Protein AF-A0A8T2I516-F1 (afdb_monomer)

Foldseek 3Di:
DAWAADPVVRDTDDDDPPDQWDADPVPRHIDRHGDDDDDDDDDDDDDDDDDDDDDDDDDDDDDDDDDDDDDDDDDDDDDDDPDDPPPDVVVVVVVVVVVVCVVVPHDDDDPVPDPPPPDPVVVVVVVVVVVVDPDPDPVVVVVVVVPPDDDPDDDDPPDDDDDDDDDDDDDDDDDDDDDDDDDDDDDPPPPPPPPPPPPPDPDDQWDFDQFIKGKDWWLQPQWIAIKTANQAWFQFAAQVLLLVLQCLLDFCPDPLTFNDDQSLRKDWDDQADPVRTTGHNGIIIIIGGGDDDPQPQQPLQQFFDQPPACVVVCCVVPVDDPSRPNTCLDLSRLSNLLSSLSSLQSVCCVPFVKDKFKFFQWWDPQGDDDDLVPDDPCLQPVALRSHSPPVSRVVNVVVSVVQVVVQAATKGKMKMKMARQFWFQFDQPDTQLQVLLCVLLCSRPQWDDKAKQCGPVLVPDDCVVQDFDWDDDPNDIDTPDCSRQQGDSSIGHNHMRMMMIIGGIDSQTQDWDWGAGPVRDIDIRRNDRRHRSYCNSSCRSSSSSSSSSSSSSSVVVCCVPPLPDDDDDDDGRDPPSNVVPPPPDD

Nearest PDB structures (foldseek):
  2o12-assembly1_A  TM=8.910E-01  e=5.827E-30  Mycobacterium tuberculosis H37Rv
  1ztb-assembly1_A  TM=9.021E-01  e=1.576E-29  Mycobacterium tuberculosis
  2qhf-assembly1_A  TM=8.839E-01  e=1.263E-29  unclassified
  2o11-assembly1_A  TM=8.666E-01  e=6.278E-29  Mycobacterium tuberculosis H37Rv
  1sq1-assembly1_A  TM=9.386E-01  e=1.391E-24  Campylobacter jejuni

Radius of gyration: 34.36 Å; Cα contacts (8 Å, |Δi|>4): 863; chains: 1; bounding box: 88×102×91 Å

Structure (mmCIF, N/CA/C/O backbone):
data_AF-A0A8T2I516-F1
#
_entry.id   AF-A0A8T2I516-F1
#
loop_
_atom_site.group_PDB
_atom_site.id
_atom_site.type_symbol
_atom_site.label_atom_id
_atom_site.label_alt_id
_atom_site.label_comp_id
_atom_site.label_asym_id
_atom_site.label_entity_id
_atom_site.label_seq_id
_atom_site.pdbx_PDB_ins_code
_atom_site.Cartn_x
_atom_site.Cartn_y
_atom_site.Cartn_z
_atom_site.occupancy
_atom_site.B_iso_or_equiv
_atom_site.auth_seq_id
_atom_site.auth_comp_id
_atom_site.auth_asym_id
_atom_site.auth_atom_id
_atom_site.pdbx_PDB_model_num
ATOM 1 N N . MET A 1 1 ? -60.111 7.010 -11.791 1.00 58.75 1 MET A N 1
ATOM 2 C CA . MET A 1 1 ? -58.817 7.486 -12.324 1.00 58.75 1 MET A CA 1
ATOM 3 C C . MET A 1 1 ? -57.754 7.192 -11.280 1.00 58.75 1 MET A C 1
ATOM 5 O O . MET A 1 1 ? -58.065 7.309 -10.102 1.00 58.75 1 MET A O 1
ATOM 9 N N . THR A 1 2 ? -56.558 6.783 -11.688 1.00 59.72 2 THR A N 1
ATOM 10 C CA . THR A 1 2 ? -55.458 6.396 -10.792 1.00 59.72 2 THR A CA 1
ATOM 11 C C . THR A 1 2 ? -54.380 7.470 -10.842 1.00 59.72 2 THR A C 1
ATOM 13 O O . THR A 1 2 ? -54.024 7.916 -11.932 1.00 59.72 2 THR A O 1
ATOM 16 N N . ARG A 1 3 ? -53.889 7.918 -9.680 1.00 63.78 3 ARG A N 1
ATOM 17 C CA . ARG A 1 3 ? -52.767 8.866 -9.613 1.00 63.78 3 ARG A CA 1
ATOM 18 C C . ARG A 1 3 ? -51.471 8.125 -9.916 1.00 63.78 3 ARG A C 1
ATOM 20 O O . ARG A 1 3 ? -51.156 7.155 -9.239 1.00 63.78 3 ARG A O 1
ATOM 27 N N . VAL A 1 4 ? -50.742 8.602 -10.914 1.00 63.53 4 VAL A N 1
ATOM 28 C CA . VAL A 1 4 ? -49.455 8.063 -11.356 1.00 63.53 4 VAL A CA 1
ATOM 29 C C . VAL A 1 4 ? -48.396 9.144 -11.171 1.00 63.53 4 VAL A C 1
ATOM 31 O O . VAL A 1 4 ? -48.681 10.338 -11.281 1.00 63.53 4 VAL A O 1
ATOM 34 N N . PHE A 1 5 ? -47.184 8.718 -10.834 1.00 63.72 5 PHE A N 1
ATOM 35 C CA . PHE A 1 5 ? -46.021 9.582 -10.683 1.00 63.72 5 PHE A CA 1
ATOM 36 C C . PHE A 1 5 ? -45.082 9.362 -11.868 1.00 63.72 5 PHE A C 1
ATOM 38 O O . PHE A 1 5 ? -44.654 8.236 -12.115 1.00 63.72 5 PHE A O 1
ATOM 45 N N . CYS A 1 6 ? -44.775 10.420 -12.615 1.00 62.62 6 CYS A N 1
ATOM 46 C CA . CYS A 1 6 ? -43.776 10.354 -13.673 1.00 62.62 6 CYS A CA 1
ATOM 47 C C . CYS A 1 6 ? -42.380 10.465 -13.056 1.00 62.62 6 CYS A C 1
ATOM 49 O O . CYS A 1 6 ? -42.045 11.509 -12.514 1.00 62.62 6 CYS A O 1
ATOM 51 N N . HIS A 1 7 ? -41.540 9.436 -13.174 1.00 55.03 7 HIS A N 1
ATOM 52 C CA . HIS A 1 7 ? -40.163 9.502 -12.667 1.00 55.03 7 HIS A CA 1
ATOM 53 C C . HIS A 1 7 ? -39.270 10.492 -13.424 1.00 55.03 7 HIS A C 1
ATOM 55 O O . HIS A 1 7 ? -38.292 10.964 -12.857 1.00 55.03 7 HIS A O 1
ATOM 61 N N . TYR A 1 8 ? -39.613 10.826 -14.671 1.00 56.16 8 TYR A N 1
ATOM 62 C CA . TYR A 1 8 ? -38.810 11.728 -15.497 1.00 56.16 8 TYR A CA 1
ATOM 63 C C . TYR A 1 8 ? -38.989 13.199 -15.118 1.00 56.16 8 TYR A C 1
ATOM 65 O O . TYR A 1 8 ? -38.003 13.898 -14.930 1.00 56.16 8 TYR A O 1
ATOM 73 N N . CYS A 1 9 ? -40.229 13.671 -14.963 1.00 68.94 9 CYS A N 1
ATOM 74 C CA . CYS A 1 9 ? -40.500 15.071 -14.609 1.00 68.94 9 CYS A CA 1
ATOM 75 C C . CYS A 1 9 ? -41.028 15.250 -13.179 1.00 68.94 9 CYS A C 1
ATOM 77 O O . CYS A 1 9 ? -41.419 16.346 -12.790 1.00 68.94 9 CYS A O 1
ATOM 79 N N . SER A 1 10 ? -41.095 14.169 -12.398 1.00 69.12 10 SER A N 1
ATOM 80 C CA . SER A 1 10 ? -41.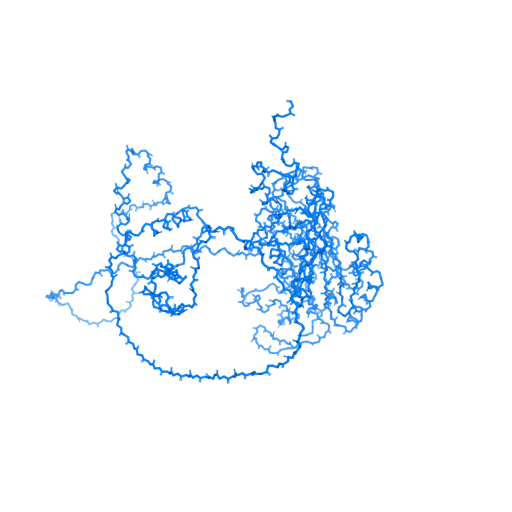627 14.142 -11.027 1.00 69.12 10 SER A CA 1
ATOM 81 C C . SER A 1 10 ? -43.067 14.662 -10.874 1.00 69.12 10 SER A C 1
ATOM 83 O O . SER A 1 10 ? -43.517 14.956 -9.765 1.00 69.12 10 SER A O 1
ATOM 85 N N . ALA A 1 11 ? -43.829 14.749 -11.970 1.00 65.81 11 ALA A N 1
ATOM 86 C CA . ALA A 1 11 ? -45.210 15.212 -11.940 1.00 65.81 11 ALA A CA 1
ATOM 87 C C . ALA A 1 11 ? -46.168 14.093 -11.509 1.00 65.81 11 ALA A C 1
ATOM 89 O O . ALA A 1 11 ? -46.041 12.934 -11.917 1.00 65.81 11 ALA A O 1
ATOM 90 N N . ARG A 1 12 ? -47.170 14.455 -10.700 1.00 69.50 12 ARG A N 1
ATOM 91 C CA . ARG A 1 12 ? -48.302 13.583 -10.362 1.00 69.50 12 ARG A CA 1
ATOM 92 C C . ARG A 1 12 ? -49.482 13.943 -11.246 1.00 69.50 12 ARG A C 1
ATOM 94 O O . ARG A 1 12 ? -49.952 15.071 -11.198 1.00 69.50 12 ARG A O 1
ATOM 101 N N . PHE A 1 13 ? -50.002 12.971 -11.977 1.00 70.06 13 PHE A N 1
ATOM 102 C CA . PHE A 1 13 ? -51.150 13.160 -12.858 1.00 70.06 13 PHE A CA 1
ATOM 103 C C . PHE A 1 13 ? -52.094 11.961 -12.753 1.00 70.06 13 PHE A C 1
ATOM 105 O O . PHE A 1 13 ? -51.774 10.947 -12.128 1.00 70.06 13 PHE A O 1
ATOM 112 N N . THR A 1 14 ? -53.303 12.090 -13.288 1.00 69.00 14 THR A N 1
ATOM 113 C CA . THR A 1 14 ? -54.339 11.055 -13.195 1.00 69.00 14 THR A CA 1
ATOM 114 C C . THR A 1 14 ? -54.590 10.416 -14.541 1.00 69.00 14 THR A C 1
ATOM 116 O O . THR A 1 14 ? -54.927 11.105 -15.492 1.00 69.00 14 THR A O 1
ATOM 119 N N . VAL A 1 15 ? -54.534 9.089 -14.594 1.00 70.19 15 VAL A N 1
ATOM 120 C CA . VAL A 1 15 ? -54.883 8.325 -15.799 1.00 70.19 15 VAL A CA 1
ATOM 121 C C . VAL A 1 15 ? -56.152 7.512 -15.585 1.00 70.19 15 VAL A C 1
ATOM 123 O O . VAL A 1 15 ? -56.566 7.228 -14.452 1.00 70.19 15 VAL A O 1
ATOM 126 N N . ARG A 1 16 ? -56.830 7.136 -16.673 1.00 62.91 16 ARG A N 1
ATOM 127 C CA . ARG A 1 16 ? -57.973 6.218 -16.582 1.00 62.91 16 ARG A CA 1
ATOM 128 C C . ARG A 1 16 ? -57.472 4.853 -16.103 1.00 62.91 16 ARG A C 1
ATOM 130 O O . ARG A 1 16 ? -56.447 4.364 -16.552 1.00 62.91 16 ARG A O 1
ATOM 137 N N . ALA A 1 17 ? -58.201 4.233 -15.176 1.00 55.50 17 ALA A N 1
ATOM 138 C CA . ALA A 1 17 ? -57.745 3.030 -14.471 1.00 55.50 17 ALA A CA 1
ATOM 139 C C . ALA A 1 17 ? -57.588 1.783 -15.373 1.00 55.50 17 ALA A C 1
ATOM 141 O O . ALA A 1 17 ? -57.089 0.764 -14.915 1.00 55.50 17 ALA A O 1
ATOM 142 N N . SER A 1 18 ? -58.015 1.852 -16.638 1.00 51.72 18 SER A N 1
ATOM 143 C CA . SER A 1 18 ? -57.980 0.749 -17.604 1.00 51.72 18 SER A CA 1
ATOM 144 C C . SER A 1 18 ? -56.731 0.718 -18.499 1.00 51.72 18 SER A C 1
ATOM 146 O O . SER A 1 18 ? -56.615 -0.188 -19.318 1.00 51.72 18 SER A O 1
ATOM 148 N N . THR A 1 19 ? -55.808 1.680 -18.387 1.00 53.31 19 THR A N 1
ATOM 149 C CA . THR A 1 19 ? -54.593 1.751 -19.222 1.00 53.31 19 THR A CA 1
ATOM 150 C C . THR A 1 19 ? -53.338 1.396 -18.423 1.00 53.31 19 THR A C 1
ATOM 152 O O . THR A 1 19 ? -53.005 2.096 -17.470 1.00 53.31 19 THR A O 1
ATOM 155 N N . TRP A 1 20 ? -52.637 0.332 -18.833 1.00 51.41 20 TRP A N 1
ATOM 156 C CA . TRP A 1 20 ? -51.382 -0.158 -18.226 1.00 51.41 20 TRP A CA 1
ATOM 157 C C . TRP A 1 20 ? -50.109 0.495 -18.802 1.00 51.41 20 TRP A C 1
ATOM 159 O O . TRP A 1 20 ? -49.015 0.279 -18.294 1.00 51.41 20 TRP A O 1
ATOM 169 N N . SER A 1 21 ? -50.247 1.314 -19.844 1.00 58.53 21 SER A N 1
ATOM 170 C CA . SER A 1 21 ? -49.166 2.087 -20.463 1.00 58.53 21 SER A CA 1
ATOM 171 C C . SER A 1 21 ? -49.726 3.386 -21.043 1.00 58.53 21 SER A C 1
ATOM 173 O O . SER A 1 21 ? -50.852 3.390 -21.546 1.00 58.53 21 SER A O 1
ATOM 175 N N . GLY A 1 22 ? -48.960 4.475 -21.013 1.00 67.62 22 GLY A N 1
ATOM 176 C CA . GLY A 1 22 ? -49.385 5.778 -21.538 1.00 67.62 22 GLY A CA 1
ATOM 177 C C . GLY A 1 22 ? -48.229 6.771 -21.652 1.00 67.62 22 GLY A C 1
ATOM 178 O O . GLY A 1 22 ? -47.087 6.419 -21.370 1.00 67.62 22 GLY A O 1
ATOM 179 N N . ARG A 1 23 ? -48.514 8.012 -22.063 1.00 70.06 23 ARG A N 1
ATOM 180 C CA . ARG A 1 23 ? -47.552 9.127 -22.018 1.00 70.06 23 ARG A CA 1
ATOM 181 C C . ARG A 1 23 ? -47.908 10.076 -20.881 1.00 70.06 23 ARG A C 1
ATOM 183 O O . ARG A 1 23 ? -49.086 10.293 -20.613 1.00 70.06 23 ARG A O 1
ATOM 190 N N . CYS A 1 24 ? -46.902 10.609 -20.195 1.00 66.81 24 CYS A N 1
ATOM 191 C CA . CYS A 1 24 ? -47.110 11.663 -19.210 1.00 66.81 24 CYS A CA 1
ATOM 192 C C . CYS A 1 24 ? -47.612 12.924 -19.918 1.00 66.81 24 CYS A C 1
ATOM 194 O O . CYS A 1 24 ? -46.966 13.401 -20.846 1.00 66.81 24 CYS A O 1
ATOM 196 N N . GLU A 1 25 ? -48.732 13.478 -19.461 1.00 67.19 25 GLU A N 1
ATOM 197 C CA . GLU A 1 25 ? -49.331 14.675 -20.068 1.00 67.19 25 GLU A CA 1
ATOM 198 C C . GLU A 1 25 ? -48.469 15.937 -19.884 1.00 67.19 25 GLU A C 1
ATOM 200 O O . GLU A 1 25 ? -48.679 16.914 -20.586 1.00 67.19 25 GLU A O 1
ATOM 205 N N . HIS A 1 26 ? -47.472 15.909 -18.989 1.00 67.31 26 HIS A N 1
ATOM 206 C CA . HIS A 1 26 ? -46.578 17.046 -18.744 1.00 67.31 26 HIS A CA 1
ATOM 207 C C . HIS A 1 26 ? -45.286 17.033 -19.564 1.00 67.31 26 HIS A C 1
ATOM 209 O O . HIS A 1 26 ? -44.740 18.092 -19.832 1.00 67.31 26 HIS A O 1
ATOM 215 N N . CYS A 1 27 ? -44.758 15.863 -19.928 1.00 73.44 27 CYS A N 1
ATOM 216 C CA . CYS A 1 27 ? -43.451 15.770 -20.596 1.00 73.44 27 CYS A CA 1
ATOM 217 C C . CYS A 1 27 ? -43.425 14.790 -21.775 1.00 73.44 27 CYS A C 1
ATOM 219 O O . CYS A 1 27 ? -42.359 14.469 -22.292 1.00 73.44 27 CYS A O 1
ATOM 221 N N . GLY A 1 28 ? -44.571 14.216 -22.150 1.00 71.62 28 GLY A N 1
ATOM 222 C CA . GLY A 1 28 ? -44.705 13.283 -23.274 1.00 71.62 28 GLY A CA 1
ATOM 223 C C . GLY A 1 28 ? -44.026 11.920 -23.088 1.00 71.62 28 GLY A C 1
ATOM 224 O O . GLY A 1 28 ? -44.203 11.033 -23.924 1.00 71.62 28 GLY A O 1
ATOM 225 N N . SER A 1 29 ? -43.287 11.710 -21.996 1.00 67.88 29 SER A N 1
ATOM 226 C CA . SER A 1 29 ? -42.512 10.489 -21.758 1.00 67.88 29 SER A CA 1
ATOM 227 C C . SER A 1 29 ? -43.423 9.279 -21.538 1.00 67.88 29 SER A C 1
ATOM 229 O O . SER A 1 29 ? -44.394 9.350 -20.778 1.00 67.88 29 SER A O 1
ATOM 231 N N . SER A 1 30 ? -43.119 8.157 -22.194 1.00 61.69 30 SER A N 1
ATOM 232 C CA . SER A 1 30 ? -43.869 6.906 -22.041 1.00 61.69 30 SER A CA 1
ATOM 233 C C . SER A 1 30 ? -43.616 6.262 -20.677 1.00 61.69 30 SER A C 1
ATOM 235 O O . SER A 1 30 ? -42.468 6.161 -20.250 1.00 61.69 30 SER A O 1
ATOM 237 N N . PHE A 1 31 ? -44.665 5.770 -20.022 1.00 64.31 31 PHE A N 1
ATOM 238 C CA . PHE A 1 31 ? -44.574 5.001 -18.779 1.00 64.31 31 PHE A CA 1
ATOM 239 C C . PHE A 1 31 ? -45.318 3.661 -18.907 1.00 64.31 31 PHE A C 1
ATOM 241 O O . PHE A 1 31 ? -46.292 3.549 -19.657 1.00 64.31 31 PHE A O 1
ATOM 248 N N . THR A 1 32 ? -44.865 2.653 -18.154 1.00 46.12 32 THR A N 1
ATOM 249 C CA . THR A 1 32 ? -45.396 1.272 -18.165 1.00 46.12 32 THR A CA 1
ATOM 250 C C . THR A 1 32 ? -45.770 0.720 -16.783 1.00 46.12 32 THR A C 1
ATOM 252 O O . THR A 1 32 ? -46.178 -0.431 -16.694 1.00 46.12 32 THR A O 1
ATOM 255 N N . GLU A 1 33 ? -45.682 1.506 -15.702 1.00 48.84 33 GLU A N 1
ATOM 256 C CA . GLU A 1 33 ? -45.969 1.016 -14.342 1.00 48.84 33 GLU A CA 1
ATOM 257 C C . GLU A 1 33 ? -46.800 1.998 -13.499 1.00 48.84 33 GLU A C 1
ATOM 259 O O . GLU A 1 33 ? -46.569 3.208 -13.499 1.00 48.84 33 GLU A O 1
ATOM 264 N N . ILE A 1 34 ? -47.783 1.458 -12.766 1.00 43.88 34 ILE A N 1
ATOM 265 C CA . ILE A 1 34 ? -48.622 2.175 -11.797 1.00 43.88 34 ILE A CA 1
ATOM 266 C C . ILE A 1 34 ? -48.031 1.930 -10.402 1.00 43.88 34 ILE A C 1
ATOM 268 O O . ILE A 1 34 ? -48.112 0.819 -9.883 1.00 43.88 34 ILE A O 1
ATOM 272 N N . LEU A 1 35 ? -47.470 2.961 -9.766 1.00 40.34 35 LEU A N 1
ATOM 273 C CA . LEU A 1 35 ? -47.027 2.870 -8.371 1.00 40.34 35 LEU A CA 1
ATOM 274 C C . LEU A 1 35 ? -48.241 2.811 -7.429 1.00 40.34 35 LEU A C 1
ATOM 276 O O . LEU A 1 35 ? -49.015 3.764 -7.322 1.00 40.34 35 LEU A O 1
ATOM 280 N N . GLY A 1 36 ? -48.412 1.666 -6.765 1.00 35.09 36 GLY A N 1
ATOM 281 C CA . GLY A 1 36 ? -49.517 1.378 -5.854 1.00 35.09 36 GLY A CA 1
ATOM 282 C C . GLY A 1 36 ? -49.546 2.281 -4.618 1.00 35.09 36 GLY A C 1
ATOM 283 O O . GLY A 1 36 ? -48.541 2.502 -3.945 1.00 35.09 36 GLY A O 1
ATOM 284 N N . THR A 1 37 ? -50.738 2.780 -4.302 1.00 31.48 37 THR A N 1
ATOM 285 C CA . THR A 1 37 ? -51.071 3.479 -3.059 1.00 31.48 37 THR A CA 1
ATOM 286 C C . THR A 1 37 ? -50.964 2.551 -1.847 1.00 31.48 37 THR A C 1
ATOM 288 O O . THR A 1 37 ? -51.447 1.422 -1.894 1.00 31.48 37 THR A O 1
ATOM 291 N N . ASN A 1 38 ? -50.392 3.067 -0.753 1.00 32.50 38 ASN A N 1
ATOM 292 C CA . ASN A 1 38 ? -50.360 2.468 0.585 1.00 32.50 38 ASN A CA 1
ATOM 293 C C . ASN A 1 38 ? -51.658 1.724 0.944 1.00 32.50 38 ASN A C 1
ATOM 295 O O . ASN A 1 38 ? -52.696 2.352 1.137 1.00 32.50 38 ASN A O 1
ATOM 299 N N . ALA A 1 39 ? -51.566 0.406 1.119 1.00 28.84 39 ALA A N 1
ATOM 300 C CA . ALA A 1 39 ? -52.599 -0.412 1.742 1.00 28.84 39 ALA A CA 1
ATOM 301 C C . ALA A 1 39 ? -52.158 -0.785 3.169 1.00 28.84 39 ALA A C 1
ATOM 303 O O . ALA A 1 39 ? -51.638 -1.868 3.427 1.00 28.84 39 ALA A O 1
ATOM 304 N N . ARG A 1 40 ? -52.348 0.147 4.108 1.00 29.59 40 ARG A N 1
ATOM 305 C CA . ARG A 1 40 ? -52.761 -0.207 5.472 1.00 29.59 40 ARG A CA 1
ATOM 306 C C . ARG A 1 40 ? -54.279 -0.014 5.508 1.00 29.59 40 ARG A C 1
ATOM 308 O O . ARG A 1 40 ? -54.767 0.934 4.907 1.00 29.59 40 ARG A O 1
ATOM 315 N N . ASP A 1 41 ? -54.958 -0.926 6.194 1.00 29.00 41 ASP A N 1
ATOM 316 C CA . ASP A 1 41 ? -56.413 -1.075 6.358 1.00 29.00 41 ASP A CA 1
ATOM 317 C C . ASP A 1 41 ? -57.148 -1.902 5.293 1.00 29.00 41 ASP A C 1
ATOM 319 O O . ASP A 1 41 ? -57.641 -1.381 4.299 1.00 29.00 41 ASP A O 1
ATOM 323 N N . GLN A 1 42 ? -57.297 -3.208 5.569 1.00 27.38 42 GLN A N 1
ATOM 324 C CA . GLN A 1 42 ? -58.606 -3.884 5.661 1.00 27.38 42 GLN A CA 1
ATOM 325 C C . GLN A 1 42 ? -58.485 -5.286 6.330 1.00 27.38 42 GLN A C 1
ATOM 327 O O . GLN A 1 42 ? -57.374 -5.802 6.464 1.00 27.38 42 GLN A O 1
ATOM 332 N N . PRO A 1 43 ? -59.585 -5.856 6.875 1.00 29.92 43 PRO A N 1
ATOM 333 C CA . PRO A 1 43 ? -59.569 -6.685 8.087 1.00 29.92 43 PRO A CA 1
ATOM 334 C C . PRO A 1 43 ? -59.376 -8.199 7.873 1.00 29.92 43 PRO A C 1
ATOM 336 O O . PRO A 1 43 ? -59.558 -8.746 6.790 1.00 29.92 43 PRO A O 1
ATOM 339 N N . ARG A 1 44 ? -59.048 -8.869 8.988 1.00 33.62 44 ARG A N 1
ATOM 340 C CA . ARG A 1 44 ? -58.872 -10.323 9.172 1.00 33.62 44 ARG A CA 1
ATOM 341 C C . ARG A 1 44 ? -60.030 -11.164 8.602 1.00 33.62 44 ARG A C 1
ATOM 343 O O . ARG A 1 44 ? -61.184 -10.931 8.949 1.00 33.62 44 ARG A O 1
ATOM 350 N N . GLY A 1 45 ? -59.685 -12.236 7.880 1.00 28.05 45 GLY A N 1
ATOM 351 C CA . GLY A 1 45 ? -60.558 -13.361 7.516 1.00 28.05 45 GLY A CA 1
ATOM 352 C C . GLY A 1 45 ? -59.763 -14.678 7.437 1.00 28.05 45 GLY A C 1
ATOM 353 O O . GLY A 1 45 ? -58.632 -14.686 6.970 1.00 28.05 45 GLY A O 1
ATOM 354 N N . GLN A 1 46 ? -60.334 -15.753 7.984 1.00 27.59 46 GLN A N 1
ATOM 355 C CA . GLN A 1 46 ? -59.741 -17.058 8.344 1.00 27.59 46 GLN A CA 1
ATOM 356 C C . GLN A 1 46 ? -59.302 -17.975 7.170 1.00 27.59 46 GLN A C 1
ATOM 358 O O . GLN A 1 46 ? -59.718 -17.748 6.036 1.00 27.59 46 GLN A O 1
ATOM 363 N N . PRO A 1 47 ? -58.504 -19.043 7.429 1.00 32.50 47 PRO A N 1
ATOM 364 C CA . PRO A 1 47 ? -57.936 -19.906 6.392 1.00 32.50 47 PRO A CA 1
ATOM 365 C C . PRO A 1 47 ? -58.857 -21.077 6.014 1.00 32.50 47 PRO A C 1
ATOM 367 O O . PRO A 1 47 ? -59.505 -21.676 6.873 1.00 32.50 47 PRO A O 1
ATOM 370 N N . ALA A 1 48 ? -58.825 -21.480 4.741 1.00 27.94 48 ALA A N 1
ATOM 371 C CA . ALA A 1 48 ? -59.419 -22.729 4.269 1.00 27.94 48 ALA A CA 1
ATOM 372 C C . ALA A 1 48 ? -58.331 -23.719 3.816 1.00 27.94 48 ALA A C 1
ATOM 374 O O . ALA A 1 48 ? -57.505 -23.430 2.952 1.00 27.94 48 ALA A O 1
ATOM 375 N N . ARG A 1 49 ? -58.361 -24.904 4.437 1.00 26.02 49 ARG A N 1
ATOM 376 C CA . ARG A 1 49 ? -57.711 -26.158 4.023 1.00 26.02 49 ARG A CA 1
ATOM 377 C C . ARG A 1 49 ? -58.133 -26.558 2.600 1.00 26.02 49 ARG A C 1
ATOM 379 O O . ARG A 1 49 ? -59.318 -26.470 2.305 1.00 26.02 49 ARG A O 1
ATOM 386 N N . ALA A 1 50 ? -57.228 -27.171 1.830 1.00 26.33 50 ALA A N 1
ATOM 387 C CA . ALA A 1 50 ? -57.240 -28.617 1.528 1.00 26.33 50 ALA A CA 1
ATOM 388 C C . ALA A 1 50 ? -56.430 -28.985 0.258 1.00 26.33 50 ALA A C 1
ATOM 390 O O . ALA A 1 50 ? -56.637 -28.432 -0.813 1.00 26.33 50 ALA A O 1
ATOM 391 N N . THR A 1 51 ? -55.566 -29.994 0.433 1.00 27.27 51 THR A N 1
ATOM 392 C CA . THR A 1 51 ? -55.289 -31.146 -0.458 1.00 27.27 51 THR A CA 1
ATOM 393 C C . THR A 1 51 ? -54.776 -30.960 -1.896 1.00 27.27 51 THR A C 1
ATOM 395 O O . THR A 1 51 ? -55.535 -30.636 -2.796 1.00 27.27 51 THR A O 1
ATOM 398 N N . GLY A 1 52 ? -53.525 -31.402 -2.105 1.00 24.91 52 GLY A N 1
ATOM 399 C CA . GLY A 1 52 ? -53.194 -32.604 -2.894 1.00 24.91 52 GLY A CA 1
ATOM 400 C C . GLY A 1 52 ? -53.310 -32.544 -4.423 1.00 24.91 52 GLY A C 1
ATOM 401 O O . GLY A 1 52 ? -54.396 -32.392 -4.963 1.00 24.91 52 GLY A O 1
ATOM 402 N N . GLY A 1 53 ? -52.204 -32.819 -5.125 1.00 25.45 53 GLY A N 1
ATOM 403 C CA . GLY A 1 53 ? -52.255 -33.131 -6.557 1.00 25.45 53 GLY A CA 1
ATOM 404 C C . GLY A 1 53 ? -50.916 -33.046 -7.281 1.00 25.45 53 GLY A C 1
ATOM 405 O O . GLY A 1 53 ? -50.493 -31.979 -7.701 1.00 25.45 53 GLY A O 1
ATOM 406 N N . SER A 1 54 ? -50.274 -34.198 -7.440 1.00 25.05 54 SER A N 1
ATOM 407 C CA . SER A 1 54 ? -49.135 -34.493 -8.317 1.00 25.05 54 SER A CA 1
ATOM 408 C C . SER A 1 54 ? -49.386 -34.178 -9.800 1.00 25.05 54 SER A C 1
ATOM 410 O O . SER A 1 54 ? -50.484 -34.439 -10.287 1.00 25.05 54 SER A O 1
ATOM 412 N N . GLY A 1 55 ? -48.347 -33.805 -10.558 1.00 26.11 55 GLY A N 1
ATOM 413 C CA . GLY A 1 55 ? -48.388 -33.905 -12.024 1.00 26.11 55 GLY A CA 1
ATOM 414 C C . GLY A 1 55 ? -47.291 -33.138 -12.759 1.00 26.11 55 GLY A C 1
ATOM 415 O O . GLY A 1 55 ? -47.326 -31.919 -12.846 1.00 26.11 55 GLY A O 1
ATOM 416 N N . SER A 1 56 ? -46.328 -33.874 -13.305 1.00 23.72 56 SER A N 1
ATOM 417 C CA . SER A 1 56 ? -45.245 -33.421 -14.181 1.00 23.72 56 SER A CA 1
ATOM 418 C C . SER A 1 56 ? -45.700 -33.149 -15.626 1.00 23.72 56 SER A C 1
ATOM 420 O O . SER A 1 56 ? -46.670 -33.757 -16.075 1.00 23.72 56 SER A O 1
ATOM 422 N N . ARG A 1 57 ? -44.927 -32.307 -16.347 1.00 25.27 57 ARG A N 1
ATOM 423 C CA . ARG A 1 57 ? -44.594 -32.289 -17.808 1.00 25.27 57 ARG A CA 1
ATOM 424 C C . ARG A 1 57 ? -44.449 -30.842 -18.314 1.00 25.27 57 ARG A C 1
ATOM 426 O O . ARG A 1 57 ? -45.400 -30.078 -18.286 1.00 25.27 57 ARG A O 1
ATOM 433 N N . THR A 1 58 ? -43.227 -30.353 -18.548 1.00 24.78 58 THR A N 1
ATOM 434 C CA . THR A 1 58 ? -42.510 -30.303 -19.851 1.00 24.78 58 THR A CA 1
ATOM 435 C C . THR A 1 58 ? -43.289 -29.646 -20.999 1.00 24.78 58 THR A C 1
ATOM 437 O O . THR A 1 58 ? -44.136 -30.299 -21.602 1.00 24.78 58 THR A O 1
ATOM 440 N N . ASN A 1 59 ? -42.950 -28.397 -21.348 1.00 25.88 59 ASN A N 1
ATOM 441 C CA . ASN A 1 59 ? -42.339 -28.000 -22.634 1.00 25.88 59 ASN A CA 1
ATOM 442 C C . ASN A 1 59 ? -42.466 -26.484 -22.885 1.00 25.88 59 ASN A C 1
ATOM 444 O O . ASN A 1 59 ? -43.554 -25.922 -22.874 1.00 25.88 59 ASN A O 1
ATOM 448 N N . ASN A 1 60 ? -41.322 -25.860 -23.171 1.00 25.61 60 ASN A N 1
ATOM 449 C CA . ASN A 1 60 ? -41.191 -24.619 -23.946 1.00 25.61 60 ASN A CA 1
ATOM 450 C C . ASN A 1 60 ? -41.399 -24.970 -25.444 1.00 25.61 60 ASN A C 1
ATOM 452 O O . ASN A 1 60 ? -41.175 -26.140 -25.782 1.00 25.61 60 ASN A O 1
ATOM 456 N N . PRO A 1 61 ? -41.748 -24.037 -26.365 1.00 36.41 61 PRO A N 1
ATOM 457 C CA . PRO A 1 61 ? -40.692 -23.164 -26.901 1.00 36.41 61 PRO A CA 1
ATOM 458 C C . PRO A 1 61 ? -41.109 -21.785 -27.498 1.00 36.41 61 PRO A C 1
ATOM 460 O O . PRO A 1 61 ? -42.191 -21.594 -28.035 1.00 36.41 61 PRO A O 1
ATOM 463 N N . THR A 1 62 ? -40.140 -20.859 -27.451 1.00 25.69 62 THR A N 1
ATOM 464 C CA . THR A 1 62 ? -39.704 -19.871 -28.474 1.00 25.69 62 THR A CA 1
ATOM 465 C C . THR A 1 62 ? -40.702 -19.007 -29.267 1.00 25.69 62 THR A C 1
ATOM 467 O O . THR A 1 62 ? -41.491 -19.511 -30.058 1.00 25.69 62 THR A O 1
ATOM 470 N N . GLY A 1 63 ? -40.451 -17.688 -29.264 1.00 24.84 63 GLY A N 1
ATOM 471 C CA . GLY A 1 63 ? -40.881 -16.750 -30.310 1.00 24.84 63 GLY A CA 1
ATOM 472 C C . GLY A 1 63 ? -39.984 -15.503 -30.387 1.00 24.84 63 GLY A C 1
ATOM 473 O O . GLY A 1 63 ? -39.969 -14.690 -29.472 1.00 24.84 63 GLY A O 1
ATOM 474 N N . ARG A 1 64 ? -39.219 -15.382 -31.481 1.00 24.52 64 ARG A N 1
ATOM 475 C CA . ARG A 1 64 ? -38.351 -14.261 -31.907 1.00 24.52 64 ARG A CA 1
ATOM 476 C C . ARG A 1 64 ? -39.087 -13.475 -33.001 1.00 24.52 64 ARG A C 1
ATOM 478 O O . ARG A 1 64 ? -39.400 -14.124 -33.989 1.00 24.52 64 ARG A O 1
ATOM 485 N N . ILE A 1 65 ? -39.240 -12.148 -32.908 1.00 26.38 65 ILE A N 1
ATOM 486 C CA . ILE A 1 65 ? -39.453 -11.166 -34.014 1.00 26.38 65 ILE A CA 1
ATOM 487 C C . ILE A 1 65 ? -39.076 -9.786 -33.417 1.00 26.38 65 ILE A C 1
ATOM 489 O O . ILE A 1 65 ? -39.384 -9.565 -32.255 1.00 26.38 65 ILE A O 1
ATOM 493 N N . GLY A 1 66 ? -38.412 -8.797 -34.022 1.00 24.72 66 GLY A N 1
ATOM 494 C CA . GLY A 1 66 ? -37.951 -8.497 -35.378 1.00 24.72 66 GLY A CA 1
ATOM 495 C C . GLY A 1 66 ? -37.795 -6.961 -35.480 1.00 24.72 66 GLY A C 1
ATOM 496 O O . GLY A 1 66 ? -38.583 -6.225 -34.900 1.00 24.72 66 GLY A O 1
ATOM 497 N N . ARG A 1 67 ? -36.734 -6.496 -36.153 1.00 23.94 67 ARG A N 1
ATOM 498 C CA . ARG A 1 67 ? -36.346 -5.086 -36.398 1.00 23.94 67 ARG A CA 1
ATOM 499 C C . ARG A 1 67 ? -37.406 -4.278 -37.161 1.00 23.94 67 ARG A C 1
ATOM 501 O O . ARG A 1 67 ? -37.998 -4.834 -38.078 1.00 23.94 67 ARG A O 1
ATOM 508 N N . GLN A 1 68 ? -37.394 -2.948 -36.998 1.00 23.52 68 GLN A N 1
ATOM 509 C CA . GLN A 1 68 ? -37.443 -2.018 -38.141 1.00 23.52 68 GLN A CA 1
ATOM 510 C C . GLN A 1 68 ? -36.862 -0.626 -37.816 1.00 23.52 68 GLN A C 1
ATOM 512 O O . GLN A 1 68 ? -37.043 -0.102 -36.723 1.00 23.52 68 GLN A O 1
ATOM 517 N N . ARG A 1 69 ? -36.109 -0.091 -38.788 1.00 23.33 69 ARG A N 1
ATOM 518 C CA . ARG A 1 69 ? -35.620 1.293 -38.919 1.00 23.33 69 ARG A CA 1
ATOM 519 C C . ARG A 1 69 ? -36.656 2.104 -39.703 1.00 23.33 69 ARG A C 1
ATOM 521 O O . ARG A 1 69 ? -37.183 1.566 -40.673 1.00 23.33 69 ARG A O 1
ATOM 528 N N . SER A 1 70 ? -36.755 3.398 -39.424 1.00 23.17 70 SER A N 1
ATOM 529 C CA . SER A 1 70 ? -36.995 4.426 -40.444 1.00 23.17 70 SER A CA 1
ATOM 530 C C . SER A 1 70 ? -36.420 5.762 -39.973 1.00 23.17 70 SER A C 1
ATOM 532 O O . SER A 1 70 ? -36.562 6.147 -38.817 1.00 23.17 70 SER A O 1
ATOM 534 N N . THR A 1 71 ? -35.690 6.384 -40.886 1.00 24.16 71 THR A N 1
ATOM 535 C CA . THR A 1 71 ? -35.169 7.752 -40.898 1.00 24.16 71 THR A CA 1
ATOM 536 C C . THR A 1 71 ? -36.272 8.725 -41.297 1.00 24.16 71 THR A C 1
ATOM 538 O O . THR A 1 71 ? -37.028 8.362 -42.190 1.00 24.16 71 THR A O 1
ATOM 541 N N . GLU A 1 72 ? -36.293 9.938 -40.743 1.00 24.72 72 GLU A N 1
ATOM 542 C CA . GLU A 1 72 ? -36.610 11.175 -41.476 1.00 24.72 72 GLU A CA 1
ATOM 543 C C . GLU A 1 72 ? -36.287 12.408 -40.614 1.00 24.72 72 GLU A C 1
ATOM 545 O O . GLU A 1 72 ? -36.366 12.373 -39.386 1.00 24.72 72 GLU A O 1
ATOM 550 N N . SER A 1 73 ? -35.794 13.423 -41.313 1.00 24.47 73 SER A N 1
ATOM 551 C CA . SER A 1 73 ? -35.366 14.768 -40.926 1.00 24.47 73 SER A CA 1
ATOM 552 C C . SER A 1 73 ? -36.548 15.710 -40.702 1.00 24.47 73 SER A C 1
ATOM 554 O O . SER A 1 73 ? -37.572 15.498 -41.336 1.00 24.47 73 SER A O 1
ATOM 556 N N . GLU A 1 74 ? -36.367 16.771 -39.909 1.00 24.72 74 GLU A N 1
ATOM 557 C CA . GLU A 1 74 ? -36.592 18.181 -40.302 1.00 24.72 74 GLU A CA 1
ATOM 558 C C . GLU A 1 74 ? -36.436 19.127 -39.095 1.00 24.72 74 GLU A C 1
ATOM 560 O O . GLU A 1 74 ? -36.653 18.743 -37.945 1.00 24.72 74 GLU A O 1
ATOM 565 N N . GLU A 1 75 ? -35.930 20.319 -39.401 1.00 23.55 75 GLU A N 1
ATOM 566 C CA . GLU A 1 75 ? -35.532 21.420 -38.523 1.00 23.55 75 GLU A CA 1
ATOM 567 C C . GLU A 1 75 ? -36.714 22.363 -38.199 1.00 23.55 75 GLU A C 1
ATOM 569 O O . GLU A 1 75 ? -37.719 22.351 -38.901 1.00 23.55 75 GLU A O 1
ATOM 574 N N . GLU A 1 76 ? -36.499 23.207 -37.178 1.00 24.17 76 GLU A N 1
ATOM 575 C CA . GLU A 1 76 ? -37.150 24.504 -36.876 1.00 24.17 76 GLU A CA 1
ATOM 576 C C . GLU A 1 76 ? -38.584 24.543 -36.296 1.00 24.17 76 GLU A C 1
ATOM 578 O O . GLU A 1 76 ? -39.563 24.207 -36.950 1.00 24.17 76 GLU A O 1
ATOM 583 N N . GLU A 1 77 ? -38.691 25.015 -35.042 1.00 24.80 77 GLU A N 1
ATOM 584 C CA . GLU A 1 77 ? -39.373 26.273 -34.654 1.00 24.80 77 GLU A CA 1
ATOM 585 C C . GLU A 1 77 ? -39.228 26.483 -33.123 1.00 24.80 77 GLU A C 1
ATOM 587 O O . GLU A 1 77 ? -39.824 25.774 -32.310 1.00 24.80 77 GLU A O 1
ATOM 592 N N . GLU A 1 78 ? -38.381 27.443 -32.733 1.00 24.88 78 GLU A N 1
ATOM 593 C CA . GLU A 1 78 ? -38.387 28.109 -31.421 1.00 24.88 78 GLU A CA 1
ATOM 594 C C . GLU A 1 78 ? -39.308 29.333 -31.519 1.00 24.88 78 GLU A C 1
ATOM 596 O O . GLU A 1 78 ? -39.115 30.128 -32.432 1.00 24.88 78 GLU A O 1
ATOM 601 N N . GLU A 1 79 ? -40.246 29.516 -30.581 1.00 23.91 79 GLU A N 1
ATOM 602 C CA . GLU A 1 79 ? -40.586 30.829 -30.000 1.00 23.91 79 GLU A CA 1
ATOM 603 C C . GLU A 1 79 ? -41.549 30.703 -28.791 1.00 23.91 79 GLU A C 1
ATOM 605 O O . GLU A 1 79 ? -42.520 29.949 -28.811 1.00 23.91 79 GLU A O 1
ATOM 610 N N . GLU A 1 80 ? -41.231 31.487 -27.751 1.00 25.33 80 GLU A N 1
ATOM 611 C CA . GLU A 1 80 ? -42.049 31.959 -26.614 1.00 25.33 80 GLU A CA 1
ATOM 612 C C . GLU A 1 80 ? -42.581 30.982 -25.538 1.00 25.33 80 GLU A C 1
ATOM 614 O O . GLU A 1 80 ? -43.706 30.497 -25.601 1.00 25.33 80 GLU A O 1
ATOM 619 N N . GLU A 1 81 ? -41.854 30.877 -24.411 1.00 26.30 81 GLU A N 1
ATOM 620 C CA . GLU A 1 81 ? -42.477 30.791 -23.070 1.00 26.30 81 GLU A CA 1
ATOM 621 C C . GLU A 1 81 ? -41.548 31.324 -21.943 1.00 26.30 81 GLU A C 1
ATOM 623 O O . GLU A 1 81 ? -41.317 30.682 -20.917 1.00 26.30 81 GLU A O 1
ATOM 628 N N . ASP A 1 82 ? -41.005 32.538 -22.103 1.00 27.36 82 ASP A N 1
ATOM 629 C CA . ASP A 1 82 ? -40.291 33.247 -21.028 1.00 27.36 82 ASP A CA 1
ATOM 630 C C . ASP A 1 82 ? -41.279 34.002 -20.123 1.00 27.36 82 ASP A C 1
ATOM 632 O O . ASP A 1 82 ? -41.791 35.070 -20.458 1.00 27.36 82 ASP A O 1
ATOM 636 N N . GLY A 1 83 ? -41.559 33.453 -18.937 1.00 30.06 83 GLY A N 1
ATOM 637 C CA . GLY A 1 83 ? -42.347 34.179 -17.931 1.00 30.06 83 GLY A CA 1
ATOM 638 C C . GLY A 1 83 ? -42.708 33.450 -16.635 1.00 30.06 83 GLY A C 1
ATOM 639 O O . GLY A 1 83 ? -43.136 34.098 -15.682 1.00 30.06 83 GLY A O 1
ATOM 640 N N . ALA A 1 84 ? -42.522 32.129 -16.533 1.00 32.53 84 ALA A N 1
ATOM 641 C CA . ALA A 1 84 ? -43.031 31.357 -15.386 1.00 32.53 84 ALA A CA 1
ATOM 642 C C . ALA A 1 84 ? -41.964 30.802 -14.412 1.00 32.53 84 ALA A C 1
ATOM 644 O O . ALA A 1 84 ? -42.312 30.123 -13.445 1.00 32.53 84 ALA A O 1
ATOM 645 N N . LEU A 1 85 ? -40.673 31.093 -14.613 1.00 34.47 85 LEU A N 1
ATOM 646 C CA . LEU A 1 85 ? -39.574 30.505 -13.824 1.00 34.47 85 LEU A CA 1
ATOM 647 C C . LEU A 1 85 ? -39.162 31.302 -12.571 1.00 34.47 85 LEU A C 1
ATOM 649 O O . LEU A 1 85 ? -38.580 30.726 -11.652 1.00 34.47 85 LEU A O 1
ATOM 653 N N . ALA A 1 86 ? -39.505 32.590 -12.473 1.00 34.06 86 ALA A N 1
ATOM 654 C CA . ALA A 1 86 ? -38.982 33.470 -11.418 1.00 34.06 86 ALA A CA 1
ATOM 655 C C . ALA A 1 86 ? -39.617 33.284 -10.021 1.00 34.06 86 ALA A C 1
ATOM 657 O O . ALA A 1 86 ? -39.039 33.718 -9.031 1.00 34.06 86 ALA A O 1
ATOM 658 N N . ASN A 1 87 ? -40.766 32.604 -9.899 1.00 36.31 87 ASN A N 1
ATOM 659 C CA . ASN A 1 87 ? -41.490 32.462 -8.621 1.00 36.31 87 ASN A CA 1
ATOM 660 C C . ASN A 1 87 ? -41.554 31.020 -8.088 1.00 36.31 87 ASN A C 1
ATOM 662 O O . ASN A 1 87 ? -42.437 30.686 -7.297 1.00 36.31 87 ASN A O 1
ATOM 666 N N . ASN A 1 88 ? -40.630 30.144 -8.498 1.00 41.75 88 ASN A N 1
ATOM 667 C CA . ASN A 1 88 ? -40.598 28.762 -8.024 1.00 41.75 88 ASN A CA 1
ATOM 668 C C . ASN A 1 88 ? -39.826 28.638 -6.683 1.00 41.75 88 ASN A C 1
ATOM 670 O O . ASN A 1 88 ? -38.596 28.738 -6.669 1.00 41.75 88 ASN A O 1
ATOM 674 N N . PRO A 1 89 ? -40.493 28.346 -5.546 1.00 38.78 89 PRO A N 1
ATOM 675 C CA . PRO A 1 89 ? -39.840 28.230 -4.235 1.00 38.78 89 PRO A CA 1
ATOM 676 C C . PRO A 1 89 ? -38.840 27.063 -4.137 1.00 38.78 89 PRO A C 1
ATOM 678 O O . PRO A 1 89 ? -38.029 27.021 -3.212 1.00 38.78 89 PRO A O 1
ATOM 681 N N . MET A 1 90 ? -38.867 26.119 -5.084 1.00 38.81 90 MET A N 1
ATOM 682 C CA . MET A 1 90 ? -37.882 25.041 -5.192 1.00 38.81 90 MET A CA 1
ATOM 683 C C . MET A 1 90 ? -36.551 25.540 -5.780 1.00 38.81 90 MET A C 1
ATOM 685 O O . MET A 1 90 ? -35.497 25.125 -5.305 1.00 38.81 90 MET A O 1
ATOM 689 N N . MET A 1 91 ? -36.594 26.485 -6.730 1.00 39.94 91 MET A N 1
ATOM 690 C CA . MET A 1 91 ? -35.401 27.138 -7.293 1.00 39.94 91 MET A CA 1
ATOM 691 C C . MET A 1 91 ? -34.713 28.028 -6.257 1.00 39.94 91 MET A C 1
ATOM 693 O O . MET A 1 91 ? -33.499 27.962 -6.120 1.00 39.94 91 MET A O 1
ATOM 697 N N . MET A 1 92 ? -35.475 28.761 -5.439 1.00 39.25 92 MET A N 1
ATOM 698 C CA . MET A 1 92 ? -34.905 29.578 -4.354 1.00 39.25 92 MET A CA 1
ATOM 699 C C . MET A 1 92 ? -34.209 28.737 -3.269 1.00 39.25 92 MET A C 1
ATOM 701 O O . MET A 1 92 ? -33.207 29.167 -2.702 1.00 39.25 92 MET A O 1
ATOM 705 N N . ARG A 1 93 ? -34.682 27.510 -2.995 1.00 40.69 93 ARG A N 1
ATOM 706 C CA . ARG A 1 93 ? -34.012 26.589 -2.053 1.00 40.69 93 ARG A CA 1
ATOM 707 C C . ARG A 1 93 ? -32.750 25.960 -2.630 1.00 40.69 93 ARG A C 1
ATOM 709 O O . ARG A 1 93 ? -31.771 25.824 -1.904 1.00 40.69 93 ARG A O 1
ATOM 716 N N . LEU A 1 94 ? -32.775 25.606 -3.914 1.00 43.78 94 LEU A N 1
ATOM 717 C CA . LEU A 1 94 ? -31.589 25.138 -4.630 1.00 43.78 94 LEU A CA 1
ATOM 718 C C . LEU A 1 94 ? -30.528 26.249 -4.690 1.00 43.78 94 LEU A C 1
ATOM 720 O O . LEU A 1 94 ? -29.345 25.998 -4.505 1.00 43.78 94 LEU A O 1
ATOM 724 N N . PHE A 1 95 ? -30.972 27.494 -4.868 1.00 41.84 95 PHE A N 1
ATOM 725 C CA . PHE A 1 95 ? -30.109 28.665 -4.918 1.00 41.84 95 PHE A CA 1
ATOM 726 C C . PHE A 1 95 ? -29.476 28.995 -3.561 1.00 41.84 95 PHE A C 1
ATOM 728 O O . PHE A 1 95 ? -28.282 29.261 -3.503 1.00 41.84 95 PHE A O 1
ATOM 735 N N . SER A 1 96 ? -30.229 28.897 -2.459 1.00 41.56 96 SER A N 1
ATOM 736 C CA . SER A 1 96 ? -29.675 29.101 -1.113 1.00 41.56 96 SER A CA 1
ATOM 737 C C . SER A 1 96 ? -28.590 28.075 -0.773 1.00 41.56 96 SER A C 1
ATOM 739 O O . SER A 1 96 ? -27.585 28.449 -0.178 1.00 41.56 96 SER A O 1
ATOM 741 N N . SER A 1 97 ? -28.746 26.810 -1.190 1.00 43.91 97 SER A N 1
ATOM 742 C CA . SER A 1 97 ? -27.708 25.798 -0.950 1.00 43.91 97 SER A CA 1
ATOM 743 C C . SER A 1 97 ? -26.488 26.007 -1.849 1.00 43.91 97 SER A C 1
ATOM 745 O O . SER A 1 97 ? -25.363 25.885 -1.384 1.00 43.91 97 SER A O 1
ATOM 747 N N . LEU A 1 98 ? -26.690 26.396 -3.113 1.00 44.25 98 LEU A N 1
ATOM 748 C CA . LEU A 1 98 ? -25.594 26.700 -4.041 1.00 44.25 98 LEU A CA 1
ATOM 749 C C . LEU A 1 98 ? -24.799 27.947 -3.620 1.00 44.25 98 LEU A C 1
ATOM 751 O O . LEU A 1 98 ? -23.582 27.993 -3.796 1.00 44.25 98 LEU A O 1
ATOM 755 N N . LEU A 1 99 ? -25.465 28.948 -3.040 1.00 40.94 99 LEU A N 1
ATOM 756 C CA . LEU A 1 99 ? -24.819 30.149 -2.511 1.00 40.94 99 LEU A CA 1
ATOM 757 C C . LEU A 1 99 ? -24.035 29.846 -1.221 1.00 40.94 99 LEU A C 1
ATOM 759 O O . LEU A 1 99 ? -22.933 30.363 -1.042 1.00 40.94 99 LEU A O 1
ATOM 763 N N . GLU A 1 100 ? -24.561 28.979 -0.349 1.00 42.72 100 GLU A N 1
ATOM 764 C CA . GLU A 1 100 ? -23.851 28.488 0.841 1.00 42.72 100 GLU A CA 1
ATOM 765 C C . GLU A 1 100 ? -22.616 27.649 0.468 1.00 42.72 100 GLU A C 1
ATOM 767 O O . GLU A 1 100 ? -21.549 27.835 1.060 1.00 42.72 100 GLU A O 1
ATOM 772 N N . ASP A 1 101 ? -22.707 26.808 -0.565 1.00 42.53 101 ASP A N 1
ATOM 773 C CA . ASP A 1 101 ? -21.579 26.029 -1.099 1.00 42.53 101 ASP A CA 1
ATOM 774 C C . ASP A 1 101 ? -20.498 26.932 -1.730 1.00 42.53 101 ASP A C 1
ATOM 776 O O . ASP A 1 101 ? -19.294 26.711 -1.552 1.00 42.53 101 ASP A O 1
ATOM 780 N N . TYR A 1 102 ? -20.909 28.017 -2.398 1.00 40.25 102 TYR A N 1
ATOM 781 C CA . TYR A 1 102 ? -19.994 29.003 -2.980 1.00 40.25 102 TYR A CA 1
ATOM 782 C C . TYR A 1 102 ? -19.276 29.848 -1.914 1.00 40.25 102 TYR A C 1
ATOM 784 O O . TYR A 1 102 ? -18.060 30.036 -1.981 1.00 40.25 102 TYR A O 1
ATOM 792 N N . ILE A 1 103 ? -19.999 30.324 -0.894 1.00 39.97 103 ILE A N 1
ATOM 793 C CA . ILE A 1 103 ? -19.430 31.118 0.210 1.00 39.97 103 ILE A CA 1
ATOM 794 C C . ILE A 1 103 ? -18.511 30.262 1.098 1.00 39.97 103 ILE A C 1
ATOM 796 O O . ILE A 1 103 ? -17.517 30.765 1.625 1.00 39.97 103 ILE A O 1
ATOM 800 N N . SER A 1 104 ? -18.797 28.965 1.235 1.00 39.97 104 SER A N 1
ATOM 801 C CA . SER A 1 104 ? -17.979 28.023 2.011 1.00 39.97 104 SER A CA 1
ATOM 802 C C . SER A 1 104 ? -16.772 27.453 1.247 1.00 39.97 104 SER A C 1
ATOM 804 O O . SER A 1 104 ? -15.946 26.756 1.838 1.00 39.97 104 SER A O 1
ATOM 806 N N . GLY A 1 105 ? -16.608 27.799 -0.036 1.00 35.72 105 GLY A N 1
ATOM 807 C CA . GLY A 1 105 ? -15.424 27.469 -0.834 1.00 35.72 105 GLY A CA 1
ATOM 808 C C . GLY A 1 105 ? -15.349 26.017 -1.320 1.00 35.72 105 GLY A C 1
ATOM 809 O O . GLY A 1 105 ? -14.271 25.579 -1.731 1.00 35.72 105 GLY A O 1
ATOM 810 N N . ASN A 1 106 ? -16.461 25.278 -1.306 1.00 39.66 106 ASN A N 1
ATOM 811 C CA . ASN A 1 106 ? -16.526 23.883 -1.740 1.00 39.66 106 ASN A CA 1
ATOM 812 C C . ASN A 1 106 ? -17.433 23.726 -2.971 1.00 39.66 106 ASN A C 1
ATOM 814 O O . ASN A 1 106 ? -18.608 23.410 -2.854 1.00 39.66 106 ASN A O 1
ATOM 818 N N . GLY A 1 107 ? -16.858 23.869 -4.169 1.00 40.19 107 GLY A N 1
ATOM 819 C CA . GLY A 1 107 ? -17.492 23.432 -5.420 1.00 40.19 107 GLY A CA 1
ATOM 820 C C . GLY A 1 107 ? -17.413 24.464 -6.542 1.00 40.19 107 GLY A C 1
ATOM 821 O O . GLY A 1 107 ? -17.883 25.587 -6.410 1.00 40.19 107 GLY A O 1
ATOM 822 N N . GLY A 1 108 ? -16.806 24.086 -7.669 1.00 36.28 108 GLY A N 1
ATOM 823 C CA . GLY A 1 108 ? -16.889 24.864 -8.905 1.00 36.28 108 GLY A CA 1
ATOM 824 C C . GLY A 1 108 ? -18.211 24.579 -9.617 1.00 36.28 108 GLY A C 1
ATOM 825 O O . GLY A 1 108 ? -18.563 23.416 -9.807 1.00 36.28 108 GLY A O 1
ATOM 826 N N . ILE A 1 109 ? -18.929 25.627 -10.018 1.00 39.06 109 ILE A N 1
ATOM 827 C CA . ILE A 1 109 ? -20.156 25.520 -10.817 1.00 39.06 109 ILE A CA 1
ATOM 828 C C . ILE A 1 109 ? -19.770 25.284 -12.285 1.00 39.06 109 ILE A C 1
ATOM 830 O O . ILE A 1 109 ? -18.913 25.983 -12.827 1.00 39.06 109 ILE A O 1
ATOM 834 N N . ASN A 1 110 ? -20.392 24.290 -12.927 1.00 35.22 110 ASN A N 1
ATOM 835 C CA . ASN A 1 110 ? -20.225 24.012 -14.353 1.00 35.22 110 ASN A CA 1
ATOM 836 C C . ASN A 1 110 ? -21.086 24.986 -15.180 1.00 35.22 110 ASN A C 1
ATOM 838 O O . ASN A 1 110 ? -22.316 24.963 -15.098 1.00 35.22 110 ASN A O 1
ATOM 842 N N . ILE A 1 111 ? -20.421 25.855 -15.944 1.00 37.62 111 ILE A N 1
ATOM 843 C CA . ILE A 1 111 ? -21.029 26.992 -16.648 1.00 37.62 111 ILE A CA 1
ATOM 844 C C . ILE A 1 111 ? -21.810 26.589 -17.908 1.00 37.62 111 ILE A C 1
ATOM 846 O O . ILE A 1 111 ? -22.613 27.378 -18.395 1.00 37.62 111 ILE A O 1
ATOM 850 N N . ASP A 1 112 ? -21.678 25.343 -18.372 1.00 35.53 112 ASP A N 1
ATOM 851 C CA . ASP A 1 112 ? -22.397 24.852 -19.558 1.00 35.53 112 ASP A CA 1
ATOM 852 C C . ASP A 1 112 ? -23.910 24.661 -19.317 1.00 35.53 112 ASP A C 1
ATOM 854 O O . ASP A 1 112 ? -24.667 24.404 -20.249 1.00 35.53 112 ASP A O 1
ATOM 858 N N . THR A 1 113 ? -24.374 24.811 -18.070 1.00 39.47 113 THR A N 1
ATOM 859 C CA . THR A 1 113 ? -25.790 24.647 -17.687 1.00 39.47 113 THR A CA 1
ATOM 860 C C . THR A 1 113 ? -26.594 25.952 -17.641 1.00 39.47 113 THR A C 1
ATOM 862 O O . THR A 1 113 ? -27.788 25.907 -17.357 1.00 39.47 113 THR A O 1
ATOM 865 N N . MET A 1 114 ? -25.986 27.113 -17.908 1.00 35.38 114 MET A N 1
ATOM 866 C CA . MET A 1 114 ? -26.687 28.408 -17.911 1.00 35.38 114 MET A CA 1
ATOM 867 C C . MET A 1 114 ? -26.672 29.031 -19.308 1.00 35.38 114 MET A C 1
ATOM 869 O O . MET A 1 114 ? -25.988 30.017 -19.569 1.00 35.38 114 MET A O 1
ATOM 873 N N . GLY A 1 115 ? -27.452 28.444 -20.214 1.00 35.41 115 GLY A N 1
ATOM 874 C CA . GLY A 1 115 ? -27.828 29.096 -21.465 1.00 35.41 115 GLY A CA 1
ATOM 875 C C . GLY A 1 115 ? -28.854 30.210 -21.223 1.00 35.41 115 GLY A C 1
ATOM 876 O O . GLY A 1 115 ? -29.827 30.027 -20.497 1.00 35.41 115 GLY A O 1
ATOM 877 N N . SER A 1 116 ? -28.640 31.364 -21.858 1.00 39.44 116 SER A N 1
ATOM 878 C CA . SER A 1 116 ? -29.571 32.495 -22.074 1.00 39.44 116 SER A CA 1
ATOM 879 C C . SER A 1 116 ? -30.143 33.302 -20.887 1.00 39.44 116 SER A C 1
ATOM 881 O O . SER A 1 116 ? -30.616 34.407 -21.120 1.00 39.44 116 SER A O 1
ATOM 883 N N . MET A 1 117 ? -30.027 32.888 -19.619 1.00 40.50 117 MET A N 1
ATOM 884 C CA . MET A 1 117 ? -30.591 33.649 -18.471 1.00 40.50 117 MET A CA 1
ATOM 885 C C . MET A 1 117 ? -29.604 34.605 -17.749 1.00 40.50 117 MET A C 1
ATOM 887 O O . MET A 1 117 ? -29.790 34.930 -16.578 1.00 40.50 117 MET A O 1
ATOM 891 N N . GLY A 1 118 ? -28.518 35.030 -18.404 1.00 38.38 118 GLY A N 1
ATOM 892 C CA . GLY A 1 118 ? -27.329 35.576 -17.726 1.00 38.38 118 GLY A CA 1
ATOM 893 C C . GLY A 1 118 ? -27.369 37.041 -17.263 1.00 38.38 118 GLY A C 1
ATOM 894 O O . GLY A 1 118 ? -26.830 37.343 -16.202 1.00 38.38 118 GLY A O 1
ATOM 895 N N . GLU A 1 119 ? -27.978 37.962 -18.011 1.00 37.59 119 GLU A N 1
ATOM 896 C CA . GLU A 1 119 ? -27.790 39.405 -17.745 1.00 37.59 119 GLU A CA 1
ATOM 897 C C . GLU A 1 119 ? -28.973 40.058 -17.019 1.00 37.59 119 GLU A C 1
ATOM 899 O O . GLU A 1 119 ? -28.782 40.676 -15.971 1.00 37.59 119 GLU A O 1
ATOM 904 N N . ALA A 1 120 ? -30.207 39.845 -17.486 1.00 39.62 120 ALA A N 1
ATOM 905 C CA . ALA A 1 120 ? -31.399 40.460 -16.887 1.00 39.62 120 ALA A CA 1
ATOM 906 C C . ALA A 1 120 ? -31.666 39.992 -15.441 1.00 39.62 120 ALA A C 1
ATOM 908 O O . ALA A 1 120 ? -32.162 40.747 -14.603 1.00 39.62 120 ALA A O 1
ATOM 909 N N . TRP A 1 121 ? -31.303 38.747 -15.125 1.00 44.38 121 TRP A N 1
ATOM 910 C CA . TRP A 1 121 ? -31.473 38.175 -13.790 1.00 44.38 121 TRP A CA 1
ATOM 911 C C . TRP A 1 121 ? -30.416 38.693 -12.797 1.00 44.38 121 TRP A C 1
ATOM 913 O O . TRP A 1 121 ? -30.737 38.980 -11.644 1.00 44.38 121 TRP A O 1
ATOM 923 N N . MET A 1 122 ? -29.174 38.906 -13.250 1.00 41.31 122 MET A N 1
ATOM 924 C CA . MET A 1 122 ? -28.092 39.451 -12.418 1.00 41.31 122 MET A CA 1
ATOM 925 C C . MET A 1 122 ? -28.345 40.911 -12.019 1.00 41.31 122 MET A C 1
ATOM 927 O O . MET A 1 122 ? -28.055 41.290 -10.882 1.00 41.31 122 MET A O 1
ATOM 931 N N . GLU A 1 123 ? -28.938 41.719 -12.905 1.00 42.00 123 GLU A N 1
ATOM 932 C CA . GLU A 1 123 ? -29.355 43.086 -12.566 1.00 42.00 123 GLU A CA 1
ATOM 933 C C . GLU A 1 123 ? -30.486 43.112 -11.524 1.00 42.00 123 GLU A C 1
ATOM 935 O O . GLU A 1 123 ? -30.442 43.921 -10.594 1.00 42.00 123 GLU A O 1
ATOM 940 N N . GLN A 1 124 ? -31.457 42.193 -11.604 1.00 43.53 124 GLN A N 1
ATOM 941 C CA . GLN A 1 124 ? -32.532 42.087 -10.607 1.00 43.53 124 GLN A CA 1
ATOM 942 C C . GLN A 1 124 ? -32.033 41.634 -9.229 1.00 43.53 124 GLN A C 1
ATOM 944 O O . GLN A 1 124 ? -32.464 42.181 -8.213 1.00 43.53 124 GLN A O 1
ATOM 949 N N . VAL A 1 125 ? -31.097 40.681 -9.178 1.00 45.41 125 VAL A N 1
ATOM 950 C CA . VAL A 1 125 ? -30.495 40.209 -7.919 1.00 45.41 125 VAL A CA 1
ATOM 951 C C . VAL A 1 125 ? -29.643 41.305 -7.270 1.00 45.41 125 VAL A C 1
ATOM 953 O O . VAL A 1 125 ? -29.711 41.503 -6.056 1.00 45.41 125 VAL A O 1
ATOM 956 N N . ALA A 1 126 ? -28.883 42.067 -8.063 1.00 42.00 126 ALA A N 1
ATOM 957 C CA . ALA A 1 126 ? -28.106 43.200 -7.562 1.00 42.00 126 ALA A CA 1
ATOM 958 C C . ALA A 1 126 ? -29.005 44.321 -7.011 1.00 42.00 126 ALA A C 1
ATOM 960 O O . ALA A 1 126 ? -28.691 44.900 -5.969 1.00 42.00 126 ALA A O 1
ATOM 961 N N . ALA A 1 127 ? -30.138 44.594 -7.666 1.00 42.66 127 ALA A N 1
ATOM 962 C CA . ALA A 1 127 ? -31.121 45.561 -7.187 1.00 42.66 127 ALA A CA 1
ATOM 963 C C . ALA A 1 127 ? -31.781 45.116 -5.868 1.00 42.66 127 ALA A C 1
ATOM 965 O O . ALA A 1 127 ? -31.888 45.923 -4.948 1.00 42.66 127 ALA A O 1
ATOM 966 N N . GLN A 1 128 ? -32.147 43.834 -5.731 1.00 40.69 128 GLN A N 1
ATOM 967 C CA . GLN A 1 128 ? -32.728 43.295 -4.492 1.00 40.69 128 GLN A CA 1
ATOM 968 C C . GLN A 1 128 ? -31.738 43.305 -3.322 1.00 40.69 128 GLN A C 1
ATOM 970 O O . GLN A 1 128 ? -32.104 43.711 -2.224 1.00 40.69 128 GLN A O 1
ATOM 975 N N . LEU A 1 129 ? -30.470 42.951 -3.553 1.00 37.44 129 LEU A N 1
ATOM 976 C CA . LEU A 1 129 ? -29.438 42.981 -2.509 1.00 37.44 129 LEU A CA 1
ATOM 977 C C . LEU A 1 129 ? -29.158 44.396 -1.981 1.00 37.44 129 LEU A C 1
ATOM 979 O O . LEU A 1 129 ? -28.851 44.551 -0.800 1.00 37.44 129 LEU A O 1
ATOM 983 N N . MET A 1 130 ? -29.262 45.428 -2.826 1.00 42.72 130 MET A N 1
ATOM 984 C CA . MET A 1 130 ? -29.087 46.818 -2.385 1.00 42.72 130 MET A CA 1
ATOM 985 C C . MET A 1 130 ? -30.304 47.377 -1.638 1.00 42.72 130 MET A C 1
ATOM 987 O O . MET A 1 130 ? -30.130 48.257 -0.795 1.00 42.72 130 MET A O 1
ATOM 991 N N . ASP A 1 131 ? -31.506 46.868 -1.912 1.00 39.50 131 ASP A N 1
ATOM 992 C CA . ASP A 1 131 ? -32.738 47.305 -1.243 1.00 39.50 131 ASP A CA 1
ATOM 993 C C . ASP A 1 131 ? -32.940 46.591 0.112 1.00 39.50 131 ASP A C 1
ATOM 995 O O . ASP A 1 131 ? -33.398 47.198 1.080 1.00 39.50 131 ASP A O 1
ATOM 999 N N . GLU A 1 132 ? -32.514 45.324 0.230 1.00 36.34 132 GLU A N 1
ATOM 1000 C CA . GLU A 1 132 ? -32.632 44.528 1.466 1.00 36.34 132 GLU A CA 1
ATOM 1001 C C . GLU A 1 132 ? -31.544 44.843 2.513 1.00 36.34 132 GLU A C 1
ATOM 1003 O O . GLU A 1 132 ? -31.767 44.684 3.716 1.00 36.34 132 GLU A O 1
ATOM 1008 N N . TYR A 1 133 ? -30.374 45.334 2.087 1.00 37.88 133 TYR A N 1
ATOM 1009 C CA . TYR A 1 133 ? -29.261 45.694 2.972 1.00 37.88 133 TYR A CA 1
ATOM 1010 C C . TYR A 1 133 ? -29.025 47.213 2.999 1.00 37.88 133 TYR A C 1
ATOM 1012 O O . TYR A 1 133 ? -28.084 47.731 2.400 1.00 37.88 133 TYR A O 1
ATOM 1020 N N . GLN A 1 134 ? -29.820 47.939 3.792 1.00 40.34 134 GLN A N 1
ATOM 1021 C CA . GLN A 1 134 ? -29.421 49.255 4.309 1.00 40.34 134 GLN A CA 1
ATOM 1022 C C . GLN A 1 134 ? -28.691 49.102 5.659 1.00 40.34 134 GLN A C 1
ATOM 1024 O O . GLN A 1 134 ? -29.340 48.999 6.704 1.00 40.34 134 GLN A O 1
ATOM 1029 N N . PRO A 1 135 ? -27.343 49.080 5.708 1.00 37.44 135 PRO A N 1
ATOM 1030 C CA . PRO A 1 135 ? -26.621 48.988 6.971 1.00 37.44 135 PRO A CA 1
ATOM 1031 C C . PRO A 1 135 ? -26.740 50.296 7.766 1.00 37.44 135 PRO A C 1
ATOM 1033 O O . PRO A 1 135 ? -26.209 51.340 7.395 1.00 37.44 135 PRO A O 1
ATOM 1036 N N . THR A 1 136 ? -27.383 50.214 8.928 1.00 34.12 136 THR A N 1
ATOM 1037 C CA . THR A 1 136 ? -27.675 51.325 9.851 1.00 34.12 136 THR A CA 1
ATOM 1038 C C . THR A 1 136 ? -26.471 51.867 10.631 1.00 34.12 136 THR A C 1
ATOM 1040 O O . THR A 1 136 ? -26.647 52.650 11.561 1.00 34.12 136 THR A O 1
ATOM 1043 N N . SER A 1 137 ? -25.226 51.530 10.275 1.00 37.59 137 SER A N 1
ATOM 1044 C CA . SER A 1 137 ? -24.065 52.269 10.792 1.00 37.59 137 SER A CA 1
ATOM 1045 C C . SER A 1 137 ? -22.796 52.092 9.943 1.00 37.59 137 SER A C 1
ATOM 1047 O O . SER A 1 137 ? -22.353 50.984 9.632 1.00 37.59 137 SER A O 1
ATOM 1049 N N . PHE A 1 138 ? -22.172 53.228 9.620 1.00 37.22 138 PHE A N 1
ATOM 1050 C CA . PHE A 1 138 ? -20.911 53.383 8.876 1.00 37.22 138 PHE A CA 1
ATOM 1051 C C . PHE A 1 138 ? -19.710 52.507 9.334 1.00 37.22 138 PHE A C 1
ATOM 1053 O O . PHE A 1 138 ? -18.889 52.161 8.480 1.00 37.22 138 PHE A O 1
ATOM 1060 N N . PRO A 1 139 ? -19.555 52.091 10.613 1.00 32.19 139 PRO A N 1
ATOM 1061 C CA . PRO A 1 139 ? -18.398 51.293 11.038 1.00 32.19 139 PRO A CA 1
ATOM 1062 C C . PRO A 1 139 ? -18.384 49.843 10.517 1.00 32.19 139 PRO A C 1
ATOM 1064 O O . PRO A 1 139 ? -17.310 49.247 10.425 1.00 32.19 139 PRO A O 1
ATOM 1067 N N . THR A 1 140 ? -19.536 49.268 10.145 1.00 32.84 140 THR A N 1
ATOM 1068 C CA . THR A 1 140 ? -19.614 47.885 9.623 1.00 32.84 140 THR A CA 1
ATOM 1069 C C . THR A 1 140 ? -19.329 47.829 8.119 1.00 32.84 140 THR A C 1
ATOM 1071 O O . THR A 1 140 ? -18.628 46.927 7.660 1.00 32.84 140 THR A O 1
ATOM 1074 N N . ALA A 1 141 ? -19.754 48.847 7.361 1.00 35.25 141 ALA A N 1
ATOM 1075 C CA . ALA A 1 141 ? -19.407 48.992 5.945 1.00 35.25 141 ALA A CA 1
ATOM 1076 C C . ALA A 1 141 ? -17.889 49.182 5.742 1.00 35.25 141 ALA A C 1
ATOM 1078 O O . ALA A 1 141 ? -17.300 48.583 4.844 1.00 35.25 141 ALA A O 1
ATOM 1079 N N . ALA A 1 142 ? -17.222 49.925 6.634 1.00 32.66 142 ALA A N 1
ATOM 1080 C CA . ALA A 1 142 ? -15.774 50.143 6.572 1.00 32.66 142 ALA A CA 1
ATOM 1081 C C . ALA A 1 142 ? -14.945 48.854 6.770 1.00 32.66 142 ALA A C 1
ATOM 1083 O O . ALA A 1 142 ? -13.881 48.706 6.169 1.00 32.66 142 ALA A O 1
ATOM 1084 N N . ARG A 1 143 ? -15.437 47.891 7.567 1.00 34.91 143 ARG A N 1
ATOM 1085 C CA . ARG A 1 143 ? -14.766 46.594 7.766 1.00 34.91 143 ARG A CA 1
ATOM 1086 C C . ARG A 1 143 ? -14.861 45.686 6.540 1.00 34.91 143 ARG A C 1
ATOM 1088 O O . ARG A 1 143 ? -13.865 45.058 6.194 1.00 34.91 143 ARG A O 1
ATOM 1095 N N . ILE A 1 144 ? -16.003 45.672 5.852 1.00 36.00 144 ILE A N 1
ATOM 1096 C CA . ILE A 1 144 ? -16.188 44.899 4.611 1.00 36.00 144 ILE A CA 1
ATOM 1097 C C . ILE A 1 144 ? -15.330 45.485 3.478 1.00 36.00 144 ILE A C 1
ATOM 1099 O O . ILE A 1 144 ? -14.656 44.743 2.769 1.00 36.00 144 ILE A O 1
ATOM 1103 N N . VAL A 1 145 ? -15.246 46.816 3.377 1.00 35.47 145 VAL A N 1
ATOM 1104 C CA . VAL A 1 145 ? -14.396 47.495 2.381 1.00 35.47 145 VAL A CA 1
ATOM 1105 C C . VAL A 1 145 ? -12.898 47.229 2.611 1.00 35.47 145 VAL A C 1
ATOM 1107 O O . VAL A 1 145 ? -12.144 47.145 1.647 1.00 35.47 145 VAL A O 1
ATOM 1110 N N . SER A 1 146 ? -12.456 47.013 3.858 1.00 33.56 146 SER A N 1
ATOM 1111 C CA . SER A 1 146 ? -11.056 46.669 4.173 1.00 33.56 146 SER A CA 1
ATOM 1112 C C . SER A 1 146 ? -10.655 45.212 3.880 1.00 33.56 146 SER A C 1
ATOM 1114 O O . SER A 1 146 ? -9.464 44.905 3.899 1.00 33.56 146 SER A O 1
ATOM 1116 N N . ALA A 1 147 ? -11.624 44.327 3.609 1.00 35.69 147 ALA A N 1
ATOM 1117 C CA . ALA A 1 147 ? -11.401 42.918 3.259 1.00 35.69 147 ALA A CA 1
ATOM 1118 C C . ALA A 1 147 ? -11.439 42.650 1.740 1.00 35.69 147 ALA A C 1
ATOM 1120 O O . ALA A 1 147 ? -11.167 41.532 1.303 1.00 35.69 147 ALA A O 1
ATOM 1121 N N . LEU A 1 148 ? -11.744 43.667 0.927 1.00 30.58 148 LEU A N 1
ATOM 1122 C CA . LEU A 1 148 ? -11.556 43.618 -0.521 1.00 30.58 148 LEU A CA 1
ATOM 1123 C C . LEU A 1 148 ? -10.062 43.802 -0.850 1.00 30.58 148 LEU A C 1
ATOM 1125 O O . LEU A 1 148 ? -9.380 44.562 -0.155 1.00 30.58 148 LEU A O 1
ATOM 1129 N N . PRO A 1 149 ? -9.522 43.141 -1.895 1.00 32.78 149 PRO A N 1
ATOM 1130 C CA . PRO A 1 149 ? -8.151 43.374 -2.333 1.00 32.78 1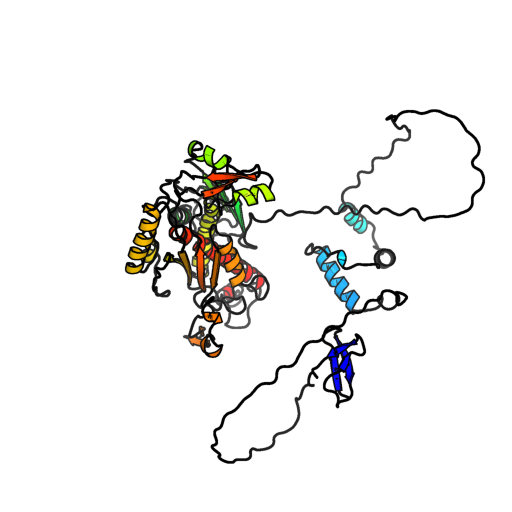49 PRO A CA 1
ATOM 1131 C C . PRO A 1 149 ? -7.952 44.872 -2.582 1.00 32.78 149 PRO A C 1
ATOM 1133 O O . PRO A 1 149 ? -8.743 45.513 -3.273 1.00 32.78 149 PRO A O 1
ATOM 1136 N N . THR A 1 150 ? -6.923 45.437 -1.955 1.00 29.73 150 THR A N 1
ATOM 1137 C CA . THR A 1 150 ? -6.630 46.868 -1.974 1.00 29.73 150 THR A CA 1
ATOM 1138 C C . THR A 1 150 ? -6.523 47.378 -3.409 1.00 29.73 150 THR A C 1
ATOM 1140 O O . THR A 1 150 ? -5.549 47.123 -4.118 1.00 29.73 150 THR A O 1
ATOM 1143 N N . TYR A 1 151 ? -7.519 48.154 -3.838 1.00 34.97 151 TYR A N 1
ATOM 1144 C CA . TYR A 1 151 ? -7.407 48.982 -5.030 1.00 34.97 151 TYR A CA 1
ATOM 1145 C C . TYR A 1 151 ? -6.375 50.075 -4.750 1.00 34.97 151 TYR A C 1
ATOM 1147 O O . TYR A 1 151 ? -6.650 51.046 -4.046 1.00 34.97 151 TYR A O 1
ATOM 1155 N N . ASN A 1 152 ? -5.172 49.937 -5.307 1.00 25.08 152 ASN A N 1
ATOM 1156 C CA . ASN A 1 152 ? -4.246 51.060 -5.387 1.00 25.08 152 ASN A CA 1
ATOM 1157 C C . ASN A 1 152 ? -4.761 52.035 -6.449 1.00 25.08 152 ASN A C 1
ATOM 1159 O O . ASN A 1 152 ? -4.431 51.933 -7.631 1.00 25.08 152 ASN A O 1
ATOM 1163 N N . VAL A 1 153 ? -5.572 52.998 -6.020 1.00 28.56 153 VAL A N 1
ATOM 1164 C CA . VAL A 1 153 ? -5.907 54.163 -6.834 1.00 28.56 153 VAL A CA 1
ATOM 1165 C C . VAL A 1 153 ? -4.673 55.061 -6.867 1.00 28.56 153 VAL A C 1
ATOM 1167 O O . VAL A 1 153 ? -4.375 55.763 -5.902 1.00 28.56 153 VAL A O 1
ATOM 1170 N N . ARG A 1 154 ? -3.930 55.053 -7.978 1.00 26.80 154 ARG A N 1
ATOM 1171 C CA . ARG A 1 154 ? -3.040 56.179 -8.285 1.00 26.80 154 ARG A CA 1
ATOM 1172 C C . ARG A 1 154 ? -3.872 57.251 -8.988 1.00 26.80 154 ARG A C 1
ATOM 1174 O O . ARG A 1 154 ? -4.470 56.936 -10.018 1.00 26.80 154 ARG A O 1
ATOM 1181 N N . PRO A 1 155 ? -3.921 58.501 -8.498 1.00 28.89 155 PRO A N 1
ATOM 1182 C CA . PRO A 1 155 ? -4.507 59.576 -9.281 1.00 28.89 155 PRO A CA 1
ATOM 1183 C C . PRO A 1 155 ? -3.701 59.733 -10.575 1.00 28.89 155 PRO A C 1
ATOM 1185 O O . PRO A 1 155 ? -2.468 59.778 -10.546 1.00 28.89 155 PRO A O 1
ATOM 1188 N N . ARG A 1 156 ? -4.390 59.819 -11.718 1.00 29.05 156 ARG A N 1
ATOM 1189 C CA . ARG A 1 156 ? -3.775 60.335 -12.945 1.00 29.05 156 ARG A CA 1
ATOM 1190 C C . ARG A 1 156 ? -3.290 61.749 -12.633 1.00 29.05 156 ARG A C 1
ATOM 1192 O O . ARG A 1 156 ? -4.090 62.609 -12.268 1.00 29.05 156 ARG A O 1
ATOM 1199 N N . SER A 1 157 ? -1.987 61.985 -12.760 1.00 32.78 157 SER A N 1
ATOM 1200 C CA . SER A 1 157 ? -1.451 63.340 -12.798 1.00 32.78 157 SER A CA 1
ATOM 1201 C C . SER A 1 157 ? -2.114 64.086 -13.950 1.00 32.78 157 SER A C 1
ATOM 1203 O O . SER A 1 157 ? -2.169 63.583 -15.073 1.00 32.78 157 SER A O 1
ATOM 1205 N N . ALA A 1 158 ? -2.620 65.282 -13.668 1.00 38.91 158 ALA A N 1
ATOM 1206 C CA . ALA A 1 158 ? -3.090 66.216 -14.673 1.00 38.91 158 ALA A CA 1
ATOM 1207 C C . ALA A 1 158 ? -1.904 66.652 -15.546 1.00 38.91 158 ALA A C 1
ATOM 1209 O O . ALA A 1 158 ? -1.171 67.565 -15.175 1.00 38.91 158 ALA A O 1
ATOM 1210 N N . LYS A 1 159 ? -1.677 65.928 -16.643 1.00 30.20 159 LYS A N 1
ATOM 1211 C CA . LYS A 1 159 ? -1.019 66.336 -17.894 1.00 30.20 159 LYS A CA 1
ATOM 1212 C C . LYS A 1 159 ? -0.899 65.096 -18.776 1.00 30.20 159 LYS A C 1
ATOM 1214 O O . LYS A 1 159 ? -0.437 64.053 -18.316 1.00 30.20 159 LYS A O 1
ATOM 1219 N N . GLY A 1 160 ? -1.409 65.218 -19.998 1.00 35.72 160 GLY A N 1
ATOM 1220 C CA . GLY A 1 160 ? -1.269 64.208 -21.035 1.00 35.72 160 GLY A CA 1
ATOM 1221 C C . GLY A 1 160 ? 0.194 63.965 -21.389 1.00 35.72 160 GLY A C 1
ATOM 1222 O O . GLY A 1 160 ? 1.052 64.794 -21.103 1.00 35.72 160 GLY A O 1
ATOM 1223 N N . ASP A 1 161 ? 0.468 62.776 -21.916 1.00 26.72 161 ASP A N 1
ATOM 1224 C CA . ASP A 1 161 ? 0.896 62.610 -23.310 1.00 26.72 161 ASP A CA 1
ATOM 1225 C C . ASP A 1 161 ? 1.127 61.115 -23.619 1.00 26.72 161 ASP A C 1
ATOM 1227 O O . ASP A 1 161 ? 1.610 60.375 -22.753 1.00 26.72 161 ASP A O 1
ATOM 1231 N N . PRO A 1 162 ? 0.776 60.632 -24.826 1.00 32.25 162 PRO A N 1
ATOM 1232 C CA . PRO A 1 162 ? 1.212 59.337 -25.334 1.00 32.25 162 PRO A CA 1
ATOM 1233 C C . PRO A 1 162 ? 2.593 59.465 -26.006 1.00 32.25 162 PRO A C 1
ATOM 1235 O O . PRO A 1 162 ? 2.852 60.415 -26.739 1.00 32.25 162 PRO A O 1
ATOM 1238 N N . GLY A 1 163 ? 3.483 58.496 -25.765 1.00 26.02 163 GLY A N 1
ATOM 1239 C CA . GLY A 1 163 ? 4.776 58.352 -26.452 1.00 26.02 163 GLY A CA 1
ATOM 1240 C C . GLY A 1 163 ? 4.767 57.192 -27.462 1.00 26.02 163 GLY A C 1
ATOM 1241 O O . GLY A 1 163 ? 3.944 56.288 -27.321 1.00 26.02 163 GLY A O 1
ATOM 1242 N N . PRO A 1 164 ? 5.648 57.212 -28.478 1.00 28.03 164 PRO A N 1
ATOM 1243 C CA . PRO A 1 164 ? 5.308 56.864 -29.858 1.00 28.03 164 PRO A CA 1
ATOM 1244 C C . PRO A 1 164 ? 5.605 55.408 -30.236 1.00 28.03 164 PRO A C 1
ATOM 1246 O O . PRO A 1 164 ? 6.502 54.765 -29.694 1.00 28.03 164 PRO A O 1
ATOM 1249 N N . GLY A 1 165 ? 4.875 54.924 -31.238 1.00 26.45 165 GLY A N 1
ATOM 1250 C CA . GLY A 1 165 ? 5.099 53.643 -31.899 1.00 26.45 165 GLY A CA 1
ATOM 1251 C C . GLY A 1 165 ? 4.371 53.618 -33.236 1.00 26.45 165 GLY A C 1
ATOM 1252 O O . GLY A 1 165 ? 3.314 53.010 -33.358 1.00 26.45 165 GLY A O 1
ATOM 1253 N N . GLU A 1 166 ? 4.925 54.360 -34.190 1.00 26.73 166 GLU A N 1
ATOM 1254 C CA . GLU A 1 166 ? 4.507 54.473 -35.586 1.00 26.73 166 GLU A CA 1
ATOM 1255 C C . GLU A 1 166 ? 4.476 53.102 -36.287 1.00 26.73 166 GLU A C 1
ATOM 1257 O O . GLU A 1 166 ? 5.421 52.317 -36.186 1.00 26.73 166 GLU A O 1
ATOM 1262 N N . ALA A 1 167 ? 3.417 52.848 -37.059 1.00 26.56 167 ALA A N 1
ATOM 1263 C CA . ALA A 1 167 ? 3.431 51.896 -38.162 1.00 26.56 167 ALA A CA 1
ATOM 1264 C C . ALA A 1 167 ? 3.265 52.678 -39.473 1.00 26.56 167 ALA A C 1
ATOM 1266 O O . ALA A 1 167 ? 2.466 53.606 -39.571 1.00 26.56 167 ALA A O 1
ATOM 1267 N N . PHE A 1 168 ? 4.101 52.313 -40.437 1.00 24.47 168 PHE A N 1
ATOM 1268 C CA . PHE A 1 168 ? 4.424 53.026 -41.665 1.00 24.47 168 PHE A CA 1
ATOM 1269 C C . PHE A 1 168 ? 3.236 53.324 -42.601 1.00 24.47 168 PHE A C 1
ATOM 1271 O O . PHE A 1 168 ? 2.465 52.437 -42.945 1.00 24.47 168 PHE A O 1
ATOM 1278 N N . ALA A 1 169 ? 3.210 54.583 -43.052 1.00 24.98 169 ALA A N 1
ATOM 1279 C CA . ALA A 1 169 ? 3.052 55.094 -44.422 1.00 24.98 169 ALA A CA 1
ATOM 1280 C C . ALA A 1 169 ? 2.227 54.305 -45.462 1.00 24.98 169 ALA A C 1
ATOM 1282 O O . ALA A 1 169 ? 2.606 53.214 -45.877 1.00 24.98 169 ALA A O 1
ATOM 1283 N N . CYS A 1 170 ? 1.222 54.981 -46.031 1.00 23.12 170 CYS A N 1
ATOM 1284 C CA . CYS A 1 170 ? 1.250 55.570 -47.387 1.00 23.12 170 CYS A CA 1
ATOM 1285 C C . CYS A 1 170 ? -0.045 56.396 -47.560 1.00 23.12 170 CYS A C 1
ATOM 1287 O O . CYS A 1 170 ? -1.132 55.859 -47.416 1.00 23.12 170 CYS A O 1
ATOM 1289 N N . ALA A 1 171 ? 0.035 57.728 -47.584 1.00 25.83 171 ALA A N 1
ATOM 1290 C CA . ALA A 1 171 ? 0.209 58.569 -48.777 1.00 25.83 171 ALA A CA 1
ATOM 1291 C C . ALA A 1 171 ? -1.087 58.733 -49.594 1.00 25.83 171 ALA A C 1
ATOM 1293 O O . ALA A 1 171 ? -1.520 57.796 -50.257 1.00 25.83 171 ALA A O 1
ATOM 1294 N N . GLY A 1 172 ? -1.624 59.957 -49.588 1.00 24.06 172 GLY A N 1
ATOM 1295 C CA . GLY A 1 172 ? -2.712 60.408 -50.457 1.00 24.06 172 GLY A CA 1
ATOM 1296 C C . GLY A 1 172 ? -3.863 61.023 -49.665 1.00 24.06 172 GLY A C 1
ATOM 1297 O O . GLY A 1 172 ? -4.482 60.328 -48.875 1.00 24.06 172 GLY A O 1
ATOM 1298 N N . GLU A 1 173 ? -4.054 62.326 -49.867 1.00 28.78 173 GLU A N 1
ATOM 1299 C CA . GLU A 1 173 ? -5.170 63.230 -49.514 1.00 28.78 173 GLU A CA 1
ATOM 1300 C C . GLU A 1 173 ? -6.553 62.527 -49.398 1.00 28.78 173 GLU A C 1
ATOM 1302 O O . GLU A 1 173 ? -6.785 61.507 -50.035 1.00 28.78 173 GLU A O 1
ATOM 1307 N N . GLU A 1 174 ? -7.520 62.956 -48.581 1.00 25.34 174 GLU A N 1
ATOM 1308 C CA . GLU A 1 174 ? -8.173 64.274 -48.560 1.00 25.34 174 GLU A CA 1
ATOM 1309 C C . GLU A 1 174 ? -8.818 64.538 -47.175 1.00 25.34 174 GLU A C 1
ATOM 1311 O O . GLU A 1 174 ? -9.522 63.687 -46.625 1.00 25.34 174 GLU A O 1
ATOM 1316 N N . GLU A 1 175 ? -8.595 65.724 -46.599 1.00 31.73 175 GLU A N 1
ATOM 1317 C CA . GLU A 1 175 ? -9.502 66.292 -45.594 1.00 31.73 175 GLU A CA 1
ATOM 1318 C C . GLU A 1 175 ? -10.706 66.875 -46.338 1.00 31.73 175 GLU A C 1
ATOM 1320 O O . GLU A 1 175 ? -10.519 67.841 -47.067 1.00 31.73 175 GLU A O 1
ATOM 1325 N N . GLU A 1 176 ? -11.921 66.360 -46.123 1.00 30.31 176 GLU A N 1
ATOM 1326 C CA . GLU A 1 176 ? -13.082 67.222 -45.856 1.00 30.31 176 GLU A CA 1
ATOM 1327 C C . GLU A 1 176 ? -14.340 66.450 -45.420 1.00 30.31 176 GLU A C 1
ATOM 1329 O O . GLU A 1 176 ? -14.736 65.441 -45.993 1.00 30.31 176 GLU A O 1
ATOM 1334 N N . GLN A 1 177 ? -14.969 67.021 -44.389 1.00 30.17 177 GLN A N 1
ATOM 1335 C CA . GLN A 1 177 ? -16.398 66.997 -44.072 1.00 30.17 177 GLN A CA 1
ATOM 1336 C C . GLN A 1 177 ? -17.093 65.663 -43.758 1.00 30.17 177 GLN A C 1
ATOM 1338 O O . GLN A 1 177 ? -17.647 64.956 -44.593 1.00 30.17 177 GLN A O 1
ATOM 1343 N N . CYS A 1 178 ? -17.191 65.431 -42.449 1.00 28.34 178 CYS A N 1
ATOM 1344 C CA . CYS A 1 178 ? -18.286 64.698 -41.837 1.00 28.34 178 CYS A CA 1
ATOM 1345 C C . CYS A 1 178 ? -19.570 65.531 -41.971 1.00 28.34 178 CYS A C 1
ATOM 1347 O O . CYS A 1 178 ? -19.653 66.595 -41.360 1.00 28.34 178 CYS A O 1
ATOM 1349 N N . ASP A 1 179 ? -20.550 65.038 -42.725 1.00 33.72 179 ASP A N 1
ATOM 1350 C CA . ASP A 1 179 ? -21.948 65.429 -42.566 1.00 33.72 179 ASP A CA 1
ATOM 1351 C C . ASP A 1 179 ? -22.879 64.228 -42.785 1.00 33.72 179 ASP A C 1
ATOM 1353 O O . ASP A 1 179 ? -22.603 63.316 -43.562 1.00 33.72 179 ASP A O 1
ATOM 1357 N N . ASP A 1 180 ? -23.988 64.288 -42.050 1.00 30.92 180 ASP A N 1
ATOM 1358 C CA . ASP A 1 180 ? -25.204 63.479 -42.142 1.00 30.92 180 ASP A CA 1
ATOM 1359 C C . ASP A 1 180 ? -25.204 62.043 -41.580 1.00 30.92 180 ASP A C 1
ATOM 1361 O O . ASP A 1 180 ? -24.984 61.028 -42.238 1.00 30.92 180 ASP A O 1
ATOM 1365 N N . LYS A 1 181 ? -25.634 61.973 -40.311 1.00 32.34 181 LYS A N 1
ATOM 1366 C CA . LYS A 1 181 ? -26.286 60.803 -39.691 1.00 32.34 181 LYS A CA 1
ATOM 1367 C C . LYS A 1 181 ? -27.447 60.291 -40.578 1.00 32.34 181 LYS A C 1
ATOM 1369 O O . LYS A 1 181 ? -28.191 61.104 -41.121 1.00 32.34 181 LYS A O 1
ATOM 1374 N N . PRO A 1 182 ? -27.740 58.974 -40.569 1.00 32.72 182 PRO A N 1
ATOM 1375 C CA . PRO A 1 182 ? -28.673 58.481 -39.555 1.00 32.72 182 PRO A CA 1
ATOM 1376 C C . PRO A 1 182 ? -28.227 57.178 -38.873 1.00 32.72 182 PRO A C 1
ATOM 1378 O O . PRO A 1 182 ? -27.951 56.165 -39.498 1.00 32.72 182 PRO A O 1
ATOM 1381 N N . CYS A 1 183 ? -28.226 57.242 -37.542 1.00 43.78 183 CYS A N 1
ATOM 1382 C CA . CYS A 1 183 ? -28.832 56.271 -36.630 1.00 43.78 183 CYS A CA 1
ATOM 1383 C C . CYS A 1 183 ? -28.847 54.782 -37.048 1.00 43.78 183 CYS A C 1
ATOM 1385 O O . CYS A 1 183 ? -29.870 54.273 -37.488 1.00 43.78 183 CYS A O 1
ATOM 1387 N N . HIS A 1 184 ? -27.778 54.058 -36.718 1.00 31.70 184 HIS A N 1
ATOM 1388 C CA . HIS A 1 184 ? -27.908 52.724 -36.130 1.00 31.70 184 HIS A CA 1
ATOM 1389 C C . HIS A 1 184 ? -26.994 52.671 -34.904 1.00 31.70 184 HIS A C 1
ATOM 1391 O O . HIS A 1 184 ? -25.777 52.552 -35.004 1.00 31.70 184 HIS A O 1
ATOM 1397 N N . GLN A 1 185 ? -27.593 52.890 -33.733 1.00 36.16 185 GLN A N 1
ATOM 1398 C CA . GLN A 1 185 ? -26.960 52.612 -32.451 1.00 36.16 185 GLN A CA 1
ATOM 1399 C C . GLN A 1 185 ? -26.930 51.093 -32.273 1.00 36.16 185 GLN A C 1
ATOM 1401 O O . GLN A 1 185 ? -27.944 50.503 -31.912 1.00 36.16 185 GLN A O 1
ATOM 1406 N N . GLU A 1 186 ? -25.783 50.464 -32.505 1.00 37.75 186 GLU A N 1
ATOM 1407 C CA . GLU A 1 186 ? -25.471 49.234 -31.780 1.00 37.75 186 GLU A CA 1
ATOM 1408 C C . GLU A 1 186 ? -25.027 49.643 -30.369 1.00 37.75 186 GLU A C 1
ATOM 1410 O O . GLU A 1 186 ? -24.177 50.536 -30.235 1.00 37.75 186 GLU A O 1
ATOM 1415 N N . PRO A 1 187 ? -25.602 49.075 -29.295 1.00 37.47 187 PRO A N 1
ATOM 1416 C CA . PRO A 1 187 ? -25.084 49.331 -27.963 1.00 37.47 187 PRO A CA 1
ATOM 1417 C C . PRO A 1 187 ? -23.633 48.827 -27.914 1.00 37.47 187 PRO A C 1
ATOM 1419 O O . PRO A 1 187 ? -23.342 47.755 -28.450 1.00 37.47 187 PRO A O 1
ATOM 1422 N N . PRO A 1 188 ? -22.696 49.577 -27.308 1.00 39.66 188 PRO A N 1
ATOM 1423 C CA . PRO A 1 188 ? -21.317 49.131 -27.204 1.00 39.66 188 PRO A CA 1
ATOM 1424 C C . PRO A 1 188 ? -21.294 47.837 -26.391 1.00 39.66 188 PRO A C 1
ATOM 1426 O O . PRO A 1 188 ? -21.571 47.848 -25.192 1.00 39.66 188 PRO A O 1
ATOM 1429 N N . GLY A 1 189 ? -20.991 46.728 -27.068 1.00 34.91 189 GLY A N 1
ATOM 1430 C CA . GLY A 1 189 ? -20.863 45.415 -26.457 1.00 34.91 189 GLY A CA 1
ATOM 1431 C C . GLY A 1 189 ? -19.910 45.483 -25.271 1.00 34.91 189 GLY A C 1
ATOM 1432 O O . GLY A 1 189 ? -18.699 45.660 -25.431 1.00 34.91 189 GLY A O 1
ATOM 1433 N N . LEU A 1 190 ? -20.467 45.358 -24.068 1.00 33.97 190 LEU A N 1
ATOM 1434 C CA . LEU A 1 190 ? -19.710 45.194 -22.841 1.00 33.97 190 LEU A CA 1
ATOM 1435 C C . LEU A 1 190 ? -18.980 43.854 -22.924 1.00 33.97 190 LEU A C 1
ATOM 1437 O O . LEU A 1 190 ? -19.512 42.793 -22.618 1.00 33.97 190 LEU A O 1
ATOM 1441 N N . THR A 1 191 ? -17.728 43.890 -23.371 1.00 33.38 191 THR A N 1
ATOM 1442 C CA . THR A 1 191 ? -16.857 42.720 -23.317 1.00 33.38 191 THR A CA 1
ATOM 1443 C C . THR A 1 191 ? -16.394 42.555 -21.872 1.00 33.38 191 THR A C 1
ATOM 1445 O O . THR A 1 191 ? -15.357 43.078 -21.458 1.00 33.38 191 THR A O 1
ATOM 1448 N N . TYR A 1 192 ? -17.179 41.844 -21.066 1.00 37.75 192 TYR A N 1
ATOM 1449 C CA . TYR A 1 192 ? -16.762 41.440 -19.730 1.00 37.75 192 TYR A CA 1
ATOM 1450 C C . TYR A 1 192 ? -15.660 40.381 -19.858 1.00 37.75 192 TYR A C 1
ATOM 1452 O O . TYR A 1 192 ? -15.918 39.204 -20.101 1.00 37.75 192 TYR A O 1
ATOM 1460 N N . LYS A 1 193 ? -14.394 40.781 -19.690 1.00 40.50 193 LYS A N 1
ATOM 1461 C CA . LYS A 1 193 ? -13.309 39.818 -19.453 1.00 40.50 193 LYS A CA 1
ATOM 1462 C C . LYS A 1 193 ? -13.476 39.239 -18.049 1.00 40.50 193 LYS A C 1
ATOM 1464 O O . LYS A 1 193 ? -12.956 39.785 -17.077 1.00 40.50 193 LYS A O 1
ATOM 1469 N N . LEU A 1 194 ? -14.200 38.127 -17.948 1.00 40.03 194 LEU A N 1
ATOM 1470 C CA . LEU A 1 194 ? -14.191 37.272 -16.765 1.00 40.03 194 LEU A CA 1
ATOM 1471 C C . LEU A 1 194 ? -12.776 36.699 -16.590 1.00 40.03 194 LEU A C 1
ATOM 1473 O O . LEU A 1 194 ? -12.389 35.721 -17.225 1.00 40.03 194 LEU A O 1
ATOM 1477 N N . ASN A 1 195 ? -11.976 37.336 -15.736 1.00 42.03 195 ASN A N 1
ATOM 1478 C CA . ASN A 1 195 ? -10.688 36.803 -15.302 1.00 42.03 195 ASN A CA 1
ATOM 1479 C C . ASN A 1 195 ? -10.932 35.682 -14.279 1.00 42.03 195 ASN A C 1
ATOM 1481 O O . ASN A 1 195 ? -10.815 35.899 -13.072 1.00 42.03 195 ASN A O 1
ATOM 1485 N N . TYR A 1 196 ? -11.268 34.475 -14.736 1.00 46.88 196 TYR A N 1
ATOM 1486 C CA . TYR A 1 196 ? -11.166 33.297 -13.877 1.00 46.88 196 TYR A CA 1
ATOM 1487 C C . TYR A 1 196 ? -9.683 33.022 -13.609 1.00 46.88 196 TYR A C 1
ATOM 1489 O O . TYR A 1 196 ? -8.938 32.620 -14.503 1.00 46.88 196 TYR A O 1
ATOM 1497 N N . ASN A 1 197 ? -9.243 33.205 -12.364 1.00 47.75 197 ASN A N 1
ATOM 1498 C CA . ASN A 1 197 ? -8.005 32.588 -11.901 1.00 47.75 197 ASN A CA 1
ATOM 1499 C C . ASN A 1 197 ? -8.261 31.082 -11.801 1.00 47.75 197 ASN A C 1
ATOM 1501 O O . ASN A 1 197 ? -8.748 30.592 -10.783 1.00 47.75 197 ASN A O 1
ATOM 1505 N N . LEU A 1 198 ? -7.967 30.344 -12.870 1.00 45.53 198 LEU A N 1
ATOM 1506 C CA . LEU A 1 198 ? -7.986 28.888 -12.854 1.00 45.53 198 LEU A CA 1
ATOM 1507 C C . LEU A 1 198 ? -6.918 28.403 -11.860 1.00 45.53 198 LEU A C 1
ATOM 1509 O O . LEU A 1 198 ? -5.732 28.331 -12.185 1.00 45.53 198 LEU A O 1
ATOM 1513 N N . ILE A 1 199 ? -7.318 28.081 -10.627 1.00 49.81 199 ILE A N 1
ATOM 1514 C CA . ILE A 1 199 ? -6.429 27.426 -9.664 1.00 49.81 199 ILE A CA 1
ATOM 1515 C C . ILE A 1 199 ? -6.332 25.957 -10.070 1.00 49.81 199 ILE A C 1
ATOM 1517 O O . ILE A 1 199 ? -7.075 25.099 -9.595 1.00 49.81 199 ILE A O 1
ATOM 1521 N N . VAL A 1 200 ? -5.393 25.654 -10.964 1.00 48.28 200 VAL A N 1
ATOM 1522 C CA . VAL A 1 200 ? -5.032 24.272 -11.278 1.00 48.28 200 VAL A CA 1
ATOM 1523 C C . VAL A 1 200 ? -4.258 23.711 -10.089 1.00 48.28 200 VAL A C 1
ATOM 1525 O O . VAL A 1 200 ? -3.054 23.925 -9.944 1.00 48.28 200 VAL A O 1
ATOM 1528 N N . ARG A 1 201 ? -4.941 22.974 -9.209 1.00 50.97 201 ARG A N 1
ATOM 1529 C CA . ARG A 1 201 ? -4.258 22.140 -8.216 1.00 50.97 201 ARG A CA 1
ATOM 1530 C C . ARG A 1 201 ? -3.703 20.913 -8.936 1.00 50.97 201 ARG A C 1
ATOM 1532 O O . ARG A 1 201 ? -4.432 19.967 -9.211 1.00 50.97 201 ARG A O 1
ATOM 1539 N N . ALA A 1 202 ? -2.408 20.921 -9.243 1.00 52.03 202 ALA A N 1
ATOM 1540 C CA . ALA A 1 202 ? -1.707 19.706 -9.642 1.00 52.03 202 ALA A CA 1
ATOM 1541 C C . ALA A 1 202 ? -1.659 18.750 -8.434 1.00 52.03 202 ALA A C 1
ATOM 1543 O O . ALA A 1 202 ? -0.888 18.955 -7.497 1.00 52.03 202 ALA A O 1
ATOM 1544 N N . THR A 1 203 ? -2.530 17.740 -8.420 1.00 64.19 203 THR A N 1
ATOM 1545 C CA . THR A 1 203 ? -2.669 16.763 -7.329 1.00 64.19 203 THR A CA 1
ATOM 1546 C C . THR A 1 203 ? -2.043 15.415 -7.710 1.00 64.19 203 THR A C 1
ATOM 1548 O O . THR A 1 203 ? -1.939 15.070 -8.887 1.00 64.19 203 THR A O 1
ATOM 1551 N N . GLY A 1 204 ? -1.570 14.656 -6.712 1.00 80.38 204 GLY A N 1
ATOM 1552 C CA . GLY A 1 204 ? -1.049 13.291 -6.910 1.00 80.38 204 GLY A CA 1
ATOM 1553 C C . GLY A 1 204 ? 0.156 12.889 -6.052 1.00 80.38 204 GLY A C 1
ATOM 1554 O O . GLY A 1 204 ? 0.499 11.713 -6.018 1.00 80.38 204 GLY A O 1
ATOM 1555 N N . SER A 1 205 ? 0.788 13.832 -5.344 1.00 91.38 205 SER A N 1
ATOM 1556 C CA . SER A 1 205 ? 1.904 13.542 -4.419 1.00 91.38 205 SER A CA 1
ATOM 1557 C C . SER A 1 205 ? 1.470 13.378 -2.961 1.00 91.38 205 SER A C 1
ATOM 1559 O O . SER A 1 205 ? 2.298 13.004 -2.134 1.00 91.38 205 SER A O 1
ATOM 1561 N N . THR A 1 206 ? 0.202 13.669 -2.655 1.00 95.38 206 THR A N 1
ATOM 1562 C CA . THR A 1 206 ? -0.398 13.556 -1.321 1.00 95.38 206 THR A CA 1
ATOM 1563 C C . THR A 1 206 ? -1.503 12.504 -1.339 1.00 95.38 206 THR A C 1
ATOM 1565 O O . THR A 1 206 ? -2.326 12.495 -2.253 1.00 95.38 206 THR A O 1
ATOM 1568 N N . PHE A 1 207 ? -1.517 11.639 -0.329 1.00 95.88 207 PHE A N 1
ATOM 1569 C CA . PHE A 1 207 ? -2.506 10.590 -0.097 1.00 95.88 207 PHE A CA 1
ATOM 1570 C C . PHE A 1 207 ? -3.167 10.784 1.279 1.00 95.88 207 PHE A C 1
ATOM 1572 O O . PHE A 1 207 ? -2.471 11.170 2.217 1.00 95.88 207 PHE A O 1
ATOM 1579 N N . GLY A 1 208 ? -4.466 10.491 1.398 1.00 95.06 208 GLY A N 1
ATOM 1580 C CA . GLY A 1 208 ? -5.251 10.622 2.637 1.00 95.06 208 GLY A CA 1
ATOM 1581 C C . GLY A 1 208 ? -5.839 12.020 2.877 1.00 95.06 208 GLY A C 1
ATOM 1582 O O . GLY A 1 208 ? -5.416 12.997 2.248 1.00 95.06 208 GLY A O 1
ATOM 1583 N N . ASN A 1 209 ? -6.808 12.102 3.795 1.00 94.31 209 ASN A N 1
ATOM 1584 C CA . ASN A 1 209 ? -7.545 13.326 4.141 1.00 94.31 209 ASN A CA 1
ATOM 1585 C C . ASN A 1 209 ? -7.192 13.867 5.535 1.00 94.31 209 ASN A C 1
ATOM 1587 O O . ASN A 1 209 ? -6.909 15.054 5.682 1.00 94.31 209 ASN A O 1
ATOM 1591 N N . SER A 1 210 ? -7.188 13.006 6.549 1.00 96.00 210 SER A N 1
ATOM 1592 C CA . SER A 1 210 ? -6.836 13.312 7.939 1.00 96.00 210 SER A CA 1
ATOM 1593 C C . SER A 1 210 ? -5.449 12.783 8.290 1.00 96.00 210 SER A C 1
ATOM 1595 O O . SER A 1 210 ? -4.647 13.538 8.825 1.00 96.00 210 SER A O 1
ATOM 1597 N N . PHE A 1 211 ? -5.127 11.537 7.930 1.00 98.12 211 PHE A N 1
ATOM 1598 C CA . PHE A 1 211 ? -3.765 10.998 7.976 1.00 98.12 211 PHE A CA 1
ATOM 1599 C C . PHE A 1 211 ? -3.111 11.201 6.607 1.00 98.12 211 PHE A C 1
ATOM 1601 O O . PHE A 1 211 ? -3.247 10.383 5.694 1.00 98.12 211 PHE A O 1
ATOM 1608 N N . ARG A 1 212 ? -2.443 12.341 6.426 1.00 98.06 212 ARG A N 1
ATOM 1609 C CA . ARG A 1 212 ? -2.007 12.812 5.107 1.00 98.06 212 ARG A CA 1
ATOM 1610 C C . ARG A 1 212 ? -0.535 12.520 4.883 1.00 98.06 212 ARG A C 1
ATOM 1612 O O . ARG A 1 212 ? 0.324 13.031 5.594 1.00 98.06 212 ARG A O 1
ATOM 1619 N N . VAL A 1 213 ? -0.226 11.773 3.832 1.00 98.31 213 VAL A N 1
ATOM 1620 C CA . VAL A 1 213 ? 1.150 11.440 3.449 1.00 98.31 213 VAL A CA 1
ATOM 1621 C C . VAL A 1 213 ? 1.504 12.153 2.162 1.00 98.31 213 VAL A C 1
ATOM 1623 O O . VAL A 1 213 ? 0.900 11.890 1.128 1.00 98.31 213 VAL A O 1
ATOM 1626 N N . THR A 1 214 ? 2.516 13.014 2.199 1.00 97.81 214 THR A N 1
ATOM 1627 C CA . THR A 1 214 ? 3.094 13.626 0.998 1.00 97.81 214 THR A CA 1
ATOM 1628 C C . THR A 1 214 ? 4.477 13.052 0.745 1.00 97.81 214 THR A C 1
ATOM 1630 O O . THR A 1 214 ? 5.370 13.235 1.569 1.00 97.81 214 THR A O 1
ATOM 1633 N N . THR A 1 215 ? 4.685 12.370 -0.382 1.00 97.38 215 THR A N 1
ATOM 1634 C CA . THR A 1 215 ? 6.005 11.819 -0.734 1.00 97.38 215 THR A CA 1
ATOM 1635 C C . THR A 1 215 ? 6.818 12.804 -1.572 1.00 97.38 215 THR A C 1
ATOM 1637 O O . THR A 1 215 ? 6.269 13.668 -2.267 1.00 97.38 215 THR A O 1
ATOM 1640 N N . PHE A 1 216 ? 8.144 12.687 -1.539 1.00 95.06 216 PHE A N 1
ATOM 1641 C CA . PHE A 1 216 ? 9.045 13.490 -2.367 1.00 95.06 216 PHE A CA 1
ATOM 1642 C C . PHE A 1 216 ? 10.293 12.716 -2.812 1.00 95.06 216 PHE A C 1
ATOM 1644 O O . PHE A 1 216 ? 10.651 11.688 -2.233 1.00 95.06 216 PHE A O 1
ATOM 1651 N N . GLY A 1 217 ? 10.963 13.256 -3.834 1.00 92.25 217 GLY A N 1
ATOM 1652 C CA . GLY A 1 217 ? 12.247 12.782 -4.340 1.00 92.25 217 GLY A CA 1
ATOM 1653 C C . GLY A 1 217 ? 12.168 11.790 -5.501 1.00 92.25 217 GLY A C 1
ATOM 1654 O O . GLY A 1 217 ? 11.190 11.066 -5.702 1.00 92.25 217 GLY A O 1
ATOM 1655 N N . GLU A 1 218 ? 13.252 11.756 -6.268 1.00 90.19 218 GLU A N 1
ATOM 1656 C CA . GLU A 1 218 ? 13.450 10.890 -7.422 1.00 90.19 218 GLU A CA 1
ATOM 1657 C C . GLU A 1 218 ? 14.459 9.783 -7.107 1.00 90.19 218 GLU A C 1
ATOM 1659 O O . GLU A 1 218 ? 15.364 9.933 -6.283 1.00 90.19 218 GLU A O 1
ATOM 1664 N N . SER A 1 219 ? 14.363 8.669 -7.837 1.00 85.38 219 SER A N 1
ATOM 1665 C CA . SER A 1 219 ? 15.269 7.524 -7.641 1.00 85.38 219 SER A CA 1
ATOM 1666 C C . SER A 1 219 ? 16.771 7.828 -7.732 1.00 85.38 219 SER A C 1
ATOM 1668 O O . SER A 1 219 ? 17.549 7.137 -7.085 1.00 85.38 219 SER A O 1
ATOM 1670 N N . HIS A 1 220 ? 17.164 8.849 -8.497 1.00 82.06 220 HIS A N 1
ATOM 1671 C CA . HIS A 1 220 ? 18.553 9.303 -8.644 1.00 82.06 220 HIS A CA 1
ATOM 1672 C C . HIS A 1 220 ? 18.729 10.767 -8.194 1.00 82.06 220 HIS A C 1
ATOM 1674 O O . HIS A 1 220 ? 19.707 11.417 -8.541 1.00 82.06 220 HIS A O 1
ATOM 1680 N N . GLY A 1 221 ? 17.780 11.307 -7.421 1.00 86.19 221 GLY A N 1
ATOM 1681 C CA . GLY A 1 221 ? 17.935 12.602 -6.750 1.00 86.19 221 GLY A CA 1
ATOM 1682 C C . GLY A 1 221 ? 18.758 12.480 -5.461 1.00 86.19 221 GLY A C 1
ATOM 1683 O O . GLY A 1 221 ? 19.196 11.388 -5.095 1.00 86.19 221 GLY A O 1
ATOM 1684 N N . GLY A 1 222 ? 18.932 13.579 -4.721 1.00 88.19 222 GLY A N 1
ATOM 1685 C CA . GLY A 1 222 ? 19.695 13.584 -3.457 1.00 88.19 222 GLY A CA 1
ATOM 1686 C C . GLY A 1 222 ? 19.115 12.683 -2.350 1.00 88.19 222 GLY A C 1
ATOM 1687 O O . GLY A 1 222 ? 19.838 12.223 -1.465 1.00 88.19 222 GLY A O 1
ATOM 1688 N N . GLY A 1 223 ? 17.822 12.373 -2.421 1.00 91.88 223 GLY A N 1
ATOM 1689 C CA . GLY A 1 223 ? 17.128 11.468 -1.513 1.00 91.88 223 GLY A CA 1
ATOM 1690 C C . GLY A 1 223 ? 15.649 11.352 -1.863 1.00 91.88 223 GLY A C 1
ATOM 1691 O O . GLY A 1 223 ? 15.152 12.064 -2.735 1.00 91.88 223 GLY A O 1
ATOM 1692 N N . VAL A 1 224 ? 14.962 10.449 -1.174 1.00 95.12 224 VAL A N 1
ATOM 1693 C CA . VAL A 1 224 ? 13.504 10.287 -1.201 1.00 95.12 224 VAL A CA 1
ATOM 1694 C C . VAL A 1 224 ? 12.965 10.359 0.220 1.00 95.12 224 VAL A C 1
ATOM 1696 O O . VAL A 1 224 ? 13.715 10.165 1.175 1.00 95.12 224 VAL A O 1
ATOM 1699 N N . GLY A 1 225 ? 11.677 10.624 0.384 1.00 96.88 225 GLY A N 1
ATOM 1700 C CA . GLY A 1 225 ? 11.104 10.729 1.717 1.00 96.88 225 GLY A CA 1
ATOM 1701 C C . GLY A 1 225 ? 9.616 11.016 1.721 1.00 96.88 225 GLY A C 1
ATOM 1702 O O . GLY A 1 225 ? 8.942 10.941 0.687 1.00 96.88 225 GLY A O 1
ATOM 1703 N N . CYS A 1 226 ? 9.112 11.342 2.904 1.00 98.38 226 CYS A N 1
ATOM 1704 C CA . CYS A 1 226 ? 7.732 11.752 3.096 1.00 98.38 226 CYS A CA 1
ATOM 1705 C C . CYS A 1 226 ? 7.581 12.770 4.224 1.00 98.38 226 CYS A C 1
ATOM 1707 O O . CYS A 1 226 ? 8.384 12.819 5.153 1.00 98.38 226 CYS A O 1
ATOM 1709 N N . VAL A 1 227 ? 6.501 13.540 4.148 1.00 98.62 227 VAL A N 1
ATOM 1710 C CA . VAL A 1 227 ? 5.931 14.285 5.269 1.00 98.62 227 VAL A CA 1
ATOM 1711 C C . VAL A 1 227 ? 4.596 13.637 5.611 1.00 98.62 227 VAL A C 1
ATOM 1713 O O . VAL A 1 227 ? 3.755 13.474 4.724 1.00 98.62 227 VAL A O 1
ATOM 1716 N N . VAL A 1 228 ? 4.419 13.255 6.872 1.00 98.69 228 VAL A N 1
ATOM 1717 C CA . VAL A 1 228 ? 3.184 12.675 7.402 1.00 98.69 228 VAL A CA 1
ATOM 1718 C C . VAL A 1 228 ? 2.545 13.682 8.348 1.00 98.69 228 VAL A C 1
ATOM 1720 O O . VAL A 1 228 ? 3.133 14.038 9.367 1.00 98.69 228 VAL A O 1
ATOM 1723 N N . ASP A 1 229 ? 1.361 14.154 7.987 1.00 98.06 229 ASP A N 1
ATOM 1724 C CA . ASP A 1 229 ? 0.555 15.098 8.755 1.00 98.06 229 ASP A CA 1
ATOM 1725 C C . ASP A 1 229 ? -0.686 14.400 9.336 1.00 98.06 229 ASP A C 1
ATOM 1727 O O . ASP A 1 229 ? -1.163 13.405 8.786 1.00 98.06 229 ASP A O 1
ATOM 1731 N N . GLY A 1 230 ? -1.183 14.904 10.467 1.00 96.69 230 GLY A N 1
ATOM 1732 C CA . GLY A 1 230 ? -2.324 14.333 11.191 1.00 96.69 230 GLY A CA 1
ATOM 1733 C C . GLY A 1 230 ? -2.018 13.102 12.051 1.00 96.69 230 GLY A C 1
ATOM 1734 O O . GLY A 1 230 ? -2.938 12.450 12.540 1.00 96.69 230 GLY A O 1
ATOM 1735 N N . VAL A 1 231 ? -0.741 12.782 12.283 1.00 98.06 231 VAL A N 1
ATOM 1736 C CA . VAL A 1 231 ? -0.353 11.755 13.263 1.00 98.06 231 VAL A CA 1
ATOM 1737 C C . VAL A 1 231 ? -0.745 12.236 14.665 1.00 98.06 231 VAL A C 1
ATOM 1739 O O . VAL A 1 231 ? -0.309 13.319 15.050 1.00 98.06 231 VAL A O 1
ATOM 1742 N N . PRO A 1 232 ? -1.515 11.474 15.465 1.00 96.88 232 PRO A N 1
ATOM 1743 C CA . PRO A 1 232 ? -1.862 11.890 16.822 1.00 96.88 232 PRO A CA 1
ATOM 1744 C C . PRO A 1 232 ? -0.622 12.100 17.705 1.00 96.88 232 PRO A C 1
ATOM 1746 O O . PRO A 1 232 ? 0.368 11.378 17.550 1.00 96.88 232 PRO A O 1
ATOM 1749 N N . PRO A 1 233 ? -0.651 13.048 18.660 1.00 97.00 233 PRO A N 1
ATOM 1750 C CA . PRO A 1 233 ? 0.425 13.205 19.631 1.00 97.00 233 PRO A CA 1
ATOM 1751 C C . PRO A 1 233 ? 0.462 12.028 20.609 1.00 97.00 233 PRO A C 1
ATOM 1753 O O . PRO A 1 233 ? -0.577 11.458 20.947 1.00 97.00 233 PRO A O 1
ATOM 1756 N N . ARG A 1 234 ? 1.645 11.774 21.180 1.00 96.44 234 ARG A N 1
ATOM 1757 C CA . ARG A 1 234 ? 1.917 10.766 22.223 1.00 96.44 234 ARG A CA 1
ATOM 1758 C C . ARG A 1 234 ? 1.971 9.313 21.747 1.00 96.44 234 ARG A C 1
ATOM 1760 O O . ARG A 1 234 ? 2.150 8.439 22.591 1.00 96.44 234 ARG A O 1
ATOM 1767 N N . LEU A 1 235 ? 1.896 9.056 20.441 1.00 97.38 235 LEU A N 1
ATOM 1768 C CA . LEU A 1 235 ? 2.143 7.723 19.897 1.00 97.38 235 LEU A CA 1
ATOM 1769 C C . LEU A 1 235 ? 3.604 7.347 20.157 1.00 97.38 235 LEU A C 1
ATOM 1771 O O . LEU A 1 235 ? 4.512 8.109 19.810 1.00 97.38 235 LEU A O 1
ATOM 1775 N N . LYS A 1 236 ? 3.830 6.187 20.775 1.00 97.19 236 LYS A N 1
ATOM 1776 C CA . LYS A 1 236 ? 5.174 5.659 21.011 1.00 97.19 236 LYS A CA 1
ATOM 1777 C C . LYS A 1 236 ? 5.674 4.986 19.745 1.00 97.19 236 LYS A C 1
ATOM 1779 O O . LYS A 1 236 ? 5.158 3.946 19.356 1.00 97.19 236 LYS A O 1
ATOM 1784 N N . ILE A 1 237 ? 6.659 5.589 19.096 1.00 96.69 237 ILE A N 1
ATOM 1785 C CA . ILE A 1 237 ? 7.279 5.062 17.881 1.00 96.69 237 ILE A CA 1
ATOM 1786 C C . ILE A 1 237 ? 8.703 5.587 17.775 1.00 96.69 237 ILE A C 1
ATOM 1788 O O . ILE A 1 237 ? 8.950 6.754 18.079 1.00 96.69 237 ILE A O 1
ATOM 1792 N N . THR A 1 238 ? 9.630 4.735 17.353 1.00 95.88 238 THR A N 1
ATOM 1793 C CA . THR A 1 238 ? 11.035 5.118 17.180 1.00 95.88 238 THR A CA 1
ATOM 1794 C C . THR A 1 238 ? 11.471 5.048 15.718 1.00 95.88 238 THR A C 1
ATOM 1796 O O . THR A 1 238 ? 10.764 4.536 14.846 1.00 95.88 238 THR A O 1
ATOM 1799 N N . GLN A 1 239 ? 12.669 5.561 15.431 1.00 96.06 239 GLN A N 1
ATOM 1800 C CA . GLN A 1 239 ? 13.274 5.414 14.110 1.00 96.06 239 GLN A CA 1
ATOM 1801 C C . GLN A 1 239 ? 13.527 3.940 13.762 1.00 96.06 239 GLN A C 1
ATOM 1803 O O . GLN A 1 239 ? 13.410 3.560 12.602 1.00 96.06 239 GLN A O 1
ATOM 1808 N N . GLU A 1 240 ? 13.827 3.097 14.750 1.00 96.00 240 GLU A N 1
ATOM 1809 C CA . GLU A 1 240 ? 14.055 1.661 14.571 1.00 96.00 240 GLU A CA 1
ATOM 1810 C C . GLU A 1 240 ? 12.781 0.928 14.138 1.00 96.00 240 GLU A C 1
ATOM 1812 O O . GLU A 1 240 ? 12.857 0.066 13.262 1.00 96.00 240 GLU A O 1
ATOM 1817 N N . ASP A 1 241 ? 11.616 1.309 14.677 1.00 96.44 241 ASP A N 1
ATOM 1818 C CA . ASP A 1 241 ? 10.318 0.769 14.246 1.00 96.44 241 ASP A CA 1
ATOM 1819 C C . ASP A 1 241 ? 10.084 1.035 12.744 1.00 96.44 241 ASP A C 1
ATOM 1821 O O . ASP A 1 241 ? 9.666 0.153 11.992 1.00 96.44 241 ASP A O 1
ATOM 1825 N N . ILE A 1 242 ? 10.399 2.250 12.282 1.00 98.00 242 ILE A N 1
ATOM 1826 C CA . ILE A 1 242 ? 10.280 2.643 10.869 1.00 98.00 242 ILE A CA 1
ATOM 1827 C C . ILE A 1 242 ? 11.344 1.942 10.017 1.00 98.00 242 ILE A C 1
ATOM 1829 O O . ILE A 1 242 ? 11.057 1.464 8.914 1.00 98.00 242 ILE A O 1
ATOM 1833 N N . GLN A 1 243 ? 12.576 1.860 10.522 1.00 97.19 243 GLN A N 1
ATOM 1834 C CA . GLN A 1 243 ? 13.685 1.224 9.825 1.00 97.19 243 GLN A CA 1
ATOM 1835 C C . GLN A 1 243 ? 13.427 -0.265 9.598 1.00 97.19 243 GLN A C 1
ATOM 1837 O O . GLN A 1 243 ? 13.761 -0.761 8.527 1.00 97.19 243 GLN A O 1
ATOM 1842 N N . TYR A 1 244 ? 12.793 -0.963 10.544 1.00 95.88 244 TYR A N 1
ATOM 1843 C CA . TYR A 1 244 ? 12.412 -2.367 10.390 1.00 95.88 244 TYR A CA 1
ATOM 1844 C C . TYR A 1 244 ? 11.544 -2.594 9.140 1.00 95.88 244 TYR A C 1
ATOM 1846 O O . TYR A 1 244 ? 11.826 -3.477 8.326 1.00 95.88 244 TYR A O 1
ATOM 1854 N N . GLU A 1 245 ? 10.529 -1.754 8.928 1.00 97.38 245 GLU A N 1
ATOM 1855 C CA . GLU A 1 245 ? 9.644 -1.845 7.760 1.00 97.38 245 GLU A CA 1
ATOM 1856 C C . GLU A 1 245 ? 10.365 -1.489 6.448 1.00 97.38 245 GLU A C 1
ATOM 1858 O O . GLU A 1 245 ? 10.190 -2.148 5.415 1.00 97.38 245 GLU A O 1
ATOM 1863 N N . LEU A 1 246 ? 11.241 -0.481 6.480 1.00 96.31 246 LEU A N 1
ATOM 1864 C CA . LEU A 1 246 ? 12.080 -0.129 5.332 1.00 96.31 246 LEU A CA 1
ATOM 1865 C C . LEU A 1 246 ? 13.079 -1.234 4.987 1.00 96.31 246 LEU A C 1
ATOM 1867 O O . LEU A 1 246 ? 13.281 -1.534 3.807 1.00 96.31 246 LEU A O 1
ATOM 1871 N N . ASP A 1 247 ? 13.652 -1.887 5.994 1.00 94.38 247 ASP A N 1
ATOM 1872 C CA . ASP A 1 247 ? 14.557 -3.007 5.804 1.00 94.38 247 ASP A CA 1
ATOM 1873 C C . ASP A 1 247 ? 13.838 -4.168 5.136 1.00 94.38 247 ASP A C 1
ATOM 1875 O O . ASP A 1 247 ? 14.391 -4.708 4.182 1.00 94.38 247 ASP A O 1
ATOM 1879 N N . ARG A 1 248 ? 12.595 -4.493 5.521 1.00 94.25 248 ARG A N 1
ATOM 1880 C CA . ARG A 1 248 ? 11.767 -5.496 4.824 1.00 94.25 248 ARG A CA 1
ATOM 1881 C C . ARG A 1 248 ? 11.559 -5.150 3.345 1.00 94.25 248 ARG A C 1
ATOM 1883 O O . ARG A 1 248 ? 11.612 -6.017 2.474 1.00 94.25 248 ARG A O 1
ATOM 1890 N N . ARG A 1 249 ? 11.338 -3.883 3.015 1.00 93.19 249 ARG A N 1
ATOM 1891 C CA . ARG A 1 249 ? 11.113 -3.424 1.631 1.00 93.19 249 ARG A CA 1
ATOM 1892 C C . ARG A 1 249 ? 12.376 -3.470 0.752 1.00 93.19 249 ARG A C 1
ATOM 1894 O O . ARG A 1 249 ? 12.291 -3.561 -0.485 1.00 93.19 249 ARG A O 1
ATOM 1901 N N . ARG A 1 250 ? 13.540 -3.333 1.382 1.00 85.81 250 ARG A N 1
ATOM 1902 C CA . ARG A 1 250 ? 14.842 -3.107 0.749 1.00 85.81 250 ARG A CA 1
ATOM 1903 C C . ARG A 1 250 ? 15.167 -4.146 -0.338 1.00 85.81 250 ARG A C 1
ATOM 1905 O O . ARG A 1 250 ? 14.893 -5.332 -0.159 1.00 85.81 250 ARG A O 1
ATOM 1912 N N . PRO A 1 251 ? 15.757 -3.739 -1.478 1.00 76.12 251 PRO A N 1
ATOM 1913 C CA . PRO A 1 251 ? 16.255 -4.688 -2.474 1.00 76.12 251 PRO A CA 1
ATOM 1914 C C . PRO A 1 251 ? 17.447 -5.518 -1.961 1.00 76.12 251 PRO A C 1
ATOM 1916 O O . PRO A 1 251 ? 18.071 -5.187 -0.954 1.00 76.12 251 PRO A O 1
ATOM 1919 N N . GLY A 1 252 ? 17.800 -6.578 -2.695 1.00 67.88 252 GLY A N 1
ATOM 1920 C CA . GLY A 1 252 ? 19.076 -7.285 -2.531 1.00 67.88 252 GLY A CA 1
ATOM 1921 C C . GLY A 1 252 ? 19.183 -8.180 -1.305 1.00 67.88 252 GLY A C 1
ATOM 1922 O O . GLY A 1 252 ? 20.289 -8.556 -0.922 1.00 67.88 252 GLY A O 1
ATOM 1923 N N . GLN A 1 253 ? 18.052 -8.536 -0.699 1.00 71.62 253 GLN A N 1
ATOM 1924 C CA . GLN A 1 253 ? 18.002 -9.441 0.449 1.00 71.62 253 GLN A CA 1
ATOM 1925 C C . GLN A 1 253 ? 18.239 -10.905 0.059 1.00 71.62 253 GLN A C 1
ATOM 1927 O O . GLN A 1 253 ? 18.631 -11.717 0.892 1.00 71.62 253 GLN A O 1
ATOM 1932 N N . SER A 1 254 ? 18.006 -11.259 -1.207 1.00 73.00 254 SER A N 1
ATOM 1933 C CA . SER A 1 254 ? 18.094 -12.639 -1.685 1.00 73.00 254 SER A CA 1
ATOM 1934 C C . SER A 1 254 ? 18.473 -12.719 -3.166 1.00 73.00 254 SER A C 1
ATOM 1936 O O . SER A 1 254 ? 18.376 -11.735 -3.903 1.00 73.00 254 SER A O 1
ATOM 1938 N N . LYS A 1 255 ? 18.855 -13.920 -3.628 1.00 71.94 255 LYS A N 1
ATOM 1939 C CA . LYS A 1 255 ? 19.192 -14.198 -5.040 1.00 71.94 255 LYS A CA 1
ATOM 1940 C C . LYS A 1 255 ? 18.029 -13.962 -6.016 1.00 71.94 255 LYS A C 1
ATOM 1942 O O . LYS A 1 255 ? 18.275 -13.771 -7.203 1.00 71.94 255 LYS A O 1
ATOM 1947 N N . ILE A 1 256 ? 16.792 -13.974 -5.518 1.00 70.31 256 ILE A N 1
ATOM 1948 C CA . ILE A 1 256 ? 15.565 -13.787 -6.308 1.00 70.31 256 ILE A CA 1
ATOM 1949 C C . ILE A 1 256 ? 15.074 -12.332 -6.317 1.00 70.31 256 ILE A C 1
ATOM 1951 O O . ILE A 1 256 ? 14.030 -12.031 -6.885 1.00 70.31 256 ILE A O 1
ATOM 1955 N N . THR A 1 257 ? 15.839 -11.418 -5.718 1.00 70.25 257 THR A N 1
ATOM 1956 C CA . THR A 1 257 ? 15.611 -9.968 -5.769 1.00 70.25 257 THR A CA 1
ATOM 1957 C C . THR A 1 257 ? 16.782 -9.278 -6.465 1.00 70.25 257 THR A C 1
ATOM 1959 O O . THR A 1 257 ? 17.849 -9.861 -6.665 1.00 70.25 257 THR A O 1
ATOM 1962 N N . THR A 1 258 ? 16.599 -8.021 -6.854 1.00 61.06 258 THR A N 1
ATOM 1963 C CA . THR A 1 258 ? 17.623 -7.224 -7.523 1.00 61.06 258 THR A CA 1
ATOM 1964 C C . THR A 1 258 ? 18.864 -7.089 -6.634 1.00 61.06 258 THR A C 1
ATOM 1966 O O . THR A 1 258 ? 18.734 -6.727 -5.468 1.00 61.06 258 THR A O 1
ATOM 1969 N N . PRO A 1 259 ? 20.086 -7.312 -7.150 1.00 56.56 259 PRO A N 1
ATOM 1970 C CA . PRO A 1 259 ? 21.324 -7.291 -6.361 1.00 56.56 259 PRO A CA 1
ATOM 1971 C C . PRO A 1 259 ? 21.816 -5.878 -5.976 1.00 56.56 259 PRO A C 1
ATOM 1973 O O . PRO A 1 259 ? 23.023 -5.651 -5.849 1.00 56.56 259 PRO A O 1
ATOM 1976 N N . ARG A 1 260 ? 20.918 -4.896 -5.841 1.00 63.75 260 ARG A N 1
ATOM 1977 C CA . ARG A 1 260 ? 21.244 -3.551 -5.334 1.00 63.75 260 ARG A CA 1
ATOM 1978 C C . ARG A 1 260 ? 21.387 -3.591 -3.814 1.00 63.75 260 ARG A C 1
ATOM 1980 O O . ARG A 1 260 ? 20.622 -4.282 -3.154 1.00 63.75 260 ARG A O 1
ATOM 1987 N N . LYS A 1 261 ? 22.343 -2.837 -3.266 1.00 64.94 261 LYS A N 1
ATOM 1988 C CA . LYS A 1 261 ? 22.612 -2.756 -1.819 1.00 64.94 261 LYS A CA 1
ATOM 1989 C C . LYS A 1 261 ? 22.345 -1.342 -1.301 1.00 64.94 261 LYS A C 1
ATOM 1991 O O . LYS A 1 261 ? 23.228 -0.672 -0.780 1.00 64.94 261 LYS A O 1
ATOM 1996 N N . GLU A 1 262 ? 21.117 -0.881 -1.489 1.00 69.50 262 GLU A N 1
ATOM 1997 C CA . GLU A 1 262 ? 20.646 0.393 -0.938 1.00 69.50 262 GLU A CA 1
ATOM 1998 C C . GLU A 1 262 ? 20.331 0.165 0.547 1.00 69.50 262 GLU A C 1
ATOM 2000 O O . GLU A 1 262 ? 19.632 -0.794 0.836 1.00 69.50 262 GLU A O 1
ATOM 2005 N N . THR A 1 263 ? 20.853 0.964 1.489 1.00 77.69 263 THR A N 1
ATOM 2006 C CA . THR A 1 263 ? 20.645 0.710 2.936 1.00 77.69 263 THR A CA 1
ATOM 2007 C C . THR A 1 263 ? 19.280 1.153 3.452 1.00 77.69 263 THR A C 1
ATOM 2009 O O . THR A 1 263 ? 18.906 0.753 4.545 1.00 77.69 263 THR A O 1
ATOM 2012 N N . ASP A 1 264 ? 18.564 1.987 2.692 1.00 88.56 264 ASP A N 1
ATOM 2013 C CA . ASP A 1 264 ? 17.260 2.574 3.040 1.00 88.56 264 ASP A CA 1
ATOM 2014 C C . ASP A 1 264 ? 17.206 3.152 4.458 1.00 88.56 264 ASP A C 1
ATOM 2016 O O . ASP A 1 264 ? 16.197 3.062 5.146 1.00 88.56 264 ASP A O 1
ATOM 2020 N N . THR A 1 265 ? 18.317 3.756 4.887 1.00 92.88 265 THR A N 1
ATOM 2021 C CA . THR A 1 265 ? 18.450 4.346 6.220 1.00 92.88 265 THR A CA 1
ATOM 2022 C C . THR A 1 265 ? 17.594 5.600 6.320 1.00 92.88 265 THR A C 1
ATOM 2024 O O . THR A 1 265 ? 17.847 6.566 5.590 1.00 92.88 265 THR A O 1
ATOM 2027 N N . CYS A 1 266 ? 16.605 5.577 7.209 1.00 95.44 266 CYS A N 1
ATOM 2028 C CA . CYS A 1 266 ? 15.751 6.723 7.486 1.00 95.44 266 CYS A CA 1
ATOM 2029 C C . CYS A 1 266 ? 16.361 7.681 8.511 1.00 95.44 266 CYS A C 1
ATOM 2031 O O . CYS A 1 266 ? 17.100 7.287 9.408 1.00 95.44 266 CYS A O 1
ATOM 2033 N N . GLU A 1 267 ? 16.052 8.959 8.327 1.00 96.31 267 GLU A N 1
ATOM 2034 C CA . GLU A 1 267 ? 16.402 10.079 9.192 1.00 96.31 267 GLU A CA 1
ATOM 2035 C C . GLU A 1 267 ? 15.101 10.842 9.474 1.00 96.31 267 GLU A C 1
ATOM 2037 O O . GLU A 1 267 ? 14.470 11.347 8.538 1.00 96.31 267 GLU A O 1
ATOM 2042 N N . ILE A 1 268 ? 14.667 10.895 10.736 1.00 97.44 268 ILE A N 1
ATOM 2043 C CA . ILE A 1 268 ? 13.487 11.677 11.133 1.00 97.44 268 ILE A CA 1
ATOM 2044 C C . ILE A 1 268 ? 13.917 13.117 11.419 1.00 97.44 268 ILE A C 1
ATOM 2046 O O . ILE A 1 268 ? 14.760 13.364 12.277 1.00 97.44 268 ILE A O 1
ATOM 2050 N N . LEU A 1 269 ? 13.328 14.075 10.705 1.00 97.31 269 LEU A N 1
ATOM 2051 C CA . LEU A 1 269 ? 13.706 15.490 10.757 1.00 97.31 269 LEU A CA 1
ATOM 2052 C C . LEU A 1 269 ? 12.784 16.342 11.642 1.00 97.31 269 LEU A C 1
ATOM 2054 O O . LEU A 1 269 ? 13.175 17.430 12.059 1.00 97.31 269 LEU A O 1
ATOM 2058 N N . SER A 1 270 ? 11.549 15.901 11.899 1.00 97.75 270 SER A N 1
ATOM 2059 C CA . SER A 1 270 ? 10.550 16.671 12.658 1.00 97.75 270 SER A CA 1
ATOM 2060 C C . SER A 1 270 ? 9.458 15.782 13.259 1.00 97.75 270 SER A C 1
ATOM 2062 O O . SER A 1 270 ? 9.394 14.589 12.975 1.00 97.75 270 SER A O 1
ATOM 2064 N N . GLY A 1 271 ? 8.571 16.377 14.066 1.00 97.25 271 GLY A N 1
ATOM 2065 C CA . GLY A 1 271 ? 7.334 15.739 14.541 1.00 97.25 271 GLY A CA 1
ATOM 2066 C C . GLY A 1 271 ? 7.501 14.756 15.706 1.00 97.25 271 GLY A C 1
ATOM 2067 O O . GLY A 1 271 ? 6.514 14.182 16.167 1.00 97.25 271 GLY A O 1
ATOM 2068 N N . MET A 1 272 ? 8.725 14.613 16.220 1.00 97.75 272 MET A N 1
ATOM 2069 C CA . MET A 1 272 ? 9.077 13.749 17.349 1.00 97.75 272 MET A CA 1
ATOM 2070 C C . MET A 1 272 ? 9.565 14.571 18.543 1.00 97.75 272 MET A C 1
ATOM 2072 O O . MET A 1 272 ? 10.162 15.636 18.377 1.00 97.75 272 MET A O 1
ATOM 2076 N N . ALA A 1 273 ? 9.311 14.075 19.752 1.00 96.19 273 ALA A N 1
ATOM 2077 C CA . ALA A 1 273 ? 9.852 14.639 20.981 1.00 96.19 273 ALA A CA 1
ATOM 2078 C C . ALA A 1 273 ? 11.394 14.531 21.009 1.00 96.19 273 ALA A C 1
ATOM 2080 O O . ALA A 1 273 ? 11.959 13.713 20.283 1.00 96.19 273 ALA A O 1
ATOM 2081 N N . PRO A 1 274 ? 12.098 15.323 21.846 1.00 91.56 274 PRO A N 1
ATOM 2082 C CA . PRO A 1 274 ? 13.565 15.308 21.904 1.00 91.56 274 PRO A CA 1
ATOM 2083 C C . PRO A 1 274 ? 14.191 13.948 22.245 1.00 91.56 274 PRO A C 1
ATOM 2085 O O . PRO A 1 274 ? 15.363 13.732 21.958 1.00 91.56 274 PRO A O 1
ATOM 2088 N N . ASP A 1 275 ? 13.422 13.041 22.855 1.00 90.06 275 ASP A N 1
ATOM 2089 C CA . ASP A 1 275 ? 13.829 11.660 23.135 1.00 90.06 275 ASP A CA 1
ATOM 2090 C C . ASP A 1 275 ? 13.783 10.741 21.896 1.00 90.06 275 ASP A C 1
ATOM 2092 O O . ASP A 1 275 ? 14.258 9.611 21.957 1.00 90.06 275 ASP A O 1
ATOM 2096 N N . GLY A 1 276 ? 13.211 11.211 20.781 1.00 84.38 276 GLY A N 1
ATOM 2097 C CA . GLY A 1 276 ? 13.075 10.481 19.520 1.00 84.38 276 GLY A CA 1
ATOM 2098 C C . GLY A 1 276 ? 12.053 9.339 19.534 1.00 84.38 276 GLY A C 1
ATOM 2099 O O . GLY A 1 276 ? 11.949 8.628 18.537 1.00 84.38 276 GLY A O 1
ATOM 2100 N N . GLY A 1 277 ? 11.304 9.147 20.627 1.00 93.19 277 GLY A N 1
ATOM 2101 C CA . GLY A 1 277 ? 10.459 7.960 20.832 1.00 93.19 277 GLY A CA 1
ATOM 2102 C C . GLY A 1 277 ? 8.956 8.226 20.897 1.00 93.19 277 GLY A C 1
ATOM 2103 O O . GLY A 1 277 ? 8.171 7.304 21.126 1.00 93.19 277 GLY A O 1
ATOM 2104 N N . THR A 1 278 ? 8.540 9.487 20.765 1.00 96.75 278 THR A N 1
ATOM 2105 C CA . THR A 1 278 ? 7.138 9.888 20.914 1.00 96.75 278 THR A CA 1
ATOM 2106 C C . THR A 1 278 ? 6.752 10.954 19.897 1.00 96.75 278 THR A C 1
ATOM 2108 O O . THR A 1 278 ? 7.477 11.933 19.731 1.00 96.75 278 THR A O 1
ATOM 2111 N N . THR A 1 279 ? 5.592 10.817 19.258 1.00 98.31 279 THR A N 1
ATOM 2112 C CA . THR A 1 279 ? 5.072 11.830 18.326 1.00 98.31 279 THR A CA 1
ATOM 2113 C C . THR A 1 279 ? 4.572 13.082 19.054 1.00 98.31 279 THR A C 1
ATOM 2115 O O . THR A 1 279 ? 4.001 13.013 20.147 1.00 98.31 279 THR A O 1
ATOM 2118 N N . LEU A 1 280 ? 4.736 14.250 18.430 1.00 98.00 280 LEU A N 1
ATOM 2119 C CA . LEU A 1 280 ? 4.291 15.542 18.975 1.00 98.00 280 LEU A CA 1
ATOM 2120 C C . LEU A 1 280 ? 2.901 15.977 18.501 1.00 98.00 280 LEU A C 1
ATOM 2122 O O . LEU A 1 280 ? 2.372 16.964 19.006 1.00 98.00 280 LEU A O 1
ATOM 2126 N N . GLY A 1 281 ? 2.309 15.273 17.536 1.00 96.62 281 GLY A N 1
ATOM 2127 C CA . GLY A 1 281 ? 1.073 15.705 16.875 1.00 96.62 281 GLY A CA 1
ATOM 2128 C C . GLY A 1 281 ? 1.295 16.682 15.716 1.00 96.62 281 GLY A C 1
ATOM 2129 O O . GLY A 1 281 ? 0.345 17.068 15.045 1.00 96.62 281 GLY A O 1
ATOM 2130 N N . THR A 1 282 ? 2.542 17.100 15.490 1.00 97.94 282 THR A N 1
ATOM 2131 C CA . THR A 1 282 ? 2.960 17.950 14.371 1.00 97.94 282 THR A CA 1
ATOM 2132 C C . THR A 1 282 ? 3.521 17.102 13.222 1.00 97.94 282 THR A C 1
ATOM 2134 O O . THR A 1 282 ? 3.848 15.932 13.438 1.00 97.94 282 THR A O 1
ATOM 2137 N N . PRO A 1 283 ? 3.665 17.662 12.004 1.00 98.50 283 PRO A N 1
ATOM 2138 C CA . PRO A 1 283 ? 4.117 16.896 10.847 1.00 98.50 283 PRO A CA 1
ATOM 2139 C C . PRO A 1 283 ? 5.466 16.194 11.053 1.00 98.50 283 PRO A C 1
ATOM 2141 O O . PRO A 1 283 ? 6.464 16.818 11.438 1.00 98.50 283 PRO A O 1
ATOM 2144 N N . ILE A 1 284 ? 5.505 14.901 10.731 1.00 98.69 284 ILE A N 1
ATOM 2145 C CA . ILE A 1 284 ? 6.707 14.063 10.780 1.00 98.69 284 ILE A CA 1
ATOM 2146 C C . ILE A 1 284 ? 7.339 14.035 9.392 1.00 98.69 284 ILE A C 1
ATOM 2148 O O . ILE A 1 284 ? 6.757 13.509 8.444 1.00 98.69 284 ILE A O 1
ATOM 2152 N N . CYS A 1 285 ? 8.538 14.596 9.260 1.00 98.56 285 CYS A N 1
ATOM 2153 C CA . CYS A 1 285 ? 9.323 14.541 8.032 1.00 98.56 285 CYS A CA 1
ATOM 2154 C C . CYS A 1 285 ? 10.375 13.432 8.130 1.00 98.56 285 CYS A C 1
ATOM 2156 O O . CYS A 1 285 ? 11.133 13.386 9.097 1.00 98.56 285 CYS A O 1
ATOM 2158 N N . ILE A 1 286 ? 10.426 12.555 7.128 1.00 98.44 286 ILE A N 1
ATOM 2159 C CA . ILE A 1 286 ? 11.360 11.428 7.052 1.00 98.44 286 ILE A CA 1
ATOM 2160 C C . ILE A 1 286 ? 12.140 11.520 5.745 1.00 98.44 286 ILE A C 1
ATOM 2162 O O . ILE A 1 286 ? 11.550 11.603 4.664 1.00 98.44 286 ILE A O 1
ATOM 2166 N N . LEU A 1 287 ? 13.466 11.459 5.843 1.00 97.56 287 LEU A N 1
ATOM 2167 C CA . LEU A 1 287 ? 14.394 11.497 4.719 1.00 97.56 287 LEU A CA 1
ATOM 2168 C C . LEU A 1 287 ? 15.180 10.187 4.612 1.00 97.56 287 LEU A C 1
ATOM 2170 O O . LEU A 1 287 ? 15.695 9.668 5.595 1.00 97.56 287 LEU A O 1
ATOM 2174 N N . VAL A 1 288 ? 15.340 9.691 3.387 1.00 95.62 288 VAL A N 1
ATOM 2175 C CA . VAL A 1 288 ? 16.240 8.590 3.035 1.00 95.62 288 VAL A CA 1
ATOM 2176 C C . VAL A 1 288 ? 17.157 9.054 1.908 1.00 95.62 288 VAL A C 1
ATOM 2178 O O . VAL A 1 288 ? 16.717 9.347 0.795 1.00 95.62 288 VAL A O 1
ATOM 2181 N N . ARG A 1 289 ? 18.462 9.123 2.177 1.00 92.88 289 ARG A N 1
ATOM 2182 C CA . ARG A 1 289 ? 19.459 9.603 1.203 1.00 92.88 289 ARG A CA 1
ATOM 2183 C C . ARG A 1 289 ? 19.840 8.507 0.210 1.00 92.88 289 ARG A C 1
ATOM 2185 O O . ARG A 1 289 ? 20.081 7.362 0.592 1.00 92.88 289 ARG A O 1
ATOM 2192 N N . ASN A 1 290 ? 19.962 8.863 -1.067 1.00 86.88 290 ASN A N 1
ATOM 2193 C CA . ASN A 1 290 ? 20.426 7.935 -2.101 1.00 86.88 290 ASN A CA 1
ATOM 2194 C C . ASN A 1 290 ? 21.966 7.903 -2.103 1.00 86.88 290 ASN A C 1
ATOM 2196 O O . ASN A 1 290 ? 22.594 8.897 -2.455 1.00 86.88 290 ASN A O 1
ATOM 2200 N N . LYS A 1 291 ? 22.581 6.778 -1.706 1.00 72.38 291 LYS A N 1
ATOM 2201 C CA . LYS A 1 291 ? 24.052 6.640 -1.597 1.00 72.38 291 LYS A CA 1
ATOM 2202 C C . LYS A 1 291 ? 24.730 5.938 -2.784 1.00 72.38 291 LYS A C 1
ATOM 2204 O O . LYS A 1 291 ? 25.929 6.100 -2.959 1.00 72.38 291 LYS A O 1
ATOM 2209 N N . ASP A 1 292 ? 23.988 5.175 -3.591 1.00 61.72 292 ASP A N 1
ATOM 2210 C CA . ASP A 1 292 ? 24.546 4.256 -4.604 1.00 61.72 292 ASP A CA 1
ATOM 2211 C C . ASP A 1 292 ? 24.175 4.672 -6.044 1.00 61.72 292 ASP A C 1
ATOM 2213 O O . ASP A 1 292 ? 23.637 3.894 -6.833 1.00 61.72 292 ASP A O 1
ATOM 2217 N N . GLN A 1 293 ? 24.409 5.942 -6.392 1.00 56.66 293 GLN A N 1
ATOM 2218 C CA . GLN A 1 293 ? 24.159 6.439 -7.748 1.00 56.66 293 GLN A CA 1
ATOM 2219 C C . GLN A 1 293 ? 25.333 6.117 -8.676 1.00 56.66 293 GLN A C 1
ATOM 2221 O O . GLN A 1 293 ? 26.255 6.914 -8.840 1.00 56.66 293 GLN A O 1
ATOM 2226 N N . LYS A 1 294 ? 25.293 4.959 -9.334 1.00 55.16 294 LYS A N 1
ATOM 2227 C CA . LYS A 1 294 ? 26.134 4.718 -10.515 1.00 55.16 294 LYS A CA 1
ATOM 2228 C C . LYS A 1 294 ? 25.396 5.207 -11.756 1.00 55.16 294 LYS A C 1
ATOM 2230 O O . LYS A 1 294 ? 24.614 4.477 -12.355 1.00 55.16 294 LYS A O 1
ATOM 2235 N N . SER A 1 295 ? 25.640 6.459 -12.132 1.00 51.72 295 SER A N 1
ATOM 2236 C CA . SER A 1 295 ? 25.057 7.101 -13.320 1.00 51.72 295 SER A CA 1
ATOM 2237 C C . SER A 1 295 ? 25.491 6.461 -14.649 1.00 51.72 295 SER A C 1
ATOM 2239 O O . SER A 1 295 ? 24.817 6.645 -15.658 1.00 51.72 295 SER A O 1
ATOM 2241 N N . GLN A 1 296 ? 26.582 5.685 -14.661 1.00 47.34 296 GLN A N 1
ATOM 2242 C CA . GLN A 1 296 ? 27.213 5.171 -15.886 1.00 47.34 296 GLN A CA 1
ATOM 2243 C C . GLN A 1 296 ? 26.492 3.988 -16.564 1.00 47.34 296 GLN A C 1
ATOM 2245 O O . GLN A 1 296 ? 26.722 3.767 -17.747 1.00 47.34 296 GLN A O 1
ATOM 2250 N N . ASP A 1 297 ? 25.587 3.273 -15.885 1.00 53.00 297 ASP A N 1
ATOM 2251 C CA . ASP A 1 297 ? 24.913 2.083 -16.452 1.00 53.00 297 ASP A CA 1
ATOM 2252 C C . ASP A 1 297 ? 23.684 2.411 -17.343 1.00 53.00 297 ASP A C 1
ATOM 2254 O O . ASP A 1 297 ? 22.984 1.499 -17.782 1.00 53.00 297 ASP A O 1
ATOM 2258 N N . TYR A 1 298 ? 23.374 3.692 -17.606 1.00 55.62 298 TYR A N 1
ATOM 2259 C CA . TYR A 1 298 ? 22.062 4.104 -18.147 1.00 55.62 298 TYR A CA 1
ATOM 2260 C C . TYR A 1 298 ? 22.076 4.927 -19.448 1.00 55.62 298 TYR A C 1
ATOM 2262 O O . TYR A 1 298 ? 21.001 5.305 -19.913 1.00 55.62 298 TYR A O 1
ATOM 2270 N N . SER A 1 299 ? 23.228 5.163 -20.083 1.00 55.78 299 SER A N 1
ATOM 2271 C CA . SER A 1 299 ? 23.300 5.930 -21.346 1.00 55.78 299 SER A CA 1
ATOM 2272 C C . SER A 1 299 ? 22.496 5.292 -22.490 1.00 55.78 299 SER A C 1
ATOM 2274 O O . SER A 1 299 ? 21.895 5.992 -23.298 1.00 55.78 299 SER A O 1
ATOM 2276 N N . GLU A 1 300 ? 22.388 3.960 -22.523 1.00 57.38 300 GLU A N 1
ATOM 2277 C CA . GLU A 1 300 ? 21.565 3.232 -23.503 1.00 57.38 300 GLU A CA 1
ATOM 2278 C C . GLU A 1 300 ? 20.044 3.422 -23.264 1.00 57.38 300 GLU A C 1
ATOM 2280 O O . GLU A 1 300 ? 19.254 3.318 -24.201 1.00 57.38 300 GLU A O 1
ATOM 2285 N N . MET A 1 301 ? 19.610 3.744 -22.033 1.00 58.59 301 MET A N 1
ATOM 2286 C CA . MET A 1 301 ? 18.193 3.981 -21.676 1.00 58.59 301 MET A CA 1
ATOM 2287 C C . MET A 1 301 ? 17.716 5.413 -21.973 1.00 58.59 301 MET A C 1
ATOM 2289 O O . MET A 1 301 ? 16.512 5.687 -21.987 1.00 58.59 301 MET A O 1
ATOM 2293 N N . GLU A 1 302 ? 18.645 6.328 -22.238 1.00 65.88 302 GLU A N 1
ATOM 2294 C CA . GLU A 1 302 ? 18.349 7.687 -22.692 1.00 65.88 302 GLU A CA 1
ATOM 2295 C C . GLU A 1 302 ? 17.776 7.702 -24.110 1.00 65.88 302 GLU A C 1
ATOM 2297 O O . GLU A 1 302 ? 16.852 8.462 -24.406 1.00 65.88 302 GLU A O 1
ATOM 2302 N N . ALA A 1 303 ? 18.249 6.778 -24.945 1.00 71.88 303 ALA A N 1
ATOM 2303 C CA . ALA A 1 303 ? 17.930 6.715 -26.362 1.00 71.88 303 ALA A CA 1
ATOM 2304 C C . ALA A 1 303 ? 16.575 6.061 -26.689 1.00 71.88 303 ALA A C 1
ATOM 2306 O O . ALA A 1 303 ? 16.154 6.123 -27.839 1.00 71.88 303 ALA A O 1
ATOM 2307 N N . ALA A 1 304 ? 15.884 5.431 -25.731 1.00 87.19 304 ALA A N 1
ATOM 2308 C CA . ALA A 1 304 ? 14.703 4.609 -26.008 1.00 87.19 304 ALA A CA 1
ATOM 2309 C C . ALA A 1 304 ? 13.606 4.742 -24.945 1.00 87.19 304 ALA A C 1
ATOM 2311 O O . ALA A 1 304 ? 13.891 4.908 -23.756 1.00 87.19 304 ALA A O 1
ATOM 2312 N N . TYR A 1 305 ? 12.345 4.570 -25.350 1.00 90.88 305 TYR A N 1
ATOM 2313 C CA . TYR A 1 305 ? 11.273 4.276 -24.402 1.00 90.88 305 TYR A CA 1
ATOM 2314 C C . TYR A 1 305 ? 11.348 2.811 -23.984 1.00 90.88 305 TYR A C 1
ATOM 2316 O O . TYR A 1 305 ? 11.372 1.917 -24.826 1.00 90.88 305 TYR A O 1
ATOM 2324 N N . ARG A 1 306 ? 11.393 2.515 -22.683 1.00 90.00 306 ARG A N 1
ATOM 2325 C CA . ARG A 1 306 ? 11.386 1.123 -22.223 1.00 90.00 306 ARG A CA 1
ATOM 2326 C C . ARG A 1 306 ? 9.961 0.569 -22.337 1.00 90.00 306 ARG A C 1
ATOM 2328 O O . ARG A 1 306 ? 9.034 1.179 -21.792 1.00 90.00 306 ARG A O 1
A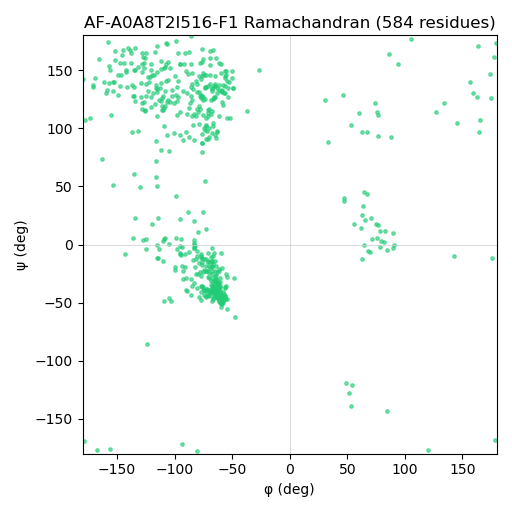TOM 2335 N N . PRO A 1 307 ? 9.757 -0.590 -22.987 1.00 92.25 307 PRO A N 1
ATOM 2336 C CA . PRO A 1 307 ? 8.437 -1.201 -23.078 1.00 92.25 307 PRO A CA 1
ATOM 2337 C C . PRO A 1 307 ? 7.798 -1.377 -21.701 1.00 92.25 307 PRO A C 1
ATOM 2339 O O . PRO A 1 307 ? 8.443 -1.826 -20.757 1.00 92.25 307 PRO A O 1
ATOM 2342 N N . SER A 1 308 ? 6.516 -1.024 -21.577 1.00 92.25 308 SER A N 1
ATOM 2343 C CA . SER A 1 308 ? 5.734 -1.186 -20.341 1.00 92.25 308 SER A CA 1
ATOM 2344 C C . SER A 1 308 ? 6.247 -0.389 -19.117 1.00 92.25 308 SER A C 1
ATOM 2346 O O . SER A 1 308 ? 5.796 -0.636 -17.990 1.00 92.25 308 SER A O 1
ATOM 2348 N N . HIS A 1 309 ? 7.146 0.582 -19.320 1.00 90.62 309 HIS A N 1
ATOM 2349 C CA . HIS A 1 309 ? 7.507 1.623 -18.347 1.00 90.62 309 HIS A CA 1
ATOM 2350 C C . HIS A 1 309 ? 6.774 2.934 -18.634 1.00 90.62 309 HIS A C 1
ATOM 2352 O O . HIS A 1 309 ? 6.060 3.070 -19.624 1.00 90.62 309 HIS A O 1
ATOM 2358 N N . ALA A 1 310 ? 6.958 3.909 -17.745 1.00 91.50 310 ALA A N 1
ATOM 2359 C CA . ALA A 1 310 ? 6.289 5.200 -17.821 1.00 91.50 310 ALA A CA 1
ATOM 2360 C C . ALA A 1 310 ? 6.964 6.203 -18.780 1.00 91.50 310 ALA A C 1
ATOM 2362 O O . ALA A 1 310 ? 6.459 7.312 -18.929 1.00 91.50 310 ALA A O 1
ATOM 2363 N N . ASP A 1 311 ? 8.078 5.840 -19.427 1.00 90.69 311 ASP A N 1
ATOM 2364 C CA . ASP A 1 311 ? 8.948 6.780 -20.150 1.00 90.69 311 ASP A CA 1
ATOM 2365 C C . ASP A 1 311 ? 8.196 7.622 -21.194 1.00 90.69 311 ASP A C 1
ATOM 2367 O O . ASP A 1 311 ? 8.210 8.849 -21.110 1.00 90.69 311 ASP A O 1
ATOM 2371 N N . ALA A 1 312 ? 7.488 6.973 -22.127 1.00 91.81 312 ALA A N 1
ATOM 2372 C CA . ALA A 1 312 ? 6.734 7.659 -23.180 1.00 91.81 312 ALA A CA 1
ATOM 2373 C C . ALA A 1 312 ? 5.574 8.485 -22.610 1.00 91.81 312 ALA A C 1
ATOM 2375 O O . ALA A 1 312 ? 5.361 9.626 -23.007 1.00 91.81 312 ALA A O 1
ATOM 2376 N N . THR A 1 313 ? 4.847 7.935 -21.632 1.00 93.31 313 THR A N 1
ATOM 2377 C CA . THR A 1 313 ? 3.719 8.634 -20.999 1.00 93.31 313 THR A CA 1
ATOM 2378 C C . THR A 1 313 ? 4.161 9.858 -20.196 1.00 93.31 313 THR A C 1
ATOM 2380 O O . THR A 1 313 ? 3.423 10.835 -20.121 1.00 93.31 313 THR A O 1
ATOM 2383 N N . TYR A 1 314 ? 5.364 9.836 -19.613 1.00 91.69 314 TYR A N 1
ATOM 2384 C CA . TYR A 1 314 ? 5.931 10.985 -18.907 1.00 91.69 314 TYR A CA 1
ATOM 2385 C C . TYR A 1 314 ? 6.361 12.075 -19.884 1.00 91.69 314 TYR A C 1
ATOM 2387 O O . TYR A 1 314 ? 6.021 13.231 -19.659 1.00 91.69 314 TYR A O 1
ATOM 2395 N N . ASP A 1 315 ? 7.031 11.718 -20.982 1.00 91.56 315 ASP A N 1
ATOM 2396 C CA . ASP A 1 315 ? 7.370 12.684 -22.032 1.00 91.56 315 ASP A CA 1
ATOM 2397 C C . ASP A 1 315 ? 6.112 13.312 -22.645 1.00 91.56 315 ASP A C 1
ATOM 2399 O O . ASP A 1 315 ? 6.063 14.525 -22.819 1.00 91.56 315 ASP A O 1
ATOM 2403 N N . GLN A 1 316 ? 5.066 12.524 -22.909 1.00 91.94 316 GLN A N 1
ATOM 2404 C CA . GLN A 1 316 ? 3.792 13.038 -23.427 1.00 91.94 316 GLN A CA 1
ATOM 2405 C C . GLN A 1 316 ? 3.084 13.967 -22.435 1.00 91.94 316 GLN A C 1
ATOM 2407 O O . GLN A 1 316 ? 2.530 14.986 -22.837 1.00 91.94 316 GLN A O 1
ATOM 2412 N N . LYS A 1 317 ? 3.088 13.626 -21.139 1.00 91.62 317 LYS A N 1
ATOM 2413 C CA . LYS A 1 317 ? 2.392 14.410 -20.110 1.00 91.62 317 LYS A CA 1
ATOM 2414 C C . LYS A 1 317 ? 3.145 15.678 -19.711 1.00 91.62 317 LYS A 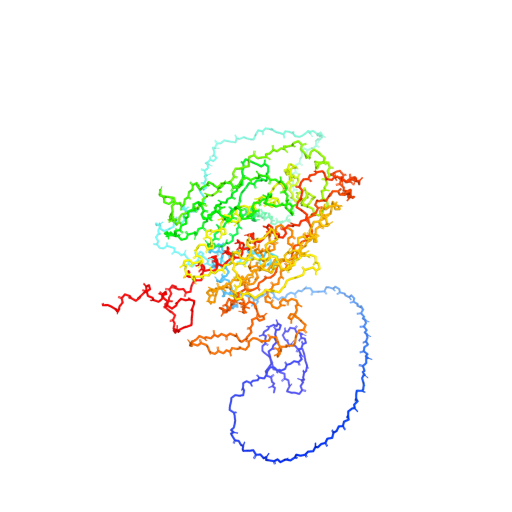C 1
ATOM 2416 O O . LYS A 1 317 ? 2.515 16.700 -19.461 1.00 91.62 317 LYS A O 1
ATOM 2421 N N . TYR A 1 318 ? 4.466 15.594 -19.577 1.00 90.12 318 TYR A N 1
ATOM 2422 C CA . TYR A 1 318 ? 5.287 16.641 -18.963 1.00 90.12 318 TYR A CA 1
ATOM 2423 C C . TYR A 1 318 ? 6.272 17.302 -19.933 1.00 90.12 318 TYR A C 1
ATOM 2425 O O . TYR A 1 318 ? 6.892 18.295 -19.569 1.00 90.12 318 TYR A O 1
ATOM 2433 N N . GLY A 1 319 ? 6.480 16.755 -21.135 1.00 90.19 319 GLY A N 1
ATOM 2434 C CA . GLY A 1 319 ? 7.494 17.225 -22.092 1.00 90.19 319 GLY A CA 1
ATOM 2435 C C . GLY A 1 319 ? 8.944 16.945 -21.673 1.00 90.19 319 GLY A C 1
ATOM 2436 O O . GLY A 1 319 ? 9.875 17.167 -22.452 1.00 90.19 319 GLY A O 1
ATOM 2437 N N . ILE A 1 320 ? 9.150 16.445 -20.454 1.00 86.81 320 ILE A N 1
ATOM 2438 C CA . ILE A 1 320 ? 10.448 16.167 -19.850 1.00 86.81 320 ILE A CA 1
ATOM 2439 C C . ILE A 1 320 ? 10.356 14.939 -18.941 1.00 86.81 320 ILE A C 1
ATOM 2441 O O . ILE A 1 320 ? 9.356 14.720 -18.252 1.00 86.81 320 ILE A O 1
ATOM 2445 N N . ARG A 1 321 ? 11.439 14.162 -18.886 1.00 84.00 321 ARG A N 1
ATOM 2446 C CA . ARG A 1 321 ? 11.587 13.026 -17.974 1.00 84.00 321 ARG A CA 1
ATOM 2447 C C . ARG A 1 321 ? 12.952 13.035 -17.300 1.00 84.00 321 ARG A C 1
ATOM 2449 O O . ARG A 1 321 ? 13.947 13.457 -17.881 1.00 84.00 321 ARG A O 1
ATOM 2456 N N . ALA A 1 322 ? 13.007 12.502 -16.083 1.00 80.75 322 ALA A N 1
ATOM 2457 C CA . ALA A 1 322 ? 14.269 12.177 -15.429 1.00 80.75 322 ALA A CA 1
ATOM 2458 C C . ALA A 1 322 ? 14.825 10.887 -16.048 1.00 80.75 322 ALA A C 1
ATOM 2460 O O . ALA A 1 322 ? 14.427 9.784 -15.675 1.00 80.75 322 ALA A O 1
ATOM 2461 N N . ILE A 1 323 ? 15.712 11.052 -17.028 1.00 70.75 323 ILE A N 1
ATOM 2462 C CA . ILE A 1 323 ? 16.259 9.967 -17.852 1.00 70.75 323 ILE A CA 1
ATOM 2463 C C . ILE A 1 323 ? 17.074 8.969 -17.014 1.00 70.75 323 ILE A C 1
ATOM 2465 O O . ILE A 1 323 ? 17.020 7.761 -17.247 1.00 70.75 323 ILE A O 1
ATOM 2469 N N . ALA A 1 324 ? 17.771 9.462 -15.985 1.00 67.25 324 ALA A N 1
ATOM 2470 C CA . ALA A 1 324 ? 18.457 8.628 -15.008 1.00 67.25 324 ALA A CA 1
ATOM 2471 C C . ALA A 1 324 ? 17.439 7.845 -14.152 1.00 67.25 324 ALA A C 1
ATOM 2473 O O . ALA A 1 324 ? 16.885 8.330 -13.158 1.00 67.25 324 ALA A O 1
ATOM 2474 N N . GLY A 1 325 ? 17.181 6.600 -14.553 1.00 66.69 325 GLY A N 1
ATOM 2475 C CA . GLY A 1 325 ? 16.304 5.675 -13.845 1.00 66.69 325 GLY A CA 1
ATOM 2476 C C . GLY A 1 325 ? 14.819 5.831 -14.176 1.00 66.69 325 GLY A C 1
ATOM 2477 O O . GLY A 1 325 ? 14.425 5.982 -15.325 1.00 66.69 325 GLY A O 1
ATOM 2478 N N . GLY A 1 326 ? 13.959 5.649 -13.172 1.00 73.06 326 GLY A N 1
ATOM 2479 C CA . GLY A 1 326 ? 12.499 5.785 -13.310 1.00 73.06 326 GLY A CA 1
ATOM 2480 C C . GLY A 1 326 ? 11.973 7.141 -12.830 1.00 73.06 326 GLY A C 1
ATOM 2481 O O . GLY A 1 326 ? 10.761 7.319 -12.716 1.00 73.06 326 GLY A O 1
ATOM 2482 N N . GLY A 1 327 ? 12.865 8.068 -12.456 1.00 84.75 327 GLY A N 1
ATOM 2483 C CA . GLY A 1 327 ? 12.489 9.346 -11.852 1.00 84.75 327 GLY A CA 1
ATOM 2484 C C . GLY A 1 327 ? 11.545 9.171 -10.661 1.00 84.75 327 GLY A C 1
ATOM 2485 O O . GLY A 1 327 ? 11.824 8.363 -9.766 1.00 84.75 327 GLY A O 1
ATOM 2486 N N . ARG A 1 328 ? 10.418 9.896 -10.701 1.00 90.00 328 ARG A N 1
ATOM 2487 C CA . ARG A 1 328 ? 9.324 9.836 -9.719 1.00 90.00 328 ARG A CA 1
ATOM 2488 C C . ARG A 1 328 ? 8.428 8.595 -9.841 1.00 90.00 328 ARG A C 1
ATOM 2490 O O . ARG A 1 328 ? 7.832 8.188 -8.855 1.00 90.00 328 ARG A O 1
ATOM 2497 N N . SER A 1 329 ? 8.363 7.967 -11.018 1.00 88.44 329 SER A N 1
ATOM 2498 C CA . SER A 1 329 ? 7.578 6.735 -11.252 1.00 88.44 329 SER A CA 1
ATOM 2499 C C . SER A 1 329 ? 8.251 5.469 -10.705 1.00 88.44 329 SER A C 1
ATOM 2501 O O . SER A 1 329 ? 7.676 4.381 -10.705 1.00 88.44 329 SER A O 1
ATOM 2503 N N . SER A 1 330 ? 9.501 5.599 -10.257 1.00 88.44 330 SER A N 1
ATOM 2504 C CA . SER A 1 330 ? 10.290 4.501 -9.718 1.00 88.44 330 SER A CA 1
ATOM 2505 C C . SER A 1 330 ? 9.690 3.947 -8.428 1.00 88.44 330 SER A C 1
ATOM 2507 O O . SER A 1 330 ? 9.280 4.696 -7.544 1.00 88.44 330 SER A O 1
ATOM 2509 N N . ALA A 1 331 ? 9.811 2.632 -8.233 1.00 90.56 331 ALA A N 1
ATOM 2510 C CA . ALA A 1 331 ? 9.499 1.980 -6.963 1.00 90.56 331 ALA A CA 1
ATOM 2511 C C . ALA A 1 331 ? 10.342 2.489 -5.774 1.00 90.56 331 ALA A C 1
ATOM 2513 O O . ALA A 1 331 ? 10.077 2.112 -4.634 1.00 90.56 331 ALA A O 1
ATOM 2514 N N . ARG A 1 332 ? 11.352 3.345 -5.993 1.00 90.81 332 ARG A N 1
ATOM 2515 C CA . ARG A 1 332 ? 12.047 4.078 -4.920 1.00 90.81 332 ARG A CA 1
ATOM 2516 C C . ARG A 1 332 ? 11.100 4.999 -4.138 1.00 90.81 332 ARG A C 1
ATOM 2518 O O . ARG A 1 332 ? 11.238 5.081 -2.927 1.00 90.81 332 ARG A O 1
ATOM 2525 N N . GLU A 1 333 ? 10.121 5.614 -4.804 1.00 94.69 333 GLU A N 1
ATOM 2526 C CA . GLU A 1 333 ? 9.146 6.529 -4.182 1.00 94.69 333 GLU A CA 1
ATOM 2527 C C . GLU A 1 333 ? 8.404 5.872 -3.011 1.00 94.69 333 GLU A C 1
ATOM 2529 O O . GLU A 1 333 ? 8.182 6.491 -1.974 1.00 94.69 333 GLU A O 1
ATOM 2534 N N . THR A 1 334 ? 8.126 4.574 -3.128 1.00 96.38 334 THR A N 1
ATOM 2535 C CA . THR A 1 334 ? 7.398 3.820 -2.100 1.00 96.38 334 THR A CA 1
ATOM 2536 C C . THR A 1 334 ? 8.151 3.648 -0.774 1.00 96.38 334 THR A C 1
ATOM 2538 O O . THR A 1 334 ? 7.570 3.142 0.179 1.00 96.38 334 THR A O 1
ATOM 2541 N N . ILE A 1 335 ? 9.400 4.118 -0.659 1.00 96.69 335 ILE A N 1
ATOM 2542 C CA . ILE A 1 335 ? 10.063 4.320 0.640 1.00 96.69 335 ILE A CA 1
ATOM 2543 C C . ILE A 1 335 ? 9.246 5.261 1.523 1.00 96.69 335 ILE A C 1
ATOM 2545 O O . ILE A 1 335 ? 8.995 4.930 2.677 1.00 96.69 335 ILE A O 1
ATOM 2549 N N . GLY A 1 336 ? 8.773 6.386 0.974 1.00 97.69 336 GLY A N 1
ATOM 2550 C CA . GLY A 1 336 ? 7.933 7.320 1.725 1.00 97.69 336 GLY A CA 1
ATOM 2551 C C . GLY A 1 336 ? 6.619 6.673 2.171 1.00 97.69 336 GLY A C 1
ATOM 2552 O O . GLY A 1 336 ? 6.164 6.891 3.288 1.00 97.69 336 GLY A O 1
ATOM 2553 N N . ARG A 1 337 ? 6.049 5.799 1.331 1.00 98.38 337 ARG A N 1
ATOM 2554 C CA . ARG A 1 337 ? 4.829 5.046 1.658 1.00 98.38 337 ARG A CA 1
ATOM 2555 C C . ARG A 1 337 ? 5.053 4.051 2.791 1.00 98.38 337 ARG A C 1
ATOM 2557 O O . ARG A 1 337 ? 4.255 4.018 3.715 1.00 98.38 337 ARG A O 1
ATOM 2564 N N . VAL A 1 338 ? 6.129 3.264 2.736 1.00 98.69 338 VAL A N 1
ATOM 2565 C CA . VAL A 1 338 ? 6.449 2.266 3.771 1.00 98.69 338 VAL A CA 1
ATOM 2566 C C . VAL A 1 338 ? 6.821 2.935 5.092 1.00 98.69 338 VAL A C 1
ATOM 2568 O O . VAL A 1 338 ? 6.343 2.503 6.135 1.00 98.69 338 VAL A O 1
ATOM 2571 N N . ALA A 1 339 ? 7.584 4.031 5.056 1.00 98.56 339 ALA A N 1
ATOM 2572 C CA . ALA A 1 339 ? 7.913 4.791 6.259 1.00 98.56 339 ALA A CA 1
ATOM 2573 C C . ALA A 1 339 ? 6.657 5.362 6.942 1.00 98.56 339 ALA A C 1
ATOM 2575 O O . ALA A 1 339 ? 6.476 5.201 8.147 1.00 98.56 339 ALA A O 1
ATOM 2576 N N . ALA A 1 340 ? 5.749 5.963 6.168 1.00 98.75 340 ALA A N 1
ATOM 2577 C CA . ALA A 1 340 ? 4.466 6.429 6.687 1.00 98.75 340 ALA A CA 1
ATOM 2578 C C . ALA A 1 340 ? 3.558 5.271 7.142 1.00 98.75 340 ALA A C 1
ATOM 2580 O O . ALA A 1 340 ? 2.871 5.375 8.157 1.00 98.75 340 ALA A O 1
ATOM 2581 N N . GLY A 1 341 ? 3.589 4.149 6.421 1.00 98.75 341 GLY A N 1
ATOM 2582 C CA . GLY A 1 341 ? 2.869 2.926 6.760 1.00 98.75 341 GLY A CA 1
ATOM 2583 C C . GLY A 1 341 ? 3.297 2.337 8.102 1.00 98.75 341 GLY A C 1
ATOM 2584 O O . GLY A 1 341 ? 2.441 1.872 8.843 1.00 98.75 341 GLY A O 1
ATOM 2585 N N . ALA A 1 342 ? 4.581 2.416 8.466 1.00 98.69 342 ALA A N 1
ATOM 2586 C CA . ALA A 1 342 ? 5.067 1.995 9.782 1.00 98.69 342 ALA A CA 1
ATOM 2587 C C . ALA A 1 342 ? 4.408 2.797 10.920 1.00 98.69 342 ALA A C 1
ATOM 2589 O O . ALA A 1 342 ? 3.945 2.217 11.904 1.00 98.69 342 ALA A O 1
ATOM 2590 N N . ILE A 1 343 ? 4.283 4.120 10.746 1.00 98.81 343 ILE A N 1
ATOM 2591 C CA . ILE A 1 343 ? 3.573 4.999 11.688 1.00 98.81 343 ILE A CA 1
ATOM 2592 C C . ILE A 1 343 ? 2.093 4.605 11.778 1.00 98.81 343 ILE A C 1
ATOM 2594 O O . ILE A 1 343 ? 1.560 4.454 12.876 1.00 98.81 343 ILE A O 1
ATOM 2598 N N . ALA A 1 344 ? 1.441 4.385 10.634 1.00 98.81 344 ALA A N 1
ATOM 2599 C CA . ALA A 1 344 ? 0.039 3.978 10.586 1.00 98.81 344 ALA A CA 1
ATOM 2600 C C . ALA A 1 344 ? -0.206 2.606 11.239 1.00 98.81 344 ALA A C 1
ATOM 2602 O O . ALA A 1 344 ? -1.127 2.474 12.041 1.00 98.81 344 ALA A O 1
ATOM 2603 N N . LYS A 1 345 ? 0.643 1.601 10.972 1.00 98.62 345 LYS A N 1
ATOM 2604 C CA . LYS A 1 345 ? 0.578 0.276 11.615 1.00 98.62 345 LYS A CA 1
ATOM 2605 C C . LYS A 1 345 ? 0.703 0.398 13.132 1.00 98.62 345 LYS A C 1
ATOM 2607 O O . LYS A 1 345 ? -0.080 -0.212 13.853 1.00 98.62 345 LYS A O 1
ATOM 2612 N N . LYS A 1 346 ? 1.640 1.217 13.622 1.00 98.25 346 LYS A N 1
ATOM 2613 C CA . LYS A 1 346 ? 1.822 1.444 15.062 1.00 98.25 346 LYS A CA 1
ATOM 2614 C C . LYS A 1 346 ? 0.592 2.094 15.700 1.00 98.25 346 LYS A C 1
ATOM 2616 O O . LYS A 1 346 ? 0.151 1.640 16.750 1.00 98.25 346 LYS A O 1
ATOM 2621 N N . LEU A 1 347 ? 0.016 3.107 15.047 1.00 97.44 347 LEU A N 1
ATOM 2622 C CA . LEU A 1 347 ? -1.212 3.764 15.504 1.00 97.44 347 LEU A CA 1
ATOM 2623 C C . LEU A 1 347 ? -2.385 2.777 15.595 1.00 97.44 347 LEU A C 1
ATOM 2625 O O . LEU A 1 347 ? -3.054 2.703 16.622 1.00 97.44 347 LEU A O 1
ATOM 2629 N N . LEU A 1 348 ? -2.614 2.008 14.531 1.00 96.75 348 LEU A N 1
ATOM 2630 C CA . LEU A 1 348 ? -3.683 1.011 14.456 1.00 96.75 348 LEU A CA 1
ATOM 2631 C C . LEU A 1 348 ? -3.527 -0.080 15.528 1.00 96.75 348 LEU A C 1
ATOM 2633 O O . LEU A 1 348 ? -4.503 -0.456 16.182 1.00 96.75 348 LEU A O 1
ATOM 2637 N N . GLN A 1 349 ? -2.294 -0.534 15.759 1.00 95.69 349 GLN A N 1
ATOM 2638 C CA . GLN A 1 349 ? -1.979 -1.496 16.808 1.00 95.69 349 GLN A CA 1
ATOM 2639 C C . GLN A 1 349 ? -2.261 -0.939 18.210 1.00 95.69 349 GLN A C 1
ATOM 2641 O O . GLN A 1 349 ? -2.838 -1.649 19.030 1.00 95.69 349 GLN A O 1
ATOM 2646 N N . GLU A 1 350 ? -1.869 0.304 18.509 1.00 92.06 350 GLU A N 1
ATOM 2647 C CA . GLU A 1 350 ? -2.094 0.886 19.841 1.00 92.06 350 GLU A CA 1
ATOM 2648 C C . GLU A 1 350 ? -3.569 1.183 20.126 1.00 92.06 350 GLU A C 1
ATOM 2650 O O . GLU A 1 350 ? -4.025 0.970 21.248 1.00 92.06 350 GLU A O 1
ATOM 2655 N N . VAL A 1 351 ? -4.320 1.663 19.131 1.00 87.94 351 VAL A N 1
ATOM 2656 C CA . VAL A 1 351 ? -5.722 2.062 19.332 1.00 87.94 351 VAL A CA 1
ATOM 2657 C C . VAL A 1 351 ? -6.656 0.855 19.356 1.00 87.94 351 VAL A C 1
ATOM 2659 O O . VAL A 1 351 ? -7.533 0.772 20.213 1.00 87.94 351 VAL A O 1
ATOM 2662 N N . ALA A 1 352 ? -6.479 -0.079 18.422 1.00 86.00 352 ALA A N 1
ATOM 2663 C CA . ALA A 1 352 ? -7.454 -1.137 18.168 1.00 86.00 352 ALA A CA 1
ATOM 2664 C C . ALA A 1 352 ? -6.876 -2.556 18.252 1.00 86.00 352 ALA A C 1
ATOM 2666 O O . ALA A 1 352 ? -7.622 -3.525 18.122 1.00 86.00 352 ALA A O 1
ATOM 2667 N N . GLY A 1 353 ? -5.564 -2.707 18.460 1.00 92.38 353 GLY A N 1
ATOM 2668 C CA . GLY A 1 353 ? -4.909 -4.010 18.351 1.00 92.38 353 GLY A CA 1
ATOM 2669 C C . GLY A 1 353 ? -4.928 -4.567 16.925 1.00 92.38 353 GLY A C 1
ATOM 2670 O O . GLY A 1 353 ? -4.840 -5.779 16.751 1.00 92.38 353 GLY A O 1
ATOM 2671 N N . THR A 1 354 ? -5.100 -3.704 15.919 1.00 95.50 354 THR A N 1
ATOM 2672 C CA . THR A 1 354 ? -5.231 -4.117 14.522 1.00 95.50 354 THR A CA 1
ATOM 2673 C C . THR A 1 354 ? -3.884 -4.557 13.957 1.00 95.50 354 THR A C 1
ATOM 2675 O O . THR A 1 354 ? -2.933 -3.775 13.926 1.00 95.50 354 THR A O 1
ATOM 2678 N N . GLU A 1 355 ? -3.839 -5.770 13.411 1.00 97.75 355 GLU A N 1
ATOM 2679 C CA . GLU A 1 355 ? -2.678 -6.296 12.693 1.00 97.75 355 GLU A CA 1
ATOM 2680 C C . GLU A 1 355 ? -2.906 -6.227 11.181 1.00 97.75 355 GLU A C 1
ATOM 2682 O O . GLU A 1 355 ? -3.941 -6.669 10.686 1.00 97.75 355 GLU A O 1
ATOM 2687 N N . VAL A 1 356 ? -1.920 -5.722 10.434 1.00 98.62 356 VAL A N 1
ATOM 2688 C CA . VAL A 1 356 ? -1.911 -5.721 8.962 1.00 98.62 356 VAL A CA 1
ATOM 2689 C C . VAL A 1 356 ? -0.766 -6.608 8.488 1.00 98.62 356 VAL A C 1
ATOM 2691 O O . VAL A 1 356 ? 0.403 -6.255 8.661 1.00 98.62 356 VAL A O 1
ATOM 2694 N N . LEU A 1 357 ? -1.106 -7.751 7.896 1.00 98.44 357 LEU A N 1
ATOM 2695 C CA . LEU A 1 357 ? -0.161 -8.768 7.439 1.00 98.44 357 LEU A CA 1
ATOM 2696 C C . LEU A 1 357 ? -0.371 -9.030 5.952 1.00 98.44 357 LEU A C 1
ATOM 2698 O O . LEU A 1 357 ? -1.500 -9.267 5.527 1.00 98.44 357 LEU A O 1
ATOM 2702 N N . ALA A 1 358 ? 0.698 -9.052 5.160 1.00 98.69 358 ALA A N 1
ATOM 2703 C CA . ALA A 1 358 ? 0.614 -9.492 3.774 1.00 98.69 358 ALA A CA 1
ATOM 2704 C C . ALA A 1 358 ? 1.633 -10.583 3.459 1.00 98.69 358 ALA A C 1
ATOM 2706 O O . ALA A 1 358 ? 2.666 -10.715 4.107 1.00 98.69 358 ALA A O 1
ATOM 2707 N N . TYR A 1 359 ? 1.338 -11.374 2.436 1.00 98.69 359 TYR A N 1
ATOM 2708 C CA . TYR A 1 359 ? 2.212 -12.442 1.975 1.00 98.69 359 TYR A CA 1
ATOM 2709 C C . TYR A 1 359 ? 2.017 -12.699 0.485 1.00 98.69 359 TYR A C 1
ATOM 2711 O O . TYR A 1 359 ? 0.987 -12.358 -0.104 1.00 98.69 359 TYR A O 1
ATOM 2719 N N . VAL A 1 360 ? 3.018 -13.315 -0.135 1.00 98.62 360 VAL A N 1
ATOM 2720 C CA . VAL A 1 360 ? 2.924 -13.759 -1.525 1.00 98.62 360 VAL A CA 1
ATOM 2721 C C . VAL A 1 360 ? 2.060 -15.013 -1.576 1.00 98.62 360 VAL A C 1
ATOM 2723 O O . VAL A 1 360 ? 2.465 -16.063 -1.079 1.00 98.62 360 VAL A O 1
ATOM 2726 N N . ASN A 1 361 ? 0.868 -14.906 -2.170 1.00 97.56 361 ASN A N 1
ATOM 2727 C CA . ASN A 1 361 ? -0.051 -16.041 -2.295 1.00 97.56 361 ASN A CA 1
ATOM 2728 C C . ASN A 1 361 ? 0.099 -16.790 -3.623 1.00 97.56 361 ASN A C 1
ATOM 2730 O O . ASN A 1 361 ? -0.365 -17.924 -3.748 1.00 97.56 361 ASN A O 1
ATOM 2734 N N . ARG A 1 362 ? 0.717 -16.158 -4.628 1.00 98.38 362 ARG A N 1
ATOM 2735 C CA . ARG A 1 362 ? 0.939 -16.773 -5.936 1.00 98.38 362 ARG A CA 1
ATOM 2736 C C . ARG A 1 362 ? 2.154 -16.194 -6.640 1.00 98.38 362 ARG A C 1
ATOM 2738 O O . ARG A 1 362 ? 2.329 -14.979 -6.700 1.00 98.38 362 ARG A O 1
ATOM 2745 N N . VAL A 1 363 ? 2.914 -17.065 -7.293 1.00 98.19 363 VAL A N 1
ATOM 2746 C CA . VAL A 1 363 ? 3.877 -16.690 -8.332 1.00 98.19 363 VAL A CA 1
ATOM 2747 C C . VAL A 1 363 ? 3.610 -17.542 -9.561 1.00 98.19 363 VAL A C 1
ATOM 2749 O O . VAL A 1 363 ? 3.666 -18.769 -9.497 1.00 98.19 363 VAL A O 1
ATOM 2752 N N . ARG A 1 364 ? 3.330 -16.893 -10.699 1.00 95.94 364 ARG A N 1
ATOM 2753 C CA . ARG A 1 364 ? 2.860 -17.580 -11.914 1.00 95.94 364 ARG A CA 1
ATOM 2754 C C . ARG A 1 364 ? 1.704 -18.548 -11.596 1.00 95.94 364 ARG A C 1
ATOM 2756 O O . ARG A 1 364 ? 0.667 -18.130 -11.092 1.00 95.94 364 ARG A O 1
ATOM 2763 N N . ASP A 1 365 ? 1.901 -19.832 -11.869 1.00 95.38 365 ASP A N 1
ATOM 2764 C CA . ASP A 1 365 ? 0.904 -20.888 -11.723 1.00 95.38 365 ASP A CA 1
ATOM 2765 C C . ASP A 1 365 ? 0.957 -21.548 -10.330 1.00 95.38 365 ASP A C 1
ATOM 2767 O O . ASP A 1 365 ? 0.059 -22.309 -9.975 1.00 95.38 365 ASP A O 1
ATOM 2771 N N . VAL A 1 366 ? 1.967 -21.218 -9.514 1.00 97.94 366 VAL A N 1
ATOM 2772 C CA . VAL A 1 366 ? 2.170 -21.765 -8.166 1.00 97.94 366 VAL A CA 1
ATOM 2773 C C . VAL A 1 366 ? 1.426 -20.903 -7.151 1.00 97.94 366 VAL A C 1
ATOM 2775 O O . VAL A 1 366 ? 1.789 -19.745 -6.945 1.00 97.94 366 VAL A O 1
ATOM 2778 N N . GLY A 1 367 ? 0.387 -21.460 -6.531 1.00 97.31 367 GLY A N 1
ATOM 2779 C CA . GLY A 1 367 ? -0.330 -20.855 -5.405 1.00 97.31 367 GLY A CA 1
ATOM 2780 C C . GLY A 1 367 ? -0.004 -21.545 -4.080 1.00 97.31 367 GLY A C 1
ATOM 2781 O O . GLY A 1 367 ? 0.649 -22.586 -4.072 1.00 97.31 367 GLY A O 1
ATOM 2782 N N . CYS A 1 368 ? -0.486 -20.980 -2.979 1.00 96.81 368 CYS A N 1
ATOM 2783 C CA . CYS A 1 368 ? -0.418 -21.580 -1.647 1.00 96.81 368 CYS A CA 1
ATOM 2784 C C . CYS A 1 368 ? -1.806 -21.696 -1.009 1.00 96.81 368 CYS A C 1
ATOM 2786 O O . CYS A 1 368 ? -2.746 -21.016 -1.431 1.00 96.81 368 CYS A O 1
ATOM 2788 N N . ASP A 1 369 ? -1.896 -22.499 0.048 1.00 93.44 369 ASP A N 1
ATOM 2789 C CA . ASP A 1 369 ? -3.046 -22.533 0.949 1.00 93.44 369 ASP A CA 1
ATOM 2790 C C . ASP A 1 369 ? -2.597 -22.098 2.346 1.00 93.44 369 ASP A C 1
ATOM 2792 O O . ASP A 1 369 ? -1.666 -22.660 2.921 1.00 93.44 369 ASP A O 1
ATOM 2796 N N . VAL A 1 370 ? -3.197 -21.028 2.861 1.00 95.94 370 VAL A N 1
ATOM 2797 C CA . VAL A 1 370 ? -2.753 -20.372 4.094 1.00 95.94 370 VAL A CA 1
ATOM 2798 C C . VAL A 1 370 ? -3.965 -20.087 4.951 1.00 95.94 370 VAL A C 1
ATOM 2800 O O . VAL A 1 370 ? -4.870 -19.363 4.539 1.00 95.94 370 VAL A O 1
ATOM 2803 N N . ASP A 1 371 ? -3.936 -20.591 6.179 1.00 95.06 371 ASP A N 1
ATOM 2804 C CA . ASP A 1 371 ? -4.906 -20.225 7.198 1.00 95.06 371 ASP A CA 1
ATOM 2805 C C . ASP A 1 371 ? -4.635 -18.798 7.700 1.00 95.06 371 ASP A C 1
ATOM 2807 O O . ASP A 1 371 ? -3.657 -18.507 8.400 1.00 95.06 371 ASP A O 1
ATOM 2811 N N . HIS A 1 372 ? -5.533 -17.886 7.325 1.00 95.12 372 HIS A N 1
ATOM 2812 C CA . HIS A 1 372 ? -5.441 -16.468 7.662 1.00 95.12 372 HIS A CA 1
ATOM 2813 C C . HIS A 1 372 ? -5.617 -16.200 9.152 1.00 95.12 372 HIS A C 1
ATOM 2815 O O . HIS A 1 372 ? -5.267 -15.105 9.574 1.00 95.12 372 HIS A O 1
ATOM 2821 N N . SER A 1 373 ? -6.097 -17.152 9.956 1.00 90.62 373 SER A N 1
ATOM 2822 C CA . SER A 1 373 ? -6.272 -16.970 11.402 1.00 90.62 373 SER A CA 1
ATOM 2823 C C . SER A 1 373 ? -5.002 -17.262 12.209 1.00 90.62 373 SER A C 1
ATOM 2825 O O . SER A 1 373 ? -4.770 -16.635 13.241 1.00 90.62 373 SER A O 1
ATOM 2827 N N . THR A 1 374 ? -4.141 -18.161 11.723 1.00 93.12 374 THR A N 1
ATOM 2828 C CA . THR A 1 374 ? -2.951 -18.636 12.455 1.00 93.12 374 THR A CA 1
ATOM 2829 C C . THR A 1 374 ? -1.627 -18.155 11.869 1.00 93.12 374 THR A C 1
ATOM 2831 O O . THR A 1 374 ? -0.602 -18.212 12.546 1.00 93.12 374 THR A O 1
ATOM 2834 N N . MET A 1 375 ? -1.635 -17.632 10.638 1.00 95.56 375 MET A N 1
ATOM 2835 C CA . MET A 1 375 ? -0.472 -17.026 9.984 1.00 95.56 375 MET A CA 1
ATOM 2836 C C . MET A 1 375 ? 0.230 -15.993 10.882 1.00 95.56 375 MET A C 1
ATOM 2838 O O . MET A 1 375 ? -0.405 -15.100 11.446 1.00 95.56 375 MET A O 1
ATOM 2842 N N . THR A 1 376 ? 1.557 -16.058 10.947 1.00 96.75 376 THR A N 1
ATOM 2843 C CA . THR A 1 376 ? 2.381 -15.126 11.725 1.00 96.75 376 THR A CA 1
ATOM 2844 C C . THR A 1 376 ? 3.381 -14.382 10.855 1.00 96.75 376 THR A C 1
ATOM 2846 O O . THR A 1 376 ? 3.860 -14.880 9.835 1.00 96.75 376 THR A O 1
ATOM 2849 N N . MET A 1 377 ? 3.781 -13.205 11.328 1.00 95.88 377 MET A N 1
ATOM 2850 C CA . MET A 1 377 ? 4.850 -12.413 10.728 1.00 95.88 377 MET A CA 1
ATOM 2851 C C . MET A 1 377 ? 6.176 -13.191 10.615 1.00 95.88 377 MET A C 1
ATOM 2853 O O . MET A 1 377 ? 6.889 -13.085 9.619 1.00 95.88 377 MET A O 1
ATOM 2857 N N . ALA A 1 378 ? 6.483 -14.035 11.606 1.00 96.75 378 ALA A N 1
ATOM 2858 C CA . ALA A 1 378 ? 7.679 -14.876 11.599 1.00 96.75 378 ALA A CA 1
ATOM 2859 C C . ALA A 1 378 ? 7.660 -15.918 10.468 1.00 96.75 378 ALA A C 1
ATOM 2861 O O . ALA A 1 378 ? 8.688 -16.150 9.837 1.00 96.75 378 ALA A O 1
ATOM 2862 N N . GLN A 1 379 ? 6.502 -16.520 10.178 1.00 96.62 379 GLN A N 1
ATOM 2863 C CA . GLN A 1 379 ? 6.356 -17.435 9.042 1.00 96.62 379 GLN A CA 1
ATOM 2864 C C . GLN A 1 379 ? 6.505 -16.697 7.710 1.00 96.62 379 GLN A C 1
ATOM 2866 O O . GLN A 1 379 ? 7.185 -17.201 6.819 1.00 96.62 379 GLN A O 1
ATOM 2871 N N . ILE A 1 380 ? 5.934 -15.494 7.589 1.00 97.38 380 ILE A N 1
ATOM 2872 C CA . ILE A 1 380 ? 6.048 -14.665 6.382 1.00 97.38 380 ILE A CA 1
ATOM 2873 C C . ILE A 1 380 ? 7.516 -14.316 6.110 1.00 97.38 380 ILE A C 1
ATOM 2875 O O . ILE A 1 380 ? 7.993 -14.531 5.005 1.00 97.38 380 ILE A O 1
ATOM 2879 N N . GLU A 1 381 ? 8.276 -13.845 7.098 1.00 95.69 381 GLU A N 1
ATOM 2880 C CA . GLU A 1 381 ? 9.682 -13.452 6.888 1.00 95.69 381 GLU A CA 1
ATOM 2881 C C . GLU A 1 381 ? 10.680 -14.629 6.946 1.00 95.69 381 GLU A C 1
ATOM 2883 O O . GLU A 1 381 ? 11.883 -14.427 6.785 1.00 95.69 381 GLU A O 1
ATOM 2888 N N . SER A 1 382 ? 10.215 -15.869 7.146 1.00 95.38 382 SER A N 1
ATOM 2889 C CA . SER A 1 382 ? 11.083 -17.056 7.265 1.00 95.38 382 SER A CA 1
ATOM 2890 C C . SER A 1 382 ? 11.822 -17.431 5.975 1.00 95.38 382 SER A C 1
ATOM 2892 O O . SER A 1 382 ? 12.799 -18.181 6.009 1.00 95.38 382 SER A O 1
ATOM 2894 N N . ASN A 1 383 ? 11.357 -16.934 4.828 1.00 95.81 383 ASN A N 1
ATOM 2895 C CA . ASN A 1 383 ? 11.873 -17.282 3.512 1.00 95.81 383 ASN A CA 1
ATOM 2896 C C . ASN A 1 383 ? 11.862 -16.064 2.572 1.00 95.81 383 ASN A C 1
ATOM 2898 O O . ASN A 1 383 ? 11.069 -15.138 2.744 1.00 95.81 383 ASN A O 1
ATOM 2902 N N . PRO A 1 384 ? 12.713 -16.056 1.532 1.00 94.56 384 PRO A N 1
ATOM 2903 C CA . PRO A 1 384 ? 12.875 -14.894 0.659 1.00 94.56 384 PRO A CA 1
ATOM 2904 C C . PRO A 1 384 ? 11.681 -14.607 -0.263 1.00 94.56 384 PRO A C 1
ATOM 2906 O O . PRO A 1 384 ? 11.647 -13.533 -0.861 1.00 94.56 384 PRO A O 1
ATOM 2909 N N . VAL A 1 385 ? 10.744 -15.549 -0.430 1.00 96.44 385 VAL A N 1
ATOM 2910 C CA . VAL A 1 385 ? 9.523 -15.346 -1.231 1.00 96.44 385 VAL A CA 1
ATOM 2911 C C . VAL A 1 385 ? 8.460 -14.603 -0.425 1.00 96.44 385 VAL A C 1
ATOM 2913 O O . VAL A 1 385 ? 7.644 -13.903 -1.014 1.00 96.44 385 VAL A O 1
ATOM 2916 N N . ARG A 1 386 ? 8.506 -14.701 0.907 1.00 97.25 386 ARG A N 1
ATOM 2917 C CA . ARG A 1 386 ? 7.480 -14.221 1.834 1.00 97.25 386 ARG A CA 1
ATOM 2918 C C . ARG A 1 386 ? 6.138 -14.925 1.709 1.00 97.25 386 ARG A C 1
ATOM 2920 O O . ARG A 1 386 ? 5.088 -14.286 1.681 1.00 97.25 386 ARG A O 1
ATOM 2927 N N . CYS A 1 387 ? 6.182 -16.248 1.621 1.00 98.00 387 CYS A N 1
ATOM 2928 C CA . CYS A 1 387 ? 4.999 -17.100 1.669 1.00 98.00 387 CYS A CA 1
ATOM 2929 C C . CYS A 1 387 ? 5.041 -17.951 2.953 1.00 98.00 387 CYS A C 1
ATOM 2931 O O . CYS A 1 387 ? 6.046 -18.624 3.174 1.00 98.00 387 CYS A O 1
ATOM 2933 N N . PRO A 1 388 ? 4.015 -17.928 3.821 1.00 97.75 388 PRO A N 1
ATOM 2934 C CA . PRO A 1 388 ? 4.031 -18.682 5.077 1.00 97.75 388 PRO A CA 1
ATOM 2935 C C . PRO A 1 388 ? 3.871 -20.201 4.880 1.00 97.75 388 PRO A C 1
ATOM 2937 O O . PRO A 1 388 ? 4.237 -20.968 5.769 1.00 97.75 388 PRO A O 1
ATOM 2940 N N . ASP A 1 389 ? 3.371 -20.645 3.724 1.00 97.69 389 ASP A N 1
ATOM 2941 C CA . ASP A 1 389 ? 3.395 -22.050 3.308 1.00 97.69 389 ASP A CA 1
ATOM 2942 C C . ASP A 1 389 ? 4.793 -22.395 2.774 1.00 97.69 389 ASP A C 1
ATOM 2944 O O . ASP A 1 389 ? 5.160 -22.020 1.661 1.00 97.69 389 ASP A O 1
ATOM 2948 N N . ALA A 1 390 ? 5.585 -23.110 3.575 1.00 96.12 390 ALA A N 1
ATOM 2949 C CA . ALA A 1 390 ? 6.969 -23.438 3.239 1.00 96.12 390 ALA A CA 1
ATOM 2950 C C . ALA A 1 390 ? 7.106 -24.312 1.978 1.00 96.12 390 ALA A C 1
ATOM 2952 O O . ALA A 1 390 ? 8.085 -24.170 1.243 1.00 96.12 390 ALA A O 1
ATOM 2953 N N . ALA A 1 391 ? 6.142 -25.199 1.709 1.00 96.94 391 ALA A N 1
ATOM 2954 C CA . ALA A 1 391 ? 6.186 -26.064 0.533 1.00 96.94 391 ALA A CA 1
ATOM 2955 C C . ALA A 1 391 ? 5.899 -25.257 -0.738 1.00 96.94 391 ALA A C 1
ATOM 2957 O O . ALA A 1 391 ? 6.637 -25.353 -1.722 1.00 96.94 391 ALA A O 1
ATOM 2958 N N . ALA A 1 392 ? 4.874 -24.403 -0.698 1.00 97.94 392 ALA A N 1
ATOM 2959 C CA . ALA A 1 392 ? 4.584 -23.496 -1.799 1.00 97.94 392 ALA A CA 1
ATOM 2960 C C . ALA A 1 392 ? 5.696 -22.451 -1.987 1.00 97.94 392 ALA A C 1
ATOM 2962 O O . ALA A 1 392 ? 6.054 -22.152 -3.125 1.00 97.94 392 ALA A O 1
ATOM 2963 N N . ALA A 1 393 ? 6.295 -21.943 -0.905 1.00 97.69 393 ALA A N 1
ATOM 2964 C CA . ALA A 1 393 ? 7.404 -20.991 -0.956 1.00 97.69 393 ALA A CA 1
ATOM 2965 C C . ALA 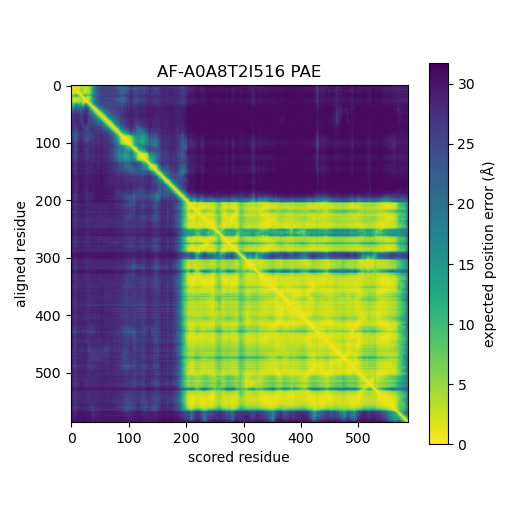A 1 393 ? 8.603 -21.538 -1.746 1.00 97.69 393 ALA A C 1
ATOM 2967 O O . ALA A 1 393 ? 9.175 -20.816 -2.562 1.00 97.69 393 ALA A O 1
ATOM 2968 N N . GLU A 1 394 ? 8.959 -22.809 -1.548 1.00 97.88 394 GLU A N 1
ATOM 2969 C CA . GLU A 1 394 ? 10.049 -23.457 -2.284 1.00 97.88 394 GLU A CA 1
ATOM 2970 C C . GLU A 1 394 ? 9.724 -23.589 -3.782 1.00 97.88 394 GLU A C 1
ATOM 2972 O O . GLU A 1 394 ? 10.539 -23.241 -4.637 1.00 97.88 394 GLU A O 1
ATOM 2977 N N . LEU A 1 395 ? 8.499 -23.998 -4.125 1.00 98.31 395 LEU A N 1
ATOM 2978 C CA . LEU A 1 395 ? 8.055 -24.081 -5.522 1.00 98.31 395 LEU A CA 1
ATOM 2979 C C . LEU A 1 395 ? 7.998 -22.701 -6.197 1.00 98.31 395 LEU A C 1
ATOM 2981 O O . LEU A 1 395 ? 8.404 -22.544 -7.350 1.00 98.31 395 LEU A O 1
ATOM 2985 N N . MET A 1 396 ? 7.530 -21.678 -5.478 1.00 98.38 396 MET A N 1
ATOM 2986 C CA . MET A 1 396 ? 7.542 -20.294 -5.952 1.00 98.38 396 MET A CA 1
ATOM 2987 C C . MET A 1 396 ? 8.977 -19.801 -6.156 1.00 98.38 396 MET A C 1
ATOM 2989 O O . MET A 1 396 ? 9.257 -19.158 -7.166 1.00 98.38 396 MET A O 1
ATOM 2993 N N . TYR A 1 397 ? 9.899 -20.120 -5.242 1.00 97.56 397 TYR A N 1
ATOM 2994 C CA . TYR A 1 397 ? 11.314 -19.774 -5.376 1.00 97.56 397 TYR A CA 1
ATOM 2995 C C . TYR A 1 397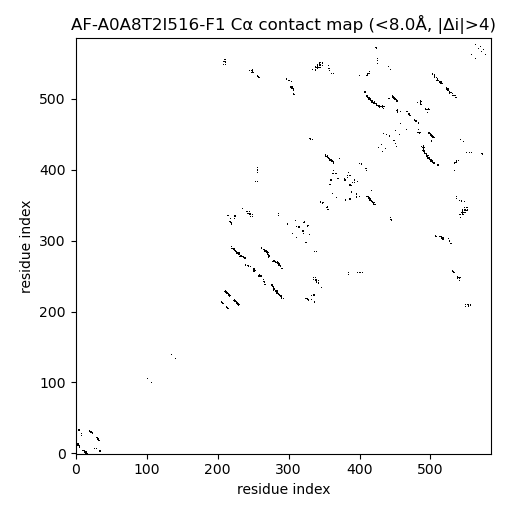 ? 11.906 -20.360 -6.659 1.00 97.56 397 TYR A C 1
ATOM 2997 O O . TYR A 1 397 ? 12.513 -19.627 -7.443 1.00 97.56 397 TYR A O 1
ATOM 3005 N N . GLN A 1 398 ? 11.680 -21.653 -6.905 1.00 97.19 398 GLN A N 1
ATOM 3006 C CA . GLN A 1 398 ? 12.136 -22.340 -8.114 1.00 97.19 398 GLN A CA 1
ATOM 3007 C C . GLN A 1 398 ? 11.554 -21.691 -9.374 1.00 97.19 398 GLN A C 1
ATOM 3009 O O . GLN A 1 398 ? 12.300 -21.360 -10.295 1.00 97.19 398 GLN A O 1
ATOM 3014 N N . ALA A 1 399 ? 10.253 -21.381 -9.383 1.00 97.06 399 ALA A N 1
ATOM 3015 C CA . ALA A 1 399 ? 9.610 -20.700 -10.505 1.00 97.06 399 ALA A CA 1
ATOM 3016 C C . ALA A 1 399 ? 10.213 -19.308 -10.795 1.00 97.06 399 ALA A C 1
ATOM 3018 O O . ALA A 1 399 ? 10.336 -18.926 -11.965 1.00 97.06 399 ALA A O 1
ATOM 3019 N N . ILE A 1 400 ? 10.605 -18.553 -9.758 1.00 96.62 400 ILE A N 1
ATOM 3020 C CA . ILE A 1 400 ? 11.302 -17.263 -9.912 1.00 96.62 400 ILE A CA 1
ATOM 3021 C C . ILE A 1 400 ? 12.726 -17.478 -10.443 1.00 96.62 400 ILE A C 1
ATOM 3023 O O . ILE A 1 400 ? 13.176 -16.745 -11.328 1.00 96.62 400 ILE A O 1
ATOM 3027 N N . ASP A 1 401 ? 13.450 -18.470 -9.927 1.00 95.06 401 ASP A N 1
ATOM 3028 C CA . ASP A 1 401 ? 14.826 -18.740 -10.343 1.00 95.06 401 ASP A CA 1
ATOM 3029 C C . ASP A 1 401 ? 14.910 -19.215 -11.805 1.00 95.06 401 ASP A C 1
ATOM 3031 O O . ASP A 1 401 ? 15.781 -18.783 -12.566 1.00 95.06 401 ASP A O 1
ATOM 3035 N N . GLU A 1 402 ? 13.945 -20.016 -12.251 1.00 94.88 402 GLU A N 1
ATOM 3036 C CA . GLU A 1 402 ? 13.816 -20.467 -13.640 1.00 94.88 402 GLU A CA 1
ATOM 3037 C C . GLU A 1 402 ? 13.586 -19.324 -14.639 1.00 94.88 402 GLU A C 1
ATOM 3039 O O . GLU A 1 402 ? 14.097 -19.357 -15.762 1.00 94.88 402 GLU A O 1
ATOM 3044 N N . VAL A 1 403 ? 12.787 -18.305 -14.294 1.00 93.62 403 VAL A N 1
ATOM 3045 C CA . VAL A 1 403 ? 12.634 -17.131 -15.176 1.00 93.62 403 VAL A CA 1
ATOM 3046 C C . VAL A 1 403 ? 13.882 -16.255 -15.124 1.00 93.62 403 VAL A C 1
ATOM 3048 O O . VAL A 1 403 ? 14.374 -15.836 -16.173 1.00 93.62 403 VAL A O 1
ATOM 3051 N N . ARG A 1 404 ? 14.473 -16.079 -13.934 1.00 92.19 404 ARG A N 1
ATOM 3052 C CA . ARG A 1 404 ? 15.701 -15.300 -13.727 1.00 92.19 404 ARG A CA 1
ATOM 3053 C C . ARG A 1 404 ? 16.860 -15.830 -14.569 1.00 92.19 404 ARG A C 1
ATOM 3055 O O . ARG A 1 404 ? 17.544 -15.051 -15.228 1.00 92.19 404 ARG A O 1
ATOM 3062 N N . THR A 1 405 ? 17.089 -17.142 -14.555 1.00 91.19 405 THR A N 1
ATOM 3063 C CA . THR A 1 405 ? 18.182 -17.794 -15.303 1.00 91.19 405 THR A CA 1
ATOM 3064 C C . THR A 1 405 ? 18.017 -17.681 -16.817 1.00 91.19 405 THR A C 1
ATOM 3066 O O . THR A 1 405 ? 19.013 -17.616 -17.534 1.00 91.19 405 THR A O 1
ATOM 3069 N N . ARG A 1 406 ? 16.778 -17.566 -17.308 1.00 91.62 406 ARG A N 1
ATOM 3070 C CA . ARG A 1 406 ? 16.461 -17.303 -18.722 1.00 91.62 406 ARG A CA 1
ATOM 3071 C C . ARG A 1 406 ? 16.512 -15.821 -19.105 1.00 91.62 406 ARG A C 1
ATOM 3073 O O . ARG A 1 406 ? 16.261 -15.487 -20.261 1.00 91.62 406 ARG A O 1
ATOM 3080 N N . GLY A 1 407 ? 16.825 -14.934 -18.159 1.00 89.62 407 GLY A N 1
ATOM 3081 C CA . GLY A 1 407 ? 16.810 -13.490 -18.387 1.00 89.62 407 GLY A CA 1
ATOM 3082 C C . GLY A 1 407 ? 15.402 -12.909 -18.545 1.00 89.62 407 GLY A C 1
ATOM 3083 O O . GLY A 1 407 ? 15.255 -11.847 -19.147 1.00 89.62 407 GLY A O 1
ATOM 3084 N N . GLU A 1 408 ? 14.390 -13.604 -18.026 1.00 92.25 408 GLU A N 1
ATOM 3085 C CA . GLU A 1 408 ? 12.973 -13.232 -18.037 1.00 92.25 408 GLU A CA 1
ATOM 3086 C C . GLU A 1 408 ? 12.494 -12.792 -16.647 1.00 92.25 408 GLU A C 1
ATOM 3088 O O . GLU A 1 408 ? 13.212 -12.899 -15.648 1.00 92.25 408 GLU A O 1
ATOM 3093 N N . SER A 1 409 ? 11.255 -12.306 -16.582 1.00 95.25 409 SER A N 1
ATOM 3094 C CA . SER A 1 409 ? 10.581 -11.962 -15.331 1.00 95.25 409 SER A CA 1
ATOM 3095 C C . SER A 1 409 ? 9.202 -12.614 -15.228 1.00 95.25 409 SER A C 1
ATOM 3097 O O . SER A 1 409 ? 8.638 -13.104 -16.208 1.00 95.25 409 SER A O 1
ATOM 3099 N N . CYS A 1 410 ? 8.632 -12.625 -14.026 1.00 96.75 410 CYS A N 1
ATOM 3100 C CA . CYS A 1 410 ? 7.272 -13.087 -13.793 1.00 96.75 410 CYS A CA 1
ATOM 3101 C C . CYS A 1 410 ? 6.508 -12.191 -12.819 1.00 96.75 410 CYS A C 1
ATOM 3103 O O . CYS A 1 410 ? 7.082 -11.458 -12.011 1.00 96.75 410 CYS A O 1
ATOM 3105 N N . GLY A 1 411 ? 5.183 -12.246 -12.930 1.00 97.50 411 GLY A N 1
ATOM 3106 C CA . GLY A 1 411 ? 4.253 -11.612 -12.006 1.00 97.50 411 GLY A CA 1
ATOM 3107 C C . GLY A 1 411 ? 3.798 -12.573 -10.912 1.00 97.50 411 GLY A C 1
ATOM 3108 O O . GLY A 1 411 ? 4.283 -13.704 -10.800 1.00 97.50 411 GLY A O 1
ATOM 3109 N N . GLY A 1 412 ? 2.827 -12.119 -10.135 1.00 98.19 412 GLY A N 1
ATOM 3110 C CA . GLY A 1 412 ? 2.242 -12.886 -9.047 1.00 98.19 412 GLY A CA 1
ATOM 3111 C C . GLY A 1 412 ? 1.175 -12.085 -8.318 1.00 98.19 412 GLY A C 1
ATOM 3112 O O . GLY A 1 412 ? 0.766 -11.012 -8.768 1.00 98.19 412 GLY A O 1
ATOM 3113 N N . GLU A 1 413 ? 0.760 -12.601 -7.175 1.00 98.56 413 GLU A N 1
ATOM 3114 C CA . GLU A 1 413 ? -0.264 -12.000 -6.333 1.00 98.56 413 GLU A CA 1
ATOM 3115 C C . GLU A 1 413 ? 0.251 -11.868 -4.896 1.00 98.56 413 GLU A C 1
ATOM 3117 O O . GLU A 1 413 ? 1.060 -12.674 -4.420 1.00 98.56 413 GLU A O 1
ATOM 3122 N N . VAL A 1 414 ? -0.224 -10.827 -4.216 1.00 98.81 414 VAL A N 1
ATOM 3123 C CA . VAL A 1 414 ? -0.044 -10.621 -2.777 1.00 98.81 414 VAL A CA 1
ATOM 3124 C C . VAL A 1 414 ? -1.420 -10.604 -2.130 1.00 98.81 414 VAL A C 1
ATOM 3126 O O . VAL A 1 414 ? -2.302 -9.870 -2.578 1.00 98.81 414 VAL A O 1
ATOM 3129 N N . THR A 1 415 ? -1.595 -11.379 -1.063 1.00 98.75 415 THR A N 1
ATOM 3130 C CA . THR A 1 415 ? -2.770 -11.291 -0.189 1.00 98.75 415 THR A CA 1
ATOM 3131 C C . THR A 1 415 ? -2.421 -10.442 1.021 1.00 98.75 415 THR A C 1
ATOM 3133 O O . THR A 1 415 ? -1.358 -10.628 1.606 1.00 98.75 415 THR A O 1
ATOM 3136 N N . CYS A 1 416 ? -3.310 -9.528 1.401 1.00 98.81 416 CYS A N 1
ATOM 3137 C CA . CYS A 1 416 ? -3.239 -8.790 2.655 1.00 98.81 416 CYS A CA 1
ATOM 3138 C C . CYS A 1 416 ? -4.440 -9.162 3.522 1.00 98.81 416 CYS A C 1
ATOM 3140 O O . CYS A 1 416 ? -5.572 -9.189 3.038 1.00 98.81 416 CYS A O 1
ATOM 3142 N N . VAL A 1 417 ? -4.169 -9.428 4.793 1.00 98.75 417 VAL A N 1
ATOM 3143 C CA . VAL A 1 417 ? -5.139 -9.755 5.832 1.00 98.75 417 VAL A CA 1
ATOM 3144 C C . VAL A 1 417 ? -5.009 -8.711 6.933 1.00 98.75 417 VAL A C 1
ATOM 3146 O O . VAL A 1 417 ? -3.914 -8.470 7.444 1.00 98.75 417 VAL A O 1
ATOM 3149 N N . VAL A 1 418 ? -6.126 -8.086 7.286 1.00 98.69 418 VAL A N 1
ATOM 3150 C CA . VAL A 1 418 ? -6.221 -7.166 8.416 1.00 98.69 418 VAL A CA 1
ATOM 3151 C C . VAL A 1 418 ? -7.055 -7.826 9.494 1.00 98.69 418 VAL A C 1
ATOM 3153 O O . VAL A 1 418 ? -8.248 -8.045 9.289 1.00 98.69 418 VAL A O 1
ATOM 3156 N N . ARG A 1 419 ? -6.441 -8.106 10.639 1.00 97.25 419 ARG A N 1
ATOM 3157 C CA . ARG A 1 419 ? -7.120 -8.683 11.801 1.00 97.25 419 ARG A CA 1
ATOM 3158 C C . ARG A 1 419 ? -7.454 -7.598 12.804 1.00 97.25 419 ARG A C 1
ATOM 3160 O O . ARG A 1 419 ? -6.689 -6.650 12.971 1.00 97.25 419 ARG A O 1
ATOM 3167 N N . GLY A 1 420 ? -8.586 -7.743 13.488 1.00 93.19 420 GLY A N 1
ATOM 3168 C CA . GLY A 1 420 ? -8.993 -6.794 14.528 1.00 93.19 420 GLY A CA 1
ATOM 3169 C C . GLY A 1 420 ? -9.246 -5.384 13.989 1.00 93.19 420 GLY A C 1
ATOM 3170 O O . GLY A 1 420 ? -8.949 -4.404 14.668 1.00 93.19 420 GLY A O 1
ATOM 3171 N N . CYS A 1 421 ? -9.742 -5.259 12.754 1.00 94.69 421 CYS A N 1
ATOM 3172 C CA . CYS A 1 421 ? -10.146 -3.964 12.212 1.00 94.69 421 CYS A CA 1
ATOM 3173 C C . CYS A 1 421 ? -11.382 -3.440 12.977 1.00 94.69 421 CYS A C 1
ATOM 3175 O O . CYS A 1 421 ? -12.349 -4.194 13.139 1.00 94.69 421 CYS A O 1
ATOM 3177 N N . PRO A 1 422 ? -11.398 -2.172 13.434 1.00 91.12 422 PRO A N 1
ATOM 3178 C CA . PRO A 1 422 ? -12.579 -1.583 14.058 1.00 91.12 422 PRO A CA 1
ATOM 3179 C C . PRO A 1 422 ? -13.800 -1.664 13.143 1.00 91.12 422 PRO A C 1
ATOM 3181 O O . PRO A 1 422 ? -13.676 -1.502 11.931 1.00 91.12 422 PRO A O 1
ATOM 3184 N N . LYS A 1 423 ? -14.986 -1.888 13.714 1.00 90.75 423 LYS A N 1
ATOM 3185 C CA . LYS A 1 423 ? -16.255 -1.935 12.969 1.00 90.75 423 LYS A CA 1
ATOM 3186 C C . LYS A 1 423 ? -16.695 -0.535 12.538 1.00 90.75 423 LYS A C 1
ATOM 3188 O O . LYS A 1 423 ? -16.737 0.373 13.360 1.00 90.75 423 LYS A O 1
ATOM 3193 N N . GLY A 1 424 ? -17.122 -0.390 11.290 1.00 92.25 424 GLY A N 1
ATOM 3194 C CA . GLY A 1 424 ? -17.716 0.836 10.764 1.00 92.25 424 GLY A CA 1
ATOM 3195 C C . GLY A 1 424 ? -16.734 1.838 10.157 1.00 92.25 424 GLY A C 1
ATOM 3196 O O . GLY A 1 424 ? -17.159 2.946 9.858 1.00 92.25 424 GLY A O 1
ATOM 3197 N N . LEU A 1 425 ? -15.464 1.476 9.947 1.00 94.88 425 LEU A N 1
ATOM 3198 C CA . LEU A 1 425 ? -14.528 2.307 9.185 1.00 94.88 425 LEU A CA 1
ATOM 3199 C C . LEU A 1 425 ? -14.924 2.325 7.707 1.00 94.88 425 LEU A C 1
ATOM 3201 O O . LEU A 1 425 ? -15.243 1.274 7.150 1.00 94.88 425 LEU A O 1
ATOM 3205 N N . GLY A 1 426 ? -14.847 3.491 7.068 1.00 94.88 426 GLY A N 1
ATOM 3206 C CA . GLY A 1 426 ? -15.234 3.692 5.673 1.00 94.88 426 GLY A CA 1
ATOM 3207 C C . GLY A 1 426 ? -16.344 4.724 5.502 1.00 94.88 426 GLY A C 1
ATOM 3208 O O . GLY A 1 426 ? -16.831 5.315 6.463 1.00 94.88 426 GLY A O 1
ATOM 3209 N N . SER A 1 427 ? -16.780 4.902 4.255 1.00 93.12 427 SER A N 1
ATOM 3210 C CA . SER A 1 427 ? -17.935 5.732 3.896 1.00 93.12 427 SER A CA 1
ATOM 3211 C C . SER A 1 427 ? -18.928 4.966 3.013 1.00 93.12 427 SER A C 1
ATOM 3213 O O . SER A 1 427 ? -18.544 4.043 2.303 1.00 93.12 427 SER A O 1
ATOM 3215 N N . PRO A 1 428 ? -20.221 5.329 2.987 1.00 88.31 428 PRO A N 1
ATOM 3216 C CA . PRO A 1 428 ? -21.229 4.527 2.288 1.00 88.31 428 PRO A CA 1
ATOM 3217 C C . PRO A 1 428 ? -21.315 4.747 0.763 1.00 88.31 428 PRO A C 1
ATOM 3219 O O . PRO A 1 428 ? -21.985 3.963 0.085 1.00 88.31 428 PRO A O 1
ATOM 3222 N N . VAL A 1 429 ? -20.691 5.794 0.195 1.00 92.00 429 VAL A N 1
ATOM 3223 C CA . VAL A 1 429 ? -20.929 6.209 -1.210 1.00 92.00 429 VAL A CA 1
ATOM 3224 C C . VAL A 1 429 ? -19.659 6.272 -2.064 1.00 92.00 429 VAL A C 1
ATOM 3226 O O . VAL A 1 429 ? -19.384 5.304 -2.771 1.00 92.00 429 VAL A O 1
ATOM 3229 N N . PHE A 1 430 ? -18.926 7.393 -2.052 1.00 90.00 430 PHE A N 1
ATOM 3230 C CA . PHE A 1 430 ? -17.776 7.612 -2.942 1.00 90.00 430 PHE A CA 1
ATOM 3231 C C . PHE A 1 430 ? -16.462 7.129 -2.326 1.00 90.00 430 PHE A C 1
ATOM 3233 O O . PHE A 1 430 ? -15.680 6.471 -3.004 1.00 90.00 430 PHE A O 1
ATOM 3240 N N . ASP A 1 431 ? -16.288 7.341 -1.023 1.00 92.56 431 ASP A N 1
ATOM 3241 C CA . ASP A 1 431 ? -15.086 6.956 -0.276 1.00 92.56 431 ASP A CA 1
ATOM 3242 C C . ASP A 1 431 ? -15.289 5.628 0.473 1.00 92.56 431 ASP A C 1
ATOM 3244 O O . ASP A 1 431 ? -14.940 5.472 1.646 1.00 92.56 431 ASP A O 1
ATOM 3248 N N . LYS A 1 432 ? -15.928 4.660 -0.199 1.00 97.81 432 LYS A N 1
ATOM 3249 C CA . LYS A 1 432 ? -16.106 3.303 0.338 1.00 97.81 432 LYS A CA 1
ATOM 3250 C C . LYS A 1 432 ? -14.767 2.708 0.731 1.00 97.81 432 LYS A C 1
ATOM 3252 O O . LYS A 1 432 ? -13.790 2.866 -0.002 1.00 97.81 432 LYS A O 1
ATOM 3257 N N . LEU A 1 433 ? -14.728 1.979 1.846 1.00 98.44 433 LEU A N 1
ATOM 3258 C CA . LEU A 1 433 ? -13.479 1.419 2.353 1.00 98.44 433 LEU A CA 1
ATOM 3259 C C . LEU A 1 433 ? -12.784 0.544 1.299 1.00 98.44 433 LEU A C 1
ATOM 3261 O O . LEU A 1 433 ? -11.591 0.707 1.060 1.00 98.44 433 LEU A O 1
ATOM 3265 N N . GLU A 1 434 ? -13.519 -0.324 0.601 1.00 97.56 434 GLU A N 1
ATOM 3266 C CA . GLU A 1 434 ? -12.966 -1.140 -0.480 1.00 97.56 434 GLU A CA 1
ATOM 3267 C C . GLU A 1 434 ? -12.471 -0.309 -1.675 1.00 97.56 434 GLU A C 1
ATOM 3269 O O . GLU A 1 434 ? -11.510 -0.707 -2.331 1.00 97.56 434 GLU A O 1
ATOM 3274 N N . ALA A 1 435 ? -13.074 0.854 -1.943 1.00 97.94 435 ALA A N 1
ATOM 3275 C CA . ALA A 1 435 ? -12.657 1.751 -3.018 1.00 97.94 435 ALA A CA 1
ATOM 3276 C C . ALA A 1 435 ? -11.358 2.492 -2.663 1.00 97.94 435 ALA A C 1
ATOM 3278 O O . ALA A 1 435 ? -10.438 2.545 -3.483 1.00 97.94 435 ALA A O 1
ATOM 3279 N N . GLU A 1 436 ? -11.235 2.993 -1.431 1.00 98.25 436 GLU A N 1
ATOM 3280 C CA . GLU A 1 436 ? -9.999 3.622 -0.956 1.00 98.25 436 GLU A CA 1
ATOM 3281 C C . GLU A 1 436 ? -8.864 2.599 -0.815 1.00 98.25 436 GLU A C 1
ATOM 3283 O O . GLU A 1 436 ? -7.740 2.876 -1.239 1.00 98.25 436 GLU A O 1
ATOM 3288 N N . LEU A 1 437 ? -9.149 1.380 -0.337 1.00 98.69 437 LEU A N 1
ATOM 3289 C CA . LEU A 1 437 ? -8.188 0.270 -0.341 1.00 98.69 437 LEU A CA 1
ATOM 3290 C C . LEU A 1 437 ? -7.730 -0.069 -1.765 1.00 98.69 437 LEU A C 1
ATOM 3292 O O . LEU A 1 437 ? -6.526 -0.189 -2.004 1.00 98.69 437 LEU A O 1
ATOM 3296 N N . ALA A 1 438 ? -8.662 -0.165 -2.721 1.00 98.56 438 ALA A N 1
ATOM 3297 C CA . ALA A 1 438 ? -8.345 -0.418 -4.123 1.00 98.56 438 ALA A CA 1
ATOM 3298 C C . ALA A 1 438 ? -7.434 0.672 -4.694 1.00 98.56 438 ALA A C 1
ATOM 3300 O O . ALA A 1 438 ? -6.374 0.368 -5.234 1.00 98.56 438 ALA A O 1
ATOM 3301 N N . LYS A 1 439 ? -7.798 1.947 -4.538 1.00 97.94 439 LYS A N 1
ATOM 3302 C CA . LYS A 1 439 ? -6.996 3.103 -4.967 1.00 97.94 439 LYS A CA 1
ATOM 3303 C C . LYS A 1 439 ? -5.601 3.086 -4.347 1.00 97.94 439 LYS A C 1
ATOM 3305 O O . LYS A 1 439 ? -4.613 3.301 -5.053 1.00 97.94 439 LYS A O 1
ATOM 3310 N N . ALA A 1 440 ? -5.505 2.793 -3.052 1.00 98.25 440 ALA A N 1
ATOM 3311 C CA . ALA A 1 440 ? -4.245 2.739 -2.328 1.00 98.25 440 ALA A CA 1
ATOM 3312 C C . ALA A 1 440 ? -3.302 1.689 -2.924 1.00 98.25 440 ALA A C 1
ATOM 3314 O O . ALA A 1 440 ? -2.185 2.024 -3.328 1.00 98.25 440 ALA A O 1
ATOM 3315 N N . VAL A 1 441 ? -3.753 0.441 -3.061 1.00 98.50 441 VAL A N 1
ATOM 3316 C CA . VAL A 1 441 ? -2.892 -0.631 -3.578 1.00 98.50 441 VAL A CA 1
ATOM 3317 C C . VAL A 1 441 ? -2.685 -0.541 -5.089 1.00 98.50 441 VAL A C 1
ATOM 3319 O O . VAL A 1 441 ? -1.566 -0.742 -5.546 1.00 98.50 441 VAL A O 1
ATOM 3322 N N . MET A 1 442 ? -3.688 -0.135 -5.872 1.00 98.31 442 MET A N 1
ATOM 3323 C CA . MET A 1 442 ? -3.566 0.048 -7.329 1.00 98.31 442 MET A CA 1
ATOM 3324 C C . MET A 1 442 ? -2.673 1.233 -7.719 1.00 98.31 442 MET A C 1
ATOM 3326 O O . MET A 1 442 ? -2.234 1.338 -8.863 1.00 98.31 442 MET A O 1
ATOM 3330 N N . SER A 1 443 ? -2.364 2.124 -6.774 1.00 96.88 443 SER A N 1
ATOM 3331 C CA . SER A 1 443 ? -1.363 3.176 -6.969 1.00 96.88 443 SER A CA 1
ATOM 3332 C C . SER A 1 443 ? 0.084 2.687 -6.793 1.00 96.88 443 SER A C 1
ATOM 3334 O O . SER A 1 443 ? 1.020 3.465 -7.010 1.00 96.88 443 SER A O 1
ATOM 3336 N N . LEU A 1 444 ? 0.297 1.431 -6.373 1.00 97.31 444 LEU A N 1
ATOM 3337 C CA . LEU A 1 444 ? 1.628 0.833 -6.280 1.00 97.31 444 LEU A CA 1
ATOM 3338 C C . LEU A 1 444 ? 2.164 0.460 -7.672 1.00 97.31 444 LEU A C 1
ATOM 3340 O O . LEU A 1 444 ? 1.401 0.027 -8.543 1.00 97.31 444 LEU A O 1
ATOM 3344 N N . PRO A 1 445 ? 3.488 0.543 -7.892 1.00 94.44 445 PRO A N 1
ATOM 3345 C CA . PRO A 1 445 ? 4.097 0.123 -9.147 1.00 94.44 445 PRO A CA 1
ATOM 3346 C C . PRO A 1 445 ? 3.767 -1.331 -9.503 1.00 94.44 445 PRO A C 1
ATOM 3348 O O . PRO A 1 445 ? 3.703 -2.199 -8.638 1.00 94.44 445 PRO A O 1
ATOM 3351 N N . ALA A 1 446 ? 3.621 -1.595 -10.802 1.00 95.56 446 ALA A N 1
ATOM 3352 C CA . ALA A 1 446 ? 3.345 -2.915 -11.379 1.00 95.56 446 ALA A CA 1
ATOM 3353 C C . ALA A 1 446 ? 1.993 -3.564 -11.012 1.00 95.56 446 ALA A C 1
ATOM 3355 O O . ALA A 1 446 ? 1.695 -4.630 -11.549 1.00 95.56 446 ALA A O 1
ATOM 3356 N N . THR A 1 447 ? 1.140 -2.931 -10.208 1.00 97.94 447 THR A N 1
ATOM 3357 C CA . THR A 1 447 ? -0.203 -3.461 -9.925 1.00 97.94 447 THR A CA 1
ATOM 3358 C C . THR A 1 447 ? -1.124 -3.406 -11.145 1.00 97.94 447 THR A C 1
ATOM 3360 O O . THR A 1 447 ? -1.006 -2.529 -12.013 1.00 97.94 447 THR A O 1
ATOM 3363 N N . LYS A 1 448 ? -2.002 -4.410 -11.255 1.00 97.88 448 LYS A N 1
ATOM 3364 C CA . LYS A 1 448 ? -2.956 -4.585 -12.364 1.00 97.88 448 LYS A CA 1
ATOM 3365 C C . LYS A 1 448 ? -4.320 -5.137 -11.967 1.00 97.88 448 LYS A C 1
ATOM 3367 O O . LYS A 1 448 ? -5.212 -5.128 -12.808 1.00 97.88 448 LYS A O 1
ATOM 3372 N N . GLY A 1 449 ? -4.503 -5.567 -10.725 1.00 98.19 449 GLY A N 1
ATOM 3373 C CA . GLY A 1 449 ? -5.788 -6.062 -10.252 1.00 98.19 449 GLY A CA 1
ATOM 3374 C C . GLY A 1 449 ? -5.914 -5.944 -8.744 1.00 98.19 449 GLY A C 1
ATOM 3375 O O . GLY A 1 449 ? -4.914 -6.017 -8.028 1.00 98.19 449 GLY A O 1
ATOM 3376 N N . PHE A 1 450 ? -7.152 -5.775 -8.301 1.00 98.50 450 PHE A N 1
ATOM 3377 C CA . PHE A 1 450 ? -7.560 -5.723 -6.907 1.00 98.50 450 PHE A CA 1
ATOM 3378 C C . PHE A 1 450 ? -8.807 -6.586 -6.736 1.00 98.50 450 PHE A C 1
ATOM 3380 O O . PHE A 1 450 ? -9.734 -6.509 -7.543 1.00 98.50 450 PHE A O 1
ATOM 3387 N N . GLU A 1 451 ? -8.829 -7.379 -5.675 1.00 98.06 451 GLU A N 1
ATOM 3388 C CA . GLU A 1 451 ? -10.004 -8.106 -5.216 1.00 98.06 451 GLU A CA 1
ATOM 3389 C C . GLU A 1 451 ? -10.142 -7.962 -3.704 1.00 98.06 451 GLU A C 1
ATOM 3391 O O . GLU A 1 451 ? -9.138 -7.912 -2.995 1.00 98.06 451 GLU A O 1
ATOM 3396 N N . ILE A 1 452 ? -11.376 -7.995 -3.208 1.00 98.31 452 ILE A N 1
ATOM 3397 C CA . ILE A 1 452 ? -11.685 -8.078 -1.781 1.00 98.31 452 ILE A CA 1
ATOM 3398 C C . ILE A 1 452 ? -12.593 -9.284 -1.517 1.00 98.31 452 ILE A C 1
ATOM 3400 O O . ILE A 1 452 ? -13.480 -9.594 -2.317 1.00 98.31 452 ILE A O 1
ATOM 3404 N N . GLY A 1 453 ? -12.316 -10.012 -0.436 1.00 97.50 453 GLY A N 1
ATOM 3405 C CA . GLY A 1 453 ? -13.000 -11.245 -0.058 1.00 97.50 453 GLY A CA 1
ATOM 3406 C C . GLY A 1 453 ? -13.005 -12.291 -1.175 1.00 97.50 453 GLY A C 1
ATOM 3407 O O . GLY A 1 453 ? -11.967 -12.735 -1.679 1.00 97.50 453 GLY A O 1
ATOM 3408 N N . SER A 1 454 ? -14.210 -12.682 -1.580 1.00 96.94 454 SER A N 1
ATOM 3409 C CA . SER A 1 454 ? -14.454 -13.617 -2.685 1.00 96.94 454 SER A CA 1
ATOM 3410 C C . SER A 1 454 ? -14.066 -13.065 -4.067 1.00 96.94 454 SER A C 1
ATOM 3412 O O . SER A 1 454 ? -13.839 -13.857 -4.985 1.00 96.94 454 SER A O 1
ATOM 3414 N N . GLY A 1 455 ? -13.927 -11.747 -4.244 1.00 97.19 455 GLY A N 1
ATOM 3415 C CA . GLY A 1 455 ? -13.435 -11.143 -5.488 1.00 97.19 455 GLY A CA 1
ATOM 3416 C C . GLY A 1 455 ? -14.187 -11.593 -6.749 1.00 97.19 455 GLY A C 1
ATOM 3417 O O . GLY A 1 455 ? -15.406 -11.776 -6.741 1.00 97.19 455 GLY A O 1
ATOM 3418 N N . PHE A 1 456 ? -13.453 -11.842 -7.838 1.00 97.56 456 PHE A N 1
ATOM 3419 C CA . PHE A 1 456 ? -13.996 -12.343 -9.106 1.00 97.56 456 PHE A CA 1
ATOM 3420 C C . PHE A 1 456 ? -14.517 -13.789 -9.031 1.00 97.56 456 PHE A C 1
ATOM 3422 O O . PHE A 1 456 ? -15.147 -14.261 -9.982 1.00 97.56 456 PHE A O 1
ATOM 3429 N N . SER A 1 457 ? -14.249 -14.535 -7.953 1.00 96.56 457 SER A N 1
ATOM 3430 C CA . SER A 1 457 ? -14.897 -15.839 -7.748 1.00 96.56 457 SER A CA 1
ATOM 3431 C C . SER A 1 457 ? -16.341 -15.670 -7.263 1.00 96.56 457 SER A C 1
ATOM 3433 O O . SER A 1 457 ? -17.226 -16.390 -7.724 1.00 96.56 457 SER A O 1
ATOM 3435 N N . GLY A 1 458 ? -16.602 -14.646 -6.441 1.00 96.75 458 GLY A N 1
ATOM 3436 C CA . GLY A 1 458 ? -17.934 -14.328 -5.923 1.00 96.75 458 GLY A CA 1
ATOM 3437 C C . GLY A 1 458 ? -18.936 -13.934 -7.010 1.00 96.75 458 GLY A C 1
ATOM 3438 O O . GLY A 1 458 ? -20.115 -14.248 -6.894 1.00 96.75 458 GLY A O 1
ATOM 3439 N N . SER A 1 459 ? -18.476 -13.342 -8.120 1.00 96.94 459 SER A N 1
ATOM 3440 C CA . SER A 1 459 ? -19.344 -12.953 -9.247 1.00 96.94 459 SER A CA 1
ATOM 3441 C C . SER A 1 459 ? -19.971 -14.131 -10.002 1.00 96.94 459 SER A C 1
ATOM 3443 O O . SER A 1 459 ? -20.835 -13.926 -10.852 1.00 96.94 459 SER A O 1
ATOM 3445 N N . ARG A 1 460 ? -19.535 -15.363 -9.711 1.00 97.75 460 ARG A N 1
ATOM 3446 C CA . ARG A 1 460 ? -20.035 -16.605 -10.321 1.00 97.75 460 ARG A CA 1
ATOM 3447 C C . ARG A 1 460 ? -20.949 -17.395 -9.382 1.00 97.75 460 ARG A C 1
ATOM 3449 O O . ARG A 1 460 ? -21.399 -18.472 -9.760 1.00 97.75 460 ARG A O 1
ATOM 3456 N N . MET A 1 461 ? -21.186 -16.887 -8.173 1.00 97.50 461 MET A N 1
ATOM 3457 C CA . MET A 1 461 ? -22.007 -17.525 -7.146 1.00 97.50 461 MET A CA 1
ATOM 3458 C C . MET A 1 461 ? -23.439 -16.987 -7.181 1.00 97.50 461 MET A C 1
ATOM 3460 O O . MET A 1 461 ? -23.680 -15.850 -7.590 1.00 97.50 461 MET A O 1
ATOM 3464 N N . VAL A 1 462 ? -24.398 -17.779 -6.699 1.00 98.12 462 VAL A N 1
ATOM 3465 C CA . VAL A 1 462 ? -25.749 -17.272 -6.412 1.00 98.12 462 VAL A CA 1
ATOM 3466 C C . VAL A 1 462 ? -25.807 -16.660 -5.011 1.00 98.12 462 VAL A C 1
ATOM 3468 O O . VAL A 1 462 ? -25.045 -17.037 -4.124 1.00 98.12 462 VAL A O 1
ATOM 3471 N N . GLY A 1 463 ? -26.744 -15.738 -4.772 1.00 97.25 463 GLY A N 1
ATOM 3472 C CA . GLY A 1 463 ? -26.833 -15.019 -3.492 1.00 97.25 463 GLY A CA 1
ATOM 3473 C C . GLY A 1 463 ? -26.956 -15.932 -2.265 1.00 97.25 463 GLY A C 1
ATOM 3474 O O . GLY A 1 463 ? -26.329 -15.672 -1.246 1.00 97.25 463 GLY A O 1
ATOM 3475 N N . SER A 1 464 ? -27.683 -17.050 -2.362 1.00 96.94 464 SER A N 1
ATOM 3476 C CA . SER A 1 464 ? -27.800 -18.021 -1.260 1.00 96.94 464 SER A CA 1
ATOM 3477 C C . SER A 1 464 ? -26.479 -18.701 -0.893 1.00 96.94 464 SER A C 1
ATOM 3479 O O . SER A 1 464 ? -26.319 -19.139 0.240 1.00 96.94 464 SER A O 1
ATOM 3481 N N . GLU A 1 465 ? -25.552 -18.805 -1.845 1.00 96.38 465 GLU A N 1
ATOM 3482 C CA . GLU A 1 465 ? -24.212 -19.346 -1.624 1.00 96.38 465 GLU A CA 1
ATOM 3483 C C . GLU A 1 465 ? -23.223 -18.259 -1.218 1.00 96.38 465 GLU A C 1
ATOM 3485 O O . GLU A 1 465 ? -22.243 -18.570 -0.554 1.00 96.38 465 GLU A O 1
ATOM 3490 N N . HIS A 1 466 ? -23.429 -17.012 -1.655 1.00 97.69 466 HIS A N 1
ATOM 3491 C CA . HIS A 1 466 ? -22.486 -15.914 -1.442 1.00 97.69 466 HIS A CA 1
ATOM 3492 C C . HIS A 1 466 ? -22.682 -15.210 -0.101 1.00 97.69 466 HIS A C 1
ATOM 3494 O O . HIS A 1 466 ? -21.699 -14.949 0.591 1.00 97.69 466 HIS A O 1
ATOM 3500 N N . ASN A 1 467 ? -23.934 -14.938 0.270 1.00 97.88 467 ASN A N 1
ATOM 3501 C CA . ASN A 1 467 ? -24.274 -14.167 1.461 1.00 97.88 467 ASN A CA 1
ATOM 3502 C C . ASN A 1 467 ? -23.548 -14.700 2.701 1.00 97.88 467 ASN A C 1
ATOM 3504 O O . ASN A 1 467 ? -23.406 -15.912 2.861 1.00 97.88 467 ASN A O 1
ATOM 3508 N N . ASP A 1 468 ? -23.139 -13.785 3.580 1.00 98.00 468 ASP A N 1
ATOM 3509 C CA . ASP A 1 468 ? -22.482 -14.071 4.854 1.00 98.00 468 ASP A CA 1
ATOM 3510 C C . ASP A 1 468 ? -23.514 -13.956 5.998 1.00 98.00 468 ASP A C 1
ATOM 3512 O O . ASP A 1 468 ? -23.807 -12.841 6.440 1.00 98.00 468 ASP A O 1
ATOM 3516 N N . PRO A 1 469 ? -24.134 -15.062 6.467 1.00 97.75 469 PRO A N 1
ATOM 3517 C CA . PRO A 1 469 ? -25.196 -14.997 7.466 1.00 97.75 469 PRO A CA 1
ATOM 3518 C C . PRO A 1 469 ? -24.669 -14.526 8.817 1.00 97.75 469 PRO A C 1
ATOM 3520 O O . PRO A 1 469 ? -23.661 -15.046 9.309 1.00 97.75 469 PRO A O 1
ATOM 3523 N N . TYR A 1 470 ? -25.395 -13.596 9.437 1.00 97.25 470 TYR A N 1
ATOM 3524 C CA . TYR A 1 470 ? -25.080 -13.104 10.772 1.00 97.25 470 TYR A CA 1
ATOM 3525 C C . TYR A 1 470 ? -25.433 -14.116 11.863 1.00 97.25 470 TYR A C 1
ATOM 3527 O O . TYR A 1 470 ? -26.445 -14.814 11.785 1.00 97.25 470 TYR A O 1
ATOM 3535 N N . TYR A 1 471 ? -24.627 -14.136 12.919 1.00 96.50 471 TYR A N 1
ATOM 3536 C CA . TYR A 1 471 ? -24.896 -14.857 14.157 1.00 96.50 471 TYR A CA 1
ATOM 3537 C C . TYR A 1 471 ? -24.357 -14.072 15.360 1.00 96.50 471 TYR A C 1
ATOM 3539 O O . TYR A 1 471 ? -23.617 -13.097 15.209 1.00 96.50 471 TYR A O 1
ATOM 3547 N N . MET A 1 472 ? -24.762 -14.483 16.561 1.00 95.06 472 MET A N 1
ATOM 3548 C CA . MET A 1 472 ? -24.266 -13.913 17.813 1.00 95.06 472 MET A CA 1
ATOM 3549 C C . MET A 1 472 ? -23.138 -14.780 18.368 1.00 95.06 472 MET A C 1
ATOM 3551 O O . MET A 1 472 ? -23.338 -15.973 18.588 1.00 95.06 472 MET A O 1
ATOM 3555 N N . ASP A 1 473 ? -21.996 -14.165 18.654 1.00 90.00 473 ASP A N 1
ATOM 3556 C CA . ASP A 1 473 ? -20.852 -14.781 19.325 1.00 90.00 473 ASP A CA 1
ATOM 3557 C C . ASP A 1 473 ? -20.473 -13.943 20.545 1.00 90.00 473 ASP A C 1
ATOM 3559 O O . ASP A 1 473 ? -20.101 -12.780 20.406 1.00 90.00 473 ASP A O 1
ATOM 3563 N N . ASN A 1 474 ? -20.624 -14.495 21.752 1.00 90.12 474 ASN A N 1
ATOM 3564 C CA . ASN A 1 474 ? -20.290 -13.813 23.011 1.00 90.12 474 ASN A CA 1
ATOM 3565 C C . ASN A 1 474 ? -20.834 -12.368 23.120 1.00 90.12 474 ASN A C 1
ATOM 3567 O O . ASN A 1 474 ? -20.156 -11.460 23.594 1.00 90.12 474 ASN A O 1
ATOM 3571 N N . GLY A 1 475 ? -22.070 -12.141 22.655 1.00 85.56 475 GLY A N 1
ATOM 3572 C CA . GLY A 1 475 ? -22.717 -10.822 22.677 1.00 85.56 475 GLY A CA 1
ATOM 3573 C C . GLY A 1 475 ? -22.328 -9.886 21.526 1.00 85.56 475 GLY A C 1
ATOM 3574 O O . GLY A 1 475 ? -22.830 -8.766 21.468 1.00 85.56 475 GLY A O 1
ATOM 3575 N N . GLN A 1 476 ? -21.496 -10.333 20.585 1.00 85.44 476 GLN A N 1
ATOM 3576 C CA . GLN A 1 476 ? -21.118 -9.587 19.389 1.00 85.44 476 GLN A CA 1
ATOM 3577 C C . GLN A 1 476 ? -21.778 -10.168 18.136 1.00 85.44 476 GLN A C 1
ATOM 3579 O O . GLN A 1 476 ? -21.869 -11.382 17.969 1.00 85.44 476 GLN A O 1
ATOM 3584 N N . ILE A 1 477 ? -22.211 -9.290 17.229 1.00 89.62 477 ILE A N 1
ATOM 3585 C CA . ILE A 1 477 ? -22.676 -9.685 15.894 1.00 89.62 477 ILE A CA 1
ATOM 3586 C C . ILE A 1 477 ? -21.455 -10.034 15.038 1.00 89.62 477 ILE A C 1
ATOM 3588 O O . ILE A 1 477 ? -20.537 -9.212 14.925 1.00 89.62 477 ILE A O 1
ATOM 3592 N N . ARG A 1 478 ? -21.471 -11.225 14.437 1.00 93.75 478 ARG A N 1
ATOM 3593 C CA . ARG A 1 478 ? -20.438 -11.777 13.545 1.00 93.75 478 ARG A CA 1
ATOM 3594 C C . ARG A 1 478 ? -21.065 -12.400 12.306 1.00 93.75 478 ARG A C 1
ATOM 3596 O O . ARG A 1 478 ? -22.281 -12.598 12.286 1.00 93.75 478 ARG A O 1
ATOM 3603 N N . THR A 1 479 ? -20.267 -12.743 11.299 1.00 96.81 479 THR A N 1
ATOM 3604 C CA . THR A 1 479 ? -20.739 -13.514 10.137 1.00 96.81 479 THR A CA 1
ATOM 3605 C C . THR A 1 479 ? -20.136 -14.913 10.089 1.00 96.81 479 THR A C 1
ATOM 3607 O O . THR A 1 479 ? -18.963 -15.123 10.367 1.00 96.81 479 THR A O 1
ATOM 3610 N N . SER A 1 480 ? -20.957 -15.904 9.739 1.00 95.81 480 SER A N 1
ATOM 3611 C CA . SER A 1 480 ? -20.551 -17.323 9.705 1.00 95.81 480 SER A CA 1
ATOM 3612 C C . SER A 1 480 ? -19.615 -17.679 8.539 1.00 95.81 480 SER A C 1
ATOM 3614 O O . SER A 1 480 ? -19.008 -18.747 8.527 1.00 95.81 480 SER A O 1
ATOM 3616 N N . SER A 1 481 ? -19.477 -16.773 7.574 1.00 96.62 481 SER A N 1
ATOM 3617 C CA . SER A 1 481 ? -18.469 -16.777 6.517 1.00 96.62 481 SER A CA 1
ATOM 3618 C C . SER A 1 481 ? -17.980 -15.346 6.277 1.00 96.62 481 SER A C 1
ATOM 3620 O O . SER A 1 481 ? -18.565 -14.397 6.800 1.00 96.62 481 SER A O 1
ATOM 3622 N N . ASN A 1 482 ? -16.903 -15.186 5.505 1.00 97.19 482 ASN A N 1
ATOM 3623 C CA . ASN A 1 482 ? -16.307 -13.881 5.209 1.00 97.19 482 ASN A CA 1
ATOM 3624 C C . ASN A 1 482 ? -16.079 -13.676 3.699 1.00 97.19 482 ASN A C 1
ATOM 3626 O O . ASN A 1 482 ? -14.984 -13.336 3.243 1.00 97.19 482 ASN A O 1
ATOM 3630 N N . ARG A 1 483 ? -17.106 -13.931 2.880 1.00 97.69 483 ARG A N 1
ATOM 3631 C CA . ARG A 1 483 ? -17.027 -13.752 1.420 1.00 97.69 483 ARG A CA 1
ATOM 3632 C C . ARG A 1 483 ? -17.026 -12.284 1.013 1.00 97.69 483 ARG A C 1
ATOM 3634 O O . ARG A 1 483 ? -16.519 -11.973 -0.069 1.00 97.69 483 ARG A O 1
ATOM 3641 N N . SER A 1 484 ? -17.537 -11.400 1.865 1.00 97.25 484 SER A N 1
ATOM 3642 C CA . SER A 1 484 ? -17.413 -9.949 1.736 1.00 97.25 484 SER A CA 1
ATOM 3643 C C . SER A 1 484 ? -15.989 -9.441 1.996 1.00 97.25 484 SER A C 1
ATOM 3645 O O . SER A 1 484 ? -15.657 -8.335 1.585 1.00 97.25 484 SER A O 1
ATOM 3647 N N . GLY A 1 485 ? -15.132 -10.237 2.647 1.00 97.44 485 GLY A N 1
ATOM 3648 C CA . GLY A 1 485 ? -13.746 -9.863 2.939 1.00 97.44 485 GLY A CA 1
ATOM 3649 C C . GLY A 1 485 ? -13.641 -8.711 3.930 1.00 97.44 485 GLY A C 1
ATOM 3650 O O . GLY A 1 485 ? -12.884 -7.775 3.689 1.00 97.44 485 GLY A O 1
ATOM 3651 N N . GLY A 1 486 ? -14.442 -8.752 4.995 1.00 97.25 486 GLY A N 1
ATOM 3652 C CA . GLY A 1 486 ? -14.413 -7.792 6.097 1.00 97.25 486 GLY A CA 1
ATOM 3653 C C . GLY A 1 486 ? -15.094 -6.454 5.809 1.00 97.25 486 GLY A C 1
ATOM 3654 O O . GLY A 1 486 ? -15.166 -5.613 6.702 1.00 97.25 486 GLY A O 1
ATOM 3655 N N . VAL A 1 487 ? -15.612 -6.236 4.592 1.00 98.12 487 VAL A N 1
ATOM 3656 C CA . VAL A 1 487 ? -16.230 -4.965 4.183 1.00 98.12 487 VAL A CA 1
ATOM 3657 C C . VAL A 1 487 ? -17.609 -5.196 3.572 1.00 98.12 487 VAL A C 1
ATOM 3659 O O . VAL A 1 487 ? -17.770 -5.991 2.650 1.00 98.12 487 VAL A O 1
ATOM 3662 N N . GLN A 1 488 ? -18.625 -4.506 4.088 1.00 96.62 488 GLN A N 1
ATOM 3663 C CA . GLN A 1 488 ? -20.010 -4.586 3.623 1.00 96.62 488 GLN A CA 1
ATOM 3664 C C . GLN A 1 488 ? -20.599 -3.178 3.523 1.00 96.62 488 GLN A C 1
ATOM 3666 O O . GLN A 1 488 ? -20.540 -2.396 4.468 1.00 96.62 488 GLN A O 1
ATOM 3671 N N . GLY A 1 489 ? -21.173 -2.841 2.365 1.00 96.19 489 GLY A N 1
ATOM 3672 C CA . GLY A 1 489 ? -21.796 -1.530 2.153 1.00 96.19 489 GLY A CA 1
ATOM 3673 C C . GLY A 1 489 ? -20.827 -0.344 2.242 1.00 96.19 489 GLY A C 1
ATOM 3674 O O . GLY A 1 489 ? -21.268 0.756 2.558 1.00 96.19 489 GLY A O 1
ATOM 3675 N N . GLY A 1 490 ? -19.533 -0.549 1.978 1.00 97.25 490 GLY A N 1
ATOM 3676 C CA . GLY A 1 490 ? -18.518 0.495 2.127 1.00 97.25 490 GLY A CA 1
ATOM 3677 C C . GLY A 1 490 ? -17.858 0.575 3.500 1.00 97.25 490 GLY A C 1
ATOM 3678 O O . GLY A 1 490 ? -16.977 1.413 3.676 1.00 97.25 490 GLY A O 1
ATOM 3679 N N . LEU A 1 491 ? -18.282 -0.258 4.458 1.00 97.44 491 LEU A N 1
ATOM 3680 C CA . LEU A 1 491 ? -17.882 -0.183 5.862 1.00 97.44 491 LEU A CA 1
ATOM 3681 C C . LEU A 1 491 ? -17.260 -1.494 6.343 1.00 97.44 491 LEU A C 1
ATOM 3683 O O . LEU A 1 491 ? -17.725 -2.575 5.974 1.00 97.44 491 LEU A O 1
ATOM 3687 N N . SER A 1 492 ? -16.255 -1.422 7.213 1.00 97.44 492 SER A N 1
ATOM 3688 C CA . SER A 1 492 ? -15.726 -2.613 7.883 1.00 97.44 492 SER A CA 1
ATOM 3689 C C . SER A 1 492 ? -16.791 -3.260 8.781 1.00 97.44 492 SER A C 1
ATOM 3691 O O . SER A 1 492 ? -17.430 -2.596 9.601 1.00 97.44 492 SER A O 1
ATOM 3693 N N . ASN A 1 493 ? -16.994 -4.572 8.662 1.00 94.62 493 ASN A N 1
ATOM 3694 C CA . ASN A 1 493 ? -17.990 -5.310 9.453 1.00 94.62 493 ASN A CA 1
ATOM 3695 C C . ASN A 1 493 ? -17.400 -5.973 10.717 1.00 94.62 493 ASN A C 1
ATOM 3697 O O . ASN A 1 493 ? -18.147 -6.461 11.568 1.00 94.62 493 ASN A O 1
ATOM 3701 N N . GLY A 1 494 ? -16.070 -5.928 10.865 1.00 91.62 494 GLY A N 1
ATOM 3702 C CA . GLY A 1 494 ? -15.302 -6.448 12.000 1.00 91.62 494 GLY A CA 1
ATOM 3703 C C . GLY A 1 494 ? -14.834 -7.893 11.865 1.00 91.62 494 GLY A C 1
ATOM 3704 O O . GLY A 1 494 ? -14.165 -8.378 12.773 1.00 91.62 494 GLY A O 1
ATOM 3705 N N . GLU A 1 495 ? -15.161 -8.568 10.763 1.00 96.31 495 GLU A N 1
ATOM 3706 C CA . GLU A 1 495 ? -14.391 -9.735 10.336 1.00 96.31 495 GLU A CA 1
ATOM 3707 C C . GLU A 1 495 ? -13.072 -9.286 9.691 1.00 96.31 495 GLU A C 1
ATOM 3709 O O . GLU A 1 495 ? -12.880 -8.104 9.385 1.00 96.31 495 GLU A O 1
ATOM 3714 N N . ASP A 1 496 ? -12.158 -10.230 9.469 1.00 97.62 496 ASP A N 1
ATOM 3715 C CA . ASP A 1 496 ? -10.867 -9.927 8.856 1.00 97.62 496 ASP A CA 1
ATOM 3716 C C . ASP A 1 496 ? -11.048 -9.294 7.468 1.00 97.62 496 ASP A C 1
ATOM 3718 O O . ASP A 1 496 ? -11.776 -9.818 6.618 1.00 97.62 496 ASP A O 1
ATOM 3722 N N . ILE A 1 497 ? -10.358 -8.183 7.201 1.00 98.69 497 ILE A N 1
ATOM 3723 C CA . ILE A 1 497 ? -10.329 -7.631 5.844 1.00 98.69 497 ILE A CA 1
ATOM 3724 C C . ILE A 1 497 ? -9.333 -8.447 5.038 1.00 98.69 497 ILE A C 1
ATOM 3726 O O . ILE A 1 497 ? -8.148 -8.475 5.364 1.00 98.69 497 ILE A O 1
ATOM 3730 N N . VAL A 1 498 ? -9.804 -9.085 3.970 1.00 98.50 498 VAL A N 1
ATOM 3731 C CA . VAL A 1 498 ? -8.971 -9.922 3.101 1.00 98.50 498 VAL A CA 1
ATOM 3732 C C . VAL A 1 498 ? -9.014 -9.358 1.694 1.00 98.50 498 VAL A C 1
ATOM 3734 O O . VAL A 1 498 ? -10.073 -9.327 1.071 1.00 98.50 498 VAL A O 1
ATOM 3737 N N . LEU A 1 499 ? -7.865 -8.937 1.176 1.00 98.62 499 LEU A N 1
ATOM 3738 C CA . LEU A 1 499 ? -7.735 -8.422 -0.186 1.00 98.62 499 LEU A CA 1
ATOM 3739 C C . LEU A 1 499 ? -6.568 -9.067 -0.925 1.00 98.62 499 LEU A C 1
ATOM 3741 O O . LEU A 1 499 ? -5.585 -9.490 -0.317 1.00 98.62 499 LEU A O 1
ATOM 3745 N N . ARG A 1 500 ? -6.677 -9.132 -2.252 1.00 98.56 500 ARG A N 1
ATOM 3746 C CA . ARG A 1 500 ? -5.640 -9.644 -3.152 1.00 98.56 500 ARG A CA 1
ATOM 3747 C C . ARG A 1 500 ? -5.253 -8.586 -4.169 1.00 98.56 500 ARG A C 1
ATOM 3749 O O . ARG A 1 500 ? -6.107 -7.879 -4.702 1.00 98.56 500 ARG A O 1
ATOM 3756 N N . VAL A 1 501 ? -3.958 -8.499 -4.450 1.00 98.81 501 VAL A N 1
ATOM 3757 C CA . VAL A 1 501 ? -3.380 -7.532 -5.385 1.00 98.81 501 VAL A CA 1
ATOM 3758 C C . VAL A 1 501 ? -2.547 -8.272 -6.420 1.00 98.81 501 VAL A C 1
ATOM 3760 O O . VAL A 1 501 ? -1.601 -8.978 -6.073 1.00 98.81 501 VAL A O 1
ATOM 3763 N N . ALA A 1 502 ? -2.882 -8.095 -7.696 1.00 98.56 502 ALA A N 1
ATOM 3764 C CA . ALA A 1 502 ? -2.169 -8.713 -8.807 1.00 98.56 502 ALA A CA 1
ATOM 3765 C C . ALA A 1 502 ? -1.068 -7.785 -9.334 1.00 98.56 502 ALA A C 1
ATOM 3767 O O . ALA A 1 502 ? -1.319 -6.612 -9.631 1.00 98.56 502 ALA A O 1
ATOM 3768 N N . PHE A 1 503 ? 0.136 -8.327 -9.514 1.00 98.56 503 PHE A N 1
ATOM 3769 C CA . PHE A 1 503 ? 1.299 -7.621 -10.046 1.00 98.56 503 PHE A CA 1
ATOM 3770 C C . PHE A 1 503 ? 1.735 -8.220 -11.382 1.00 98.56 503 PHE A C 1
ATOM 3772 O O . PHE A 1 503 ? 1.925 -9.432 -11.513 1.00 98.56 503 PHE A O 1
ATOM 3779 N N . LYS A 1 504 ? 1.951 -7.355 -12.378 1.00 97.50 504 LYS A N 1
ATOM 3780 C CA . LYS A 1 504 ? 2.519 -7.761 -13.669 1.00 97.50 504 LYS A CA 1
ATOM 3781 C C . LYS A 1 504 ? 4.002 -8.153 -13.533 1.00 97.50 504 LYS A C 1
ATOM 3783 O O . LYS A 1 504 ? 4.667 -7.694 -12.601 1.00 97.50 504 LYS A O 1
ATOM 3788 N N . PRO A 1 505 ? 4.553 -8.915 -14.495 1.00 96.12 505 PRO A N 1
ATOM 3789 C CA . PRO A 1 505 ? 5.992 -9.137 -14.588 1.00 96.12 505 PRO A CA 1
ATOM 3790 C C . PRO A 1 505 ? 6.800 -7.835 -14.667 1.00 96.12 505 PRO A C 1
ATOM 3792 O O . PRO A 1 505 ? 6.343 -6.829 -15.224 1.00 96.12 505 PRO A O 1
ATOM 3795 N N . THR A 1 506 ? 8.027 -7.856 -14.141 1.00 92.31 506 THR A N 1
ATOM 3796 C CA . THR A 1 506 ? 8.969 -6.737 -14.270 1.00 92.31 506 THR A CA 1
ATOM 3797 C C . THR A 1 506 ? 9.240 -6.452 -15.742 1.00 92.31 506 THR A C 1
ATOM 3799 O O . THR A 1 506 ? 9.714 -7.313 -16.475 1.00 92.31 506 THR A O 1
ATOM 3802 N N . ALA A 1 507 ? 8.977 -5.224 -16.179 1.00 89.75 507 ALA A N 1
ATOM 3803 C CA . ALA A 1 507 ? 9.043 -4.865 -17.593 1.00 89.75 507 ALA A CA 1
ATOM 3804 C C . ALA A 1 507 ? 10.466 -4.890 -18.187 1.00 89.75 507 ALA A C 1
ATOM 3806 O O . ALA A 1 507 ? 10.644 -5.121 -19.381 1.00 89.75 507 ALA A O 1
ATOM 3807 N N . THR A 1 508 ? 11.491 -4.644 -17.366 1.00 86.75 508 THR A N 1
ATOM 3808 C CA . THR A 1 508 ? 12.879 -4.724 -17.828 1.00 86.75 508 THR A CA 1
ATOM 3809 C C . THR A 1 508 ? 13.409 -6.146 -17.687 1.00 86.75 508 THR A C 1
ATOM 3811 O O . THR A 1 508 ? 13.527 -6.650 -16.572 1.00 86.75 508 THR A O 1
ATOM 3814 N N . ILE A 1 509 ? 13.760 -6.749 -18.821 1.00 90.50 509 ILE A N 1
ATOM 3815 C CA . ILE A 1 509 ? 14.270 -8.119 -18.956 1.00 90.50 509 ILE A CA 1
ATOM 3816 C C . ILE A 1 509 ? 15.586 -8.119 -19.744 1.00 90.50 509 ILE A C 1
ATOM 3818 O O . ILE A 1 509 ? 15.873 -7.167 -20.470 1.00 90.50 509 ILE A O 1
ATOM 3822 N N . ALA A 1 510 ? 16.377 -9.189 -19.636 1.00 87.56 510 ALA A N 1
ATOM 3823 C CA . ALA A 1 510 ? 17.690 -9.311 -20.286 1.00 87.56 510 ALA A CA 1
ATOM 3824 C C . ALA A 1 510 ? 17.602 -9.781 -21.753 1.00 87.56 510 ALA A C 1
ATOM 3826 O O . ALA A 1 510 ? 18.570 -10.286 -22.323 1.00 87.56 510 ALA A O 1
ATOM 3827 N N . ARG A 1 511 ? 16.426 -9.626 -22.368 1.00 87.00 511 ARG A N 1
ATOM 3828 C CA . ARG A 1 511 ? 16.164 -9.930 -23.774 1.00 87.00 511 ARG A CA 1
ATOM 3829 C C . ARG A 1 511 ? 15.985 -8.639 -24.553 1.00 87.00 511 ARG A C 1
ATOM 3831 O O . ARG A 1 511 ? 15.547 -7.623 -24.016 1.00 87.00 511 ARG A O 1
ATOM 3838 N N . LYS A 1 512 ? 16.307 -8.706 -25.840 1.00 91.25 512 LYS A N 1
ATOM 3839 C CA . LYS A 1 512 ? 16.056 -7.608 -26.765 1.00 91.25 512 LYS A CA 1
ATOM 3840 C C . LYS A 1 512 ? 14.557 -7.385 -26.927 1.00 91.25 512 LYS A C 1
ATOM 3842 O O . LYS A 1 512 ? 13.804 -8.350 -27.063 1.00 91.25 512 LYS A O 1
ATOM 3847 N N . GLN A 1 513 ? 14.142 -6.127 -26.919 1.00 92.56 513 GLN A N 1
ATOM 3848 C CA . GLN A 1 513 ? 12.750 -5.734 -27.091 1.00 92.56 513 GLN A CA 1
ATOM 3849 C C . GLN A 1 513 ? 12.637 -4.664 -28.173 1.00 92.56 513 GLN A C 1
ATOM 3851 O O . GLN A 1 513 ? 13.452 -3.746 -28.234 1.00 92.56 513 GLN A O 1
ATOM 3856 N N . GLN A 1 514 ? 11.607 -4.779 -29.008 1.00 95.25 514 GLN A N 1
ATOM 3857 C CA . GLN A 1 514 ? 11.264 -3.748 -29.984 1.00 95.25 514 GLN A CA 1
ATOM 3858 C C . GLN A 1 514 ? 10.630 -2.558 -29.264 1.00 95.25 514 GLN A C 1
ATOM 3860 O O . GLN A 1 514 ? 9.793 -2.739 -28.376 1.00 95.25 514 GLN A O 1
ATOM 3865 N N . THR A 1 515 ? 11.043 -1.349 -29.625 1.00 94.94 515 THR A N 1
ATOM 3866 C CA . THR A 1 515 ? 10.512 -0.113 -29.053 1.00 94.94 515 THR A CA 1
ATOM 3867 C C . THR A 1 515 ? 10.713 1.065 -30.006 1.00 94.94 515 THR A C 1
ATOM 3869 O O . THR A 1 515 ? 11.189 0.891 -31.124 1.00 94.94 515 THR A O 1
ATOM 3872 N N . VAL A 1 516 ? 10.349 2.269 -29.571 1.00 94.06 516 VAL A N 1
ATOM 3873 C CA . VAL A 1 516 ? 10.611 3.514 -30.293 1.00 94.06 516 VAL A CA 1
ATOM 3874 C C . VAL A 1 516 ? 11.453 4.462 -29.448 1.00 94.06 516 VAL A C 1
ATOM 3876 O O . VAL A 1 516 ? 11.404 4.438 -28.211 1.00 94.06 516 VAL A O 1
ATOM 3879 N N . ASN A 1 517 ? 12.250 5.293 -30.111 1.00 91.31 517 ASN A N 1
ATOM 3880 C CA . ASN A 1 517 ? 12.942 6.399 -29.461 1.00 91.31 517 ASN A CA 1
ATOM 3881 C C . ASN A 1 517 ? 12.058 7.655 -29.388 1.00 91.31 517 ASN A C 1
ATOM 3883 O O . ASN A 1 517 ? 10.923 7.681 -29.868 1.00 91.31 517 ASN A O 1
ATOM 3887 N N . ARG A 1 518 ? 12.597 8.724 -28.795 1.00 88.69 518 ARG A N 1
ATOM 3888 C CA . ARG A 1 518 ? 11.901 10.013 -28.664 1.00 88.69 518 ARG A CA 1
ATOM 3889 C C . ARG A 1 518 ? 11.591 10.683 -30.012 1.00 88.69 518 ARG A C 1
ATOM 3891 O O . ARG A 1 518 ? 10.654 11.468 -30.082 1.00 88.69 518 ARG A O 1
ATOM 3898 N N . ASN A 1 519 ? 12.336 10.352 -31.069 1.00 90.81 519 ASN A N 1
ATOM 3899 C CA . ASN A 1 519 ? 12.107 10.852 -32.428 1.00 90.81 519 ASN A CA 1
ATOM 3900 C C . ASN A 1 519 ? 11.026 10.052 -33.181 1.00 90.81 519 ASN A C 1
ATOM 3902 O O . ASN A 1 519 ? 10.691 10.397 -34.310 1.00 90.81 519 ASN A O 1
ATOM 3906 N N . GLY A 1 520 ? 10.481 8.989 -32.577 1.00 92.00 520 GLY A N 1
ATOM 3907 C CA . GLY A 1 520 ? 9.491 8.113 -33.206 1.00 92.00 520 GLY A CA 1
ATOM 3908 C C . GLY A 1 520 ? 10.089 7.033 -34.112 1.00 92.00 520 GLY A C 1
ATOM 3909 O O . GLY A 1 520 ? 9.354 6.380 -34.848 1.00 92.00 520 GLY A O 1
ATOM 3910 N N . GLU A 1 521 ? 11.403 6.818 -34.069 1.00 95.44 521 GLU A N 1
ATOM 3911 C CA . GLU A 1 521 ? 12.074 5.794 -34.870 1.00 95.44 521 GLU A CA 1
ATOM 3912 C C . GLU A 1 521 ? 11.996 4.434 -34.166 1.00 95.44 521 GLU A C 1
ATOM 3914 O O . GLU A 1 521 ? 12.271 4.327 -32.967 1.00 95.44 521 GLU A O 1
ATOM 3919 N N . ASN A 1 522 ? 11.650 3.386 -34.921 1.00 96.56 522 ASN A N 1
ATOM 3920 C CA . ASN A 1 522 ? 11.653 2.009 -34.428 1.00 96.56 522 ASN A CA 1
ATOM 3921 C C . ASN A 1 522 ? 13.090 1.542 -34.173 1.00 96.56 522 ASN A C 1
ATOM 3923 O O . ASN A 1 522 ? 13.924 1.557 -35.079 1.00 96.56 522 ASN A O 1
ATOM 3927 N N . ILE A 1 523 ? 13.361 1.088 -32.953 1.00 94.44 523 ILE A N 1
ATOM 3928 C CA . ILE A 1 523 ? 14.672 0.614 -32.514 1.00 94.44 523 ILE A CA 1
ATOM 3929 C C . ILE A 1 523 ? 14.543 -0.647 -31.658 1.00 94.44 523 ILE A C 1
ATOM 393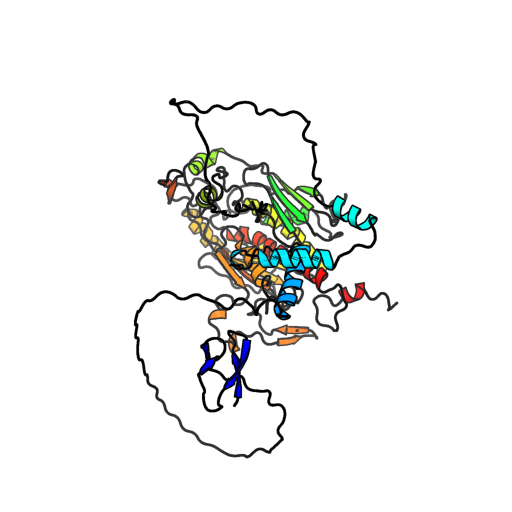1 O O . ILE A 1 523 ? 13.482 -0.985 -31.134 1.00 94.44 523 ILE A O 1
ATOM 3935 N N . GLU A 1 524 ? 15.664 -1.330 -31.469 1.00 92.81 524 GLU A N 1
ATOM 3936 C CA . GLU A 1 524 ? 15.763 -2.475 -30.574 1.00 92.81 524 GLU A CA 1
ATOM 3937 C C . GLU A 1 524 ? 16.508 -2.073 -29.297 1.00 92.81 524 GLU A C 1
ATOM 3939 O O . GLU A 1 524 ? 17.637 -1.585 -29.347 1.00 92.81 524 GLU A O 1
ATOM 3944 N N . LEU A 1 525 ? 15.881 -2.292 -28.141 1.00 89.06 525 LEU A N 1
ATOM 3945 C CA . LEU A 1 525 ? 16.466 -2.024 -26.834 1.00 89.06 525 LEU A CA 1
ATOM 3946 C C . LEU A 1 525 ? 16.898 -3.334 -26.173 1.00 89.06 525 LEU A C 1
ATOM 3948 O O . LEU A 1 525 ? 16.079 -4.219 -25.916 1.00 89.06 525 LEU A O 1
ATOM 3952 N N . LEU A 1 526 ? 18.179 -3.427 -25.824 1.00 87.31 526 LEU A N 1
ATOM 3953 C CA . LEU A 1 526 ? 18.695 -4.433 -24.903 1.00 87.31 526 LEU A CA 1
ATOM 3954 C C . LEU A 1 526 ? 19.011 -3.750 -23.575 1.00 87.31 526 LEU A C 1
ATOM 3956 O O . LEU A 1 526 ? 20.086 -3.187 -23.398 1.00 87.31 526 LEU A O 1
ATOM 3960 N N . ALA A 1 527 ? 18.065 -3.785 -22.641 1.00 76.56 527 ALA A N 1
ATOM 3961 C CA . ALA A 1 527 ? 18.270 -3.168 -21.341 1.00 76.56 527 ALA A CA 1
ATOM 3962 C C . ALA A 1 527 ? 19.289 -3.977 -20.523 1.00 76.56 527 ALA A C 1
ATOM 3964 O O . ALA A 1 527 ? 19.020 -5.096 -20.083 1.00 76.56 527 ALA A O 1
ATOM 3965 N N . ARG A 1 528 ? 20.471 -3.398 -20.314 1.00 70.62 528 ARG A N 1
ATOM 3966 C CA . ARG A 1 528 ? 21.491 -3.934 -19.410 1.00 70.62 528 ARG A CA 1
ATOM 3967 C C . ARG A 1 528 ? 21.193 -3.439 -17.997 1.00 70.62 528 ARG A C 1
ATOM 3969 O O . ARG A 1 528 ? 20.999 -2.247 -17.785 1.00 70.62 528 ARG A O 1
ATOM 3976 N N . GLY A 1 529 ? 21.126 -4.343 -17.020 1.00 65.06 529 GLY A N 1
ATOM 3977 C CA . GLY A 1 529 ? 20.877 -3.926 -15.644 1.00 65.06 529 GLY A CA 1
ATOM 3978 C C . GLY A 1 529 ? 20.435 -5.023 -14.685 1.00 65.06 529 GLY A C 1
ATOM 3979 O O . GLY A 1 529 ? 20.146 -6.159 -15.050 1.00 65.06 529 GLY A O 1
ATOM 3980 N N . ARG A 1 530 ? 20.401 -4.641 -13.407 1.00 67.25 530 ARG A N 1
ATOM 3981 C CA . ARG A 1 530 ? 20.008 -5.469 -12.262 1.00 67.25 530 ARG A CA 1
ATOM 3982 C C . ARG A 1 530 ? 18.528 -5.233 -11.958 1.00 67.25 530 ARG A C 1
ATOM 3984 O O . ARG A 1 530 ? 18.191 -4.282 -11.245 1.00 67.25 530 ARG A O 1
ATOM 3991 N N . HIS A 1 531 ? 17.657 -6.074 -12.504 1.00 77.44 531 HIS A N 1
ATOM 3992 C CA . HIS A 1 531 ? 16.204 -5.979 -12.329 1.00 77.44 531 HIS A CA 1
ATOM 3993 C C . HIS A 1 531 ? 15.671 -7.144 -11.500 1.00 77.44 531 HIS A C 1
ATOM 3995 O O . HIS A 1 531 ? 16.267 -8.218 -11.474 1.00 77.44 531 HIS A O 1
ATOM 4001 N N . ASP A 1 532 ? 14.572 -6.906 -10.786 1.00 85.38 532 ASP A N 1
ATOM 4002 C CA . ASP A 1 532 ? 13.887 -7.960 -10.045 1.00 85.38 532 ASP A CA 1
ATOM 4003 C C . ASP A 1 532 ? 13.289 -8.970 -11.044 1.00 85.38 532 ASP A C 1
ATOM 4005 O O . ASP A 1 532 ? 12.507 -8.552 -11.903 1.00 85.38 532 ASP A O 1
ATOM 4009 N N . PRO A 1 533 ? 13.590 -10.278 -10.950 1.00 91.38 533 PRO A N 1
ATOM 4010 C CA . PRO A 1 533 ? 12.907 -11.289 -11.761 1.00 91.38 533 PRO A CA 1
ATOM 4011 C C . PRO A 1 533 ? 11.435 -11.431 -11.351 1.00 91.38 533 PRO A C 1
ATOM 4013 O O . PRO A 1 533 ? 10.601 -11.799 -12.170 1.00 91.38 533 PRO A O 1
ATOM 4016 N N . CYS A 1 534 ? 11.094 -11.086 -10.107 1.00 94.44 534 CYS A N 1
ATOM 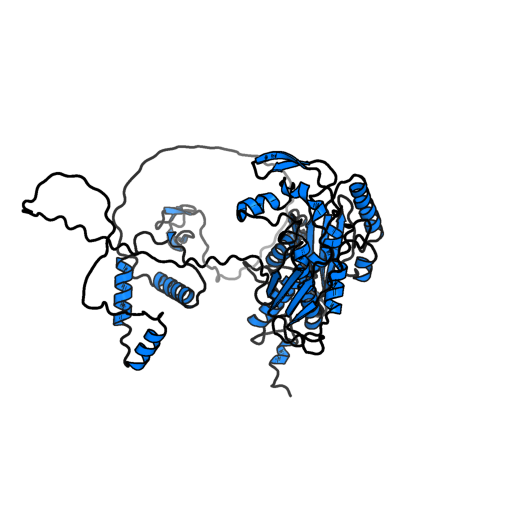4017 C CA . CYS A 1 534 ? 9.724 -10.994 -9.631 1.00 94.44 534 CYS A CA 1
ATOM 4018 C C . CYS A 1 534 ? 9.608 -9.914 -8.547 1.00 94.44 534 CYS A C 1
ATOM 4020 O O . CYS A 1 534 ? 10.380 -9.908 -7.590 1.00 94.44 534 CYS A O 1
ATOM 4022 N N . VAL A 1 535 ? 8.654 -8.989 -8.687 1.00 94.12 535 VAL A N 1
ATOM 4023 C CA . VAL A 1 535 ? 8.490 -7.866 -7.742 1.00 94.12 535 VAL A CA 1
ATOM 4024 C C . VAL A 1 535 ? 7.706 -8.230 -6.480 1.00 94.12 535 VAL A C 1
ATOM 4026 O O . VAL A 1 535 ? 7.802 -7.509 -5.488 1.00 94.12 535 VAL A O 1
ATOM 4029 N N . VAL A 1 536 ? 6.935 -9.324 -6.494 1.00 96.25 536 VAL A N 1
ATOM 4030 C CA . VAL A 1 536 ? 5.947 -9.597 -5.436 1.00 96.25 536 VAL A CA 1
ATOM 4031 C C . VAL A 1 536 ? 6.535 -9.804 -4.038 1.00 96.25 536 VAL A C 1
ATOM 4033 O O . VAL A 1 536 ? 5.947 -9.250 -3.109 1.00 96.25 536 VAL A O 1
ATOM 4036 N N . PRO A 1 537 ? 7.714 -10.436 -3.833 1.00 95.56 537 PRO A N 1
ATOM 4037 C CA . PRO A 1 537 ? 8.274 -10.546 -2.482 1.00 95.56 537 PRO A CA 1
ATOM 4038 C C . PRO A 1 537 ? 8.576 -9.175 -1.863 1.00 95.56 537 PRO A C 1
ATOM 4040 O O . PRO A 1 537 ? 8.383 -8.948 -0.670 1.00 95.56 537 PRO A O 1
ATOM 4043 N N . ARG A 1 538 ? 8.996 -8.206 -2.687 1.00 93.12 538 ARG A N 1
ATOM 4044 C CA . ARG A 1 538 ? 9.242 -6.823 -2.247 1.00 93.12 538 ARG A CA 1
ATOM 4045 C C . ARG A 1 538 ? 7.957 -6.016 -2.081 1.00 93.12 538 ARG A C 1
ATOM 4047 O O . ARG A 1 538 ? 7.954 -5.039 -1.338 1.00 93.12 538 ARG A O 1
ATOM 4054 N N . ALA A 1 539 ? 6.887 -6.412 -2.766 1.00 96.81 539 ALA A N 1
ATOM 4055 C CA . ALA A 1 539 ? 5.601 -5.736 -2.704 1.00 96.81 539 ALA A CA 1
ATOM 4056 C C . ALA A 1 539 ? 4.860 -5.979 -1.381 1.00 96.81 539 ALA A C 1
ATOM 4058 O O . ALA A 1 539 ? 4.063 -5.131 -1.001 1.00 96.81 539 ALA A O 1
ATOM 4059 N N . VAL A 1 540 ? 5.151 -7.065 -0.655 1.00 98.38 540 VAL A N 1
ATOM 4060 C CA . VAL A 1 540 ? 4.528 -7.396 0.645 1.00 98.38 540 VAL A CA 1
ATOM 4061 C C . VAL A 1 540 ? 4.489 -6.204 1.623 1.00 98.38 540 VAL A C 1
ATOM 4063 O O . VAL A 1 540 ? 3.391 -5.724 1.906 1.00 98.38 540 VAL A O 1
ATOM 4066 N N . PRO A 1 541 ? 5.626 -5.623 2.062 1.00 97.94 541 PRO A N 1
ATOM 4067 C CA . PRO A 1 541 ? 5.603 -4.470 2.969 1.00 97.94 541 PRO A CA 1
ATOM 4068 C C . PRO A 1 541 ? 4.982 -3.214 2.336 1.00 97.94 541 PRO A C 1
ATOM 4070 O O . PRO A 1 541 ? 4.493 -2.334 3.037 1.00 97.94 541 PRO A O 1
ATOM 4073 N N . MET A 1 542 ? 4.969 -3.111 1.002 1.00 98.38 542 MET A N 1
ATOM 4074 C CA . MET A 1 542 ? 4.357 -1.982 0.291 1.00 98.38 542 MET A CA 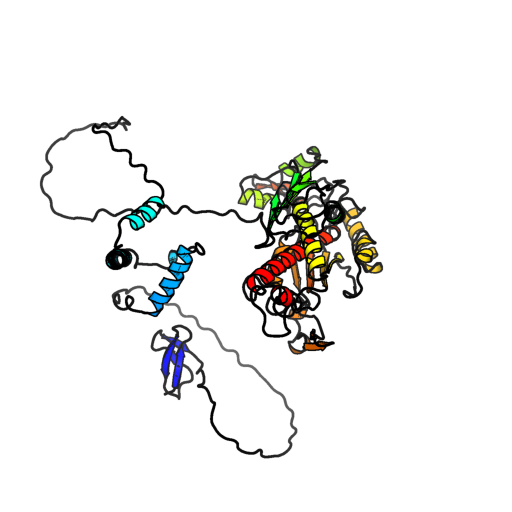1
ATOM 4075 C C . MET A 1 542 ? 2.824 -2.063 0.312 1.00 98.38 542 MET A C 1
ATOM 4077 O O . MET A 1 542 ? 2.165 -1.036 0.463 1.00 98.38 542 MET A O 1
ATOM 4081 N N . VAL A 1 543 ? 2.261 -3.268 0.176 1.00 98.88 543 VAL A N 1
ATOM 4082 C CA . VAL A 1 543 ? 0.818 -3.518 0.281 1.00 98.88 543 VAL A CA 1
ATOM 4083 C C . VAL A 1 543 ? 0.352 -3.281 1.714 1.00 98.88 543 VAL A C 1
ATOM 4085 O O . VAL A 1 543 ? -0.594 -2.520 1.904 1.00 98.88 543 VAL A O 1
ATOM 4088 N N . GLU A 1 544 ? 1.050 -3.837 2.711 1.00 98.88 544 GLU A N 1
ATOM 4089 C CA . GLU A 1 544 ? 0.739 -3.594 4.130 1.00 98.88 544 GLU A CA 1
ATOM 4090 C C . GLU A 1 544 ? 0.710 -2.099 4.451 1.00 98.88 544 GLU A C 1
ATOM 4092 O O . GLU A 1 544 ? -0.238 -1.615 5.066 1.00 98.88 544 GLU A O 1
ATOM 4097 N N . ALA A 1 545 ? 1.722 -1.357 3.991 1.00 98.81 545 ALA A N 1
ATOM 4098 C CA . ALA A 1 545 ? 1.802 0.078 4.208 1.00 98.81 545 ALA A CA 1
ATOM 4099 C C . ALA A 1 545 ? 0.590 0.812 3.626 1.00 98.81 545 ALA A C 1
ATOM 4101 O O . ALA A 1 545 ? -0.050 1.580 4.333 1.00 98.81 545 ALA A O 1
ATOM 4102 N N . MET A 1 546 ? 0.234 0.560 2.362 1.00 98.88 546 MET A N 1
ATOM 4103 C CA . MET A 1 546 ? -0.898 1.247 1.731 1.00 98.88 546 MET A CA 1
ATOM 4104 C C . MET A 1 546 ? -2.241 0.912 2.391 1.00 98.88 546 MET A C 1
ATOM 4106 O O . MET A 1 546 ? -3.080 1.800 2.523 1.00 98.88 546 MET A O 1
ATOM 4110 N N . VAL A 1 547 ? -2.431 -0.331 2.839 1.00 98.88 547 VAL A N 1
ATOM 4111 C CA . VAL A 1 547 ? -3.628 -0.739 3.591 1.00 98.88 547 VAL A CA 1
ATOM 4112 C C . VAL A 1 547 ? -3.676 -0.042 4.951 1.00 98.88 547 VAL A C 1
ATOM 4114 O O . VAL A 1 547 ? -4.700 0.539 5.305 1.00 98.88 547 VAL A O 1
ATOM 4117 N N . ALA A 1 548 ? -2.560 -0.018 5.684 1.00 98.88 548 ALA A N 1
ATOM 4118 C CA . ALA A 1 548 ? -2.469 0.669 6.968 1.00 98.88 548 ALA A CA 1
ATOM 4119 C C . ALA A 1 548 ? -2.732 2.177 6.841 1.00 98.88 548 ALA A C 1
ATOM 4121 O O . ALA A 1 548 ? -3.427 2.742 7.679 1.00 98.88 548 ALA A O 1
ATOM 4122 N N . LEU A 1 549 ? -2.237 2.826 5.780 1.00 98.88 549 LEU A N 1
ATOM 4123 C CA . LEU A 1 549 ? -2.491 4.248 5.528 1.00 98.88 549 LEU A CA 1
ATOM 4124 C C . LEU A 1 549 ? -3.984 4.550 5.351 1.00 98.88 549 LEU A C 1
ATOM 4126 O O . LEU A 1 549 ? -4.473 5.507 5.946 1.00 98.88 549 LEU A O 1
ATOM 4130 N N . VAL A 1 550 ? -4.715 3.731 4.586 1.00 98.75 550 VAL A N 1
ATOM 4131 C CA . VAL A 1 550 ? -6.174 3.884 4.432 1.00 98.75 550 VAL A CA 1
ATOM 4132 C C . VAL A 1 550 ? -6.874 3.716 5.772 1.00 98.75 550 VAL A C 1
ATOM 4134 O O . VAL A 1 550 ? -7.695 4.545 6.147 1.00 98.75 550 VAL A O 1
ATOM 4137 N N . LEU A 1 551 ? -6.542 2.659 6.512 1.00 98.62 551 LEU A N 1
ATOM 4138 C CA . LEU A 1 551 ? -7.210 2.365 7.776 1.00 98.62 551 LEU A CA 1
ATOM 4139 C C . LEU A 1 551 ? -6.934 3.425 8.841 1.00 98.62 551 LEU A C 1
ATOM 4141 O O . LEU A 1 551 ? -7.854 3.800 9.558 1.00 98.62 551 LEU A O 1
ATOM 4145 N N . ALA A 1 552 ? -5.706 3.939 8.927 1.00 98.38 552 ALA A N 1
ATOM 4146 C CA . ALA A 1 552 ? -5.374 5.034 9.833 1.00 98.38 552 ALA A CA 1
ATOM 4147 C C . ALA A 1 552 ? -6.137 6.314 9.465 1.00 98.38 552 ALA A C 1
ATOM 4149 O O . ALA A 1 552 ? -6.678 6.977 10.346 1.00 98.38 552 ALA A O 1
ATOM 4150 N N . ASP A 1 553 ? -6.235 6.638 8.174 1.00 98.31 553 ASP A N 1
ATOM 4151 C CA . ASP A 1 553 ? -6.989 7.802 7.708 1.00 98.31 553 ASP A CA 1
ATOM 4152 C C . ASP A 1 553 ? -8.488 7.689 8.032 1.00 98.31 553 ASP A C 1
ATOM 4154 O O . ASP A 1 553 ? -9.083 8.619 8.579 1.00 98.31 553 ASP A O 1
ATOM 4158 N N . GLN A 1 554 ? -9.085 6.524 7.765 1.00 96.94 554 GLN A N 1
ATOM 4159 C CA . GLN A 1 554 ? -10.490 6.238 8.068 1.00 96.94 554 GLN A CA 1
ATOM 4160 C C . GLN A 1 554 ? -10.760 6.197 9.576 1.00 96.94 554 GLN A C 1
ATOM 4162 O O . GLN A 1 554 ? -11.805 6.663 10.020 1.00 96.94 554 GLN A O 1
ATOM 4167 N N . LEU A 1 555 ? -9.814 5.698 10.378 1.00 95.25 555 LEU A N 1
ATOM 4168 C CA . LEU A 1 555 ? -9.899 5.726 11.837 1.00 95.25 555 LEU A CA 1
ATOM 4169 C C . LEU A 1 555 ? -9.989 7.167 12.351 1.00 95.25 555 LEU A C 1
ATOM 4171 O O . LEU A 1 555 ? -10.885 7.484 13.127 1.00 95.25 555 LEU A O 1
ATOM 4175 N N . LEU A 1 556 ? -9.097 8.056 11.905 1.00 94.56 556 LEU A N 1
ATOM 4176 C CA . LEU A 1 556 ? -9.117 9.452 12.350 1.00 94.56 556 LEU A CA 1
ATOM 4177 C C . LEU A 1 556 ? -10.406 10.172 11.932 1.00 94.56 556 LEU A C 1
ATOM 4179 O O . LEU A 1 556 ? -10.992 10.886 12.747 1.00 94.56 556 LEU A O 1
ATOM 4183 N N . GLN A 1 557 ? -10.873 9.951 10.700 1.00 93.44 557 GLN A N 1
ATOM 4184 C CA . GLN A 1 557 ? -12.138 10.510 10.210 1.00 93.44 557 GLN A CA 1
ATOM 4185 C C . GLN A 1 557 ? -13.333 10.001 11.019 1.00 93.44 557 GLN A C 1
ATOM 4187 O O . GLN A 1 557 ? -14.186 10.791 11.422 1.00 93.44 557 GLN A O 1
ATOM 4192 N N . HIS A 1 558 ? -13.354 8.703 11.328 1.00 91.69 558 HIS A N 1
ATOM 4193 C CA . HIS A 1 558 ? -14.391 8.089 12.149 1.00 91.69 558 HIS A CA 1
ATOM 4194 C C . HIS A 1 558 ? -14.477 8.741 13.532 1.00 91.69 558 HIS A C 1
ATOM 4196 O O . HIS A 1 558 ? -15.563 9.128 13.957 1.00 91.69 558 HIS A O 1
ATOM 4202 N N . TYR A 1 559 ? -13.349 8.911 14.229 1.00 88.00 559 TYR A N 1
ATOM 4203 C CA . TYR A 1 559 ? -13.352 9.576 15.537 1.00 88.00 559 TYR A CA 1
ATOM 4204 C C . TYR A 1 559 ? -13.796 11.038 15.435 1.00 88.00 559 TYR A C 1
ATOM 4206 O O . TYR A 1 559 ? -14.602 11.490 16.248 1.00 88.00 559 TYR A O 1
ATOM 4214 N N . ALA A 1 560 ? -13.319 11.766 14.422 1.00 90.19 560 ALA A N 1
ATOM 4215 C CA . ALA A 1 560 ? -13.674 13.168 14.224 1.00 90.19 560 ALA A CA 1
ATOM 4216 C C . ALA A 1 560 ? -15.174 13.369 13.948 1.00 90.19 560 ALA A C 1
ATOM 4218 O O . ALA A 1 560 ? -15.774 14.309 14.467 1.00 90.19 560 ALA A O 1
ATOM 4219 N N . GLN A 1 561 ? -15.782 12.495 13.142 1.00 89.44 561 GLN A N 1
ATOM 4220 C CA . GLN A 1 561 ? -17.176 12.631 12.724 1.00 89.44 561 GLN A CA 1
ATOM 4221 C C . GLN A 1 561 ? -18.160 11.961 13.688 1.00 89.44 561 GLN A C 1
ATOM 4223 O O . GLN A 1 561 ? -19.247 12.488 13.922 1.00 89.44 561 GLN A O 1
ATOM 4228 N N . CYS A 1 562 ? -17.819 10.784 14.214 1.00 87.00 562 CYS A N 1
ATOM 4229 C CA . CYS A 1 562 ? -18.794 9.886 14.828 1.00 87.00 562 CYS A CA 1
ATOM 4230 C C . CYS A 1 562 ? -18.615 9.664 16.334 1.00 87.00 562 CYS A C 1
ATOM 4232 O O . CYS A 1 562 ? -19.519 9.100 16.944 1.00 87.00 562 CYS A O 1
ATOM 4234 N N . GLU A 1 563 ? -17.496 10.083 16.933 1.00 80.38 563 GLU A N 1
ATOM 4235 C CA . GLU A 1 563 ? -17.251 9.942 18.382 1.00 80.38 563 GLU A CA 1
ATOM 4236 C C . GLU A 1 563 ? -17.321 11.282 19.137 1.00 80.38 563 GLU A C 1
ATOM 4238 O O . GLU A 1 563 ? -17.060 11.345 20.336 1.00 80.38 563 GLU A O 1
ATOM 4243 N N . LEU A 1 564 ? -17.706 12.370 18.457 1.00 80.75 564 LEU A N 1
ATOM 4244 C CA . LEU A 1 564 ? -17.896 13.680 19.091 1.00 80.75 564 LEU A CA 1
ATOM 4245 C C . LEU A 1 564 ? -19.128 13.720 20.013 1.00 80.75 564 LEU A C 1
ATOM 4247 O O . LEU A 1 564 ? -19.156 14.488 20.973 1.00 80.75 564 LEU A O 1
ATOM 4251 N N . LEU A 1 565 ? -20.151 12.914 19.714 1.00 79.38 565 LEU A N 1
ATOM 4252 C CA . LEU A 1 565 ? -21.380 12.795 20.498 1.00 79.38 565 LEU A CA 1
ATOM 4253 C C . LEU A 1 565 ? -21.549 11.351 20.998 1.00 79.38 565 LEU A C 1
ATOM 4255 O O . LEU A 1 565 ? -21.218 10.424 20.256 1.00 79.38 565 LEU A O 1
ATOM 4259 N N . PRO A 1 566 ? -22.115 11.133 22.202 1.00 69.31 566 PRO A N 1
ATOM 4260 C CA . PRO A 1 566 ? -22.379 9.789 22.708 1.00 69.31 566 PRO A CA 1
ATOM 4261 C C . PRO A 1 566 ? -23.289 8.990 21.771 1.00 69.31 566 PRO A C 1
ATOM 4263 O O . PRO A 1 566 ? -24.312 9.491 21.294 1.00 69.31 566 PRO A O 1
ATOM 4266 N N . ARG A 1 567 ? -22.963 7.715 21.554 1.00 65.38 567 ARG A N 1
ATOM 4267 C CA . ARG A 1 567 ? -23.809 6.801 20.776 1.00 65.38 567 ARG A CA 1
ATOM 4268 C C . ARG A 1 567 ? -24.873 6.162 21.661 1.00 65.38 567 ARG A C 1
ATOM 4270 O O . ARG A 1 567 ? -24.586 5.662 22.747 1.00 65.38 567 ARG A O 1
ATOM 4277 N N . ALA A 1 568 ? -26.107 6.104 21.165 1.00 55.38 568 ALA A N 1
ATOM 4278 C CA . ALA A 1 568 ? -27.165 5.334 21.806 1.00 55.38 568 ALA A CA 1
ATOM 4279 C C . ALA A 1 568 ? -26.940 3.824 21.573 1.00 55.38 568 ALA A C 1
ATOM 4281 O O . ALA A 1 568 ? -27.304 3.291 20.527 1.00 55.38 568 ALA A O 1
ATOM 4282 N N . GLY A 1 569 ? -26.356 3.125 22.552 1.00 58.16 569 GLY A N 1
ATOM 4283 C CA . GLY A 1 569 ? -26.267 1.657 22.582 1.00 58.16 569 GLY A CA 1
ATOM 4284 C C . GLY A 1 569 ? -24.892 1.047 22.259 1.00 58.16 569 GLY A C 1
ATOM 4285 O O . GLY A 1 569 ? -23.925 1.735 21.961 1.00 58.16 569 GLY A O 1
ATOM 4286 N N . ALA A 1 570 ? -24.819 -0.287 22.351 1.00 52.12 570 ALA A N 1
ATOM 4287 C CA . ALA A 1 570 ? -23.591 -1.097 22.375 1.00 52.12 570 ALA A CA 1
ATOM 4288 C C . ALA A 1 570 ? -22.923 -1.368 21.005 1.00 52.12 570 ALA A C 1
ATOM 4290 O O . ALA A 1 570 ? -22.032 -2.216 20.924 1.00 52.12 570 ALA A O 1
ATOM 4291 N N . LEU A 1 571 ? -23.355 -0.698 19.929 1.00 55.22 571 LEU A N 1
ATOM 4292 C CA . LEU A 1 571 ? -22.900 -0.955 18.557 1.00 55.22 571 LEU A CA 1
ATOM 4293 C C . LEU A 1 571 ? -22.025 0.205 18.051 1.00 55.22 571 LEU A C 1
ATOM 4295 O O . LEU A 1 571 ? -22.520 1.260 17.660 1.00 55.22 571 LEU A O 1
ATOM 4299 N N . GLY A 1 572 ? -20.708 0.004 18.056 1.00 54.91 572 GLY A N 1
ATOM 4300 C CA . GLY A 1 572 ? -19.714 0.957 17.558 1.00 54.91 572 GLY A CA 1
ATOM 4301 C C . GLY A 1 572 ? -18.286 0.443 17.781 1.00 54.91 572 GLY A C 1
ATOM 4302 O O . GLY A 1 572 ? -18.106 -0.475 18.583 1.00 54.91 572 GLY A O 1
ATOM 4303 N N . PRO A 1 573 ? -17.281 0.986 17.073 1.00 47.97 573 PRO A N 1
ATOM 4304 C CA . PRO A 1 573 ? -15.893 0.526 17.168 1.00 47.97 573 PRO A CA 1
ATOM 4305 C C . PRO A 1 573 ? -15.252 0.786 18.528 1.00 47.97 573 PRO A C 1
ATOM 4307 O O . PRO A 1 573 ? -14.244 0.157 18.836 1.00 47.97 573 PRO A O 1
ATOM 4310 N N . ASP A 1 574 ? -15.839 1.662 19.348 1.00 50.75 574 ASP A N 1
ATOM 4311 C CA . ASP A 1 574 ? -15.283 1.999 20.645 1.00 50.75 574 ASP A CA 1
ATOM 4312 C C . ASP A 1 574 ? -16.364 2.069 21.739 1.00 50.75 574 ASP A C 1
ATOM 4314 O O . ASP A 1 574 ? -17.039 3.076 21.932 1.00 50.75 574 ASP A O 1
ATOM 4318 N N . GLN A 1 575 ? -16.527 0.979 22.496 1.00 52.88 575 GLN A N 1
ATOM 4319 C CA . GLN A 1 575 ? -17.284 1.025 23.755 1.00 52.88 575 GLN A CA 1
ATOM 4320 C C . GLN A 1 575 ? -16.523 1.795 24.855 1.00 52.88 575 GLN A C 1
ATOM 4322 O O . GLN A 1 575 ? -17.135 2.176 25.850 1.00 52.88 575 GLN A O 1
ATOM 4327 N N . LYS A 1 576 ? -15.212 2.044 24.692 1.00 45.94 576 LYS A N 1
ATOM 4328 C CA . LYS A 1 576 ? -14.357 2.761 25.653 1.00 45.94 576 LYS A CA 1
ATOM 4329 C C . LYS A 1 576 ? -14.270 4.269 25.368 1.00 45.94 576 LYS A C 1
ATOM 4331 O O . LYS A 1 576 ? -14.031 5.017 26.312 1.00 45.94 576 LYS A O 1
ATOM 4336 N N . ALA A 1 577 ? -14.531 4.741 24.143 1.00 43.69 577 ALA A N 1
ATOM 4337 C CA . ALA A 1 577 ? -14.635 6.174 23.807 1.00 43.69 577 ALA A CA 1
ATOM 4338 C C . ALA A 1 577 ? -15.759 6.872 24.581 1.00 43.69 577 ALA A C 1
ATOM 4340 O O . ALA A 1 577 ? -15.625 8.045 24.928 1.00 43.69 577 ALA A O 1
ATOM 4341 N N . ASN A 1 578 ? -16.818 6.139 24.948 1.00 41.56 578 ASN A N 1
ATOM 4342 C CA . ASN A 1 578 ? -17.863 6.653 25.839 1.00 41.56 578 ASN A CA 1
ATOM 4343 C C . ASN A 1 578 ? -17.295 7.174 27.176 1.00 41.56 578 ASN A C 1
ATOM 4345 O O . ASN A 1 578 ? -17.860 8.098 27.759 1.00 41.56 578 ASN A O 1
ATOM 4349 N N . HIS A 1 579 ? -16.131 6.689 27.628 1.00 43.03 579 HIS A N 1
ATOM 4350 C CA . HIS A 1 579 ? -15.509 7.180 28.858 1.00 43.03 579 HIS A CA 1
ATOM 4351 C C . HIS A 1 579 ? -14.849 8.558 28.740 1.00 43.03 579 HIS A C 1
ATOM 4353 O O . HIS A 1 579 ? -14.529 9.161 29.765 1.00 43.03 579 HIS A O 1
ATOM 4359 N N . GLN A 1 580 ? -14.658 9.106 27.534 1.00 42.53 580 GLN A N 1
ATOM 4360 C CA . GLN A 1 580 ? -14.117 10.463 27.391 1.00 42.53 580 GLN A CA 1
ATOM 4361 C C . GLN A 1 580 ? -15.106 11.541 27.874 1.00 42.53 580 GLN A C 1
ATOM 4363 O O . GLN A 1 580 ? -14.676 12.634 28.252 1.00 42.53 580 GLN A O 1
ATOM 4368 N N . PHE A 1 581 ? -16.402 11.206 27.944 1.00 40.53 581 PHE A N 1
ATOM 4369 C CA . PHE A 1 581 ? -17.473 12.081 28.427 1.00 40.53 581 PHE A CA 1
ATOM 4370 C C . PHE A 1 581 ? -18.139 11.610 29.735 1.00 40.53 581 PHE A C 1
ATOM 4372 O O . PHE A 1 581 ? -18.917 12.372 30.310 1.00 40.53 581 PHE A O 1
ATOM 4379 N N . ASP A 1 582 ? -17.775 10.441 30.283 1.00 40.09 582 ASP A N 1
ATOM 4380 C CA . ASP A 1 582 ? -18.200 9.967 31.618 1.00 40.09 582 ASP A CA 1
ATOM 4381 C C . ASP A 1 582 ? -17.489 10.719 32.764 1.00 40.09 582 ASP A C 1
ATOM 4383 O O . ASP A 1 582 ? -16.901 10.141 33.677 1.00 40.09 582 ASP A O 1
ATOM 4387 N N . ARG A 1 583 ? -17.564 12.054 32.774 1.00 40.56 583 ARG A N 1
ATOM 4388 C CA . ARG A 1 583 ? -17.212 12.870 33.952 1.00 40.56 583 ARG A CA 1
ATOM 4389 C C . ARG A 1 583 ? -18.396 13.079 34.905 1.00 40.56 583 ARG A C 1
ATOM 4391 O O . ARG A 1 583 ? -18.446 14.092 35.596 1.00 40.56 583 ARG A O 1
ATOM 4398 N N . GLN A 1 584 ? -19.348 12.144 34.951 1.00 39.12 584 GLN A N 1
ATOM 4399 C CA . GLN A 1 584 ? -20.477 12.184 35.896 1.00 39.12 584 GLN A CA 1
ATOM 4400 C C . GLN A 1 584 ? -20.777 10.850 36.605 1.00 39.12 584 GLN A C 1
ATOM 4402 O O . GLN A 1 584 ? -21.869 10.672 37.136 1.00 39.12 584 GLN A O 1
ATOM 4407 N N . ALA A 1 585 ? -19.806 9.937 36.697 1.00 39.28 585 ALA A N 1
ATOM 4408 C CA . ALA A 1 585 ? -19.912 8.764 37.569 1.00 39.28 585 ALA A CA 1
ATOM 4409 C C . ALA A 1 585 ? -18.609 8.515 38.353 1.00 39.28 585 ALA A C 1
ATOM 4411 O O . ALA A 1 585 ? -17.969 7.476 38.209 1.00 39.28 585 ALA A O 1
ATOM 4412 N N . ALA A 1 586 ? -18.211 9.494 39.169 1.00 32.59 586 ALA A N 1
ATOM 4413 C CA . ALA A 1 586 ? -17.294 9.323 40.297 1.00 32.59 586 ALA A CA 1
ATOM 4414 C C . ALA A 1 586 ? -17.689 10.287 41.417 1.00 32.59 586 ALA A C 1
ATOM 4416 O O . ALA A 1 586 ? -17.879 11.485 41.100 1.00 32.59 586 ALA A O 1
#

Secondary structure (DSSP, 8-state):
-EEEE-TTT--EEEE-TT-SSEE-TTT--EE--------------------------------------------------TTSSTT-HHHHHHHHHHHHHHHTT-----GGG--S-SSHHHHHHHHHHHHH---S-HHHHHHHHTTS-----PPPPS----------------------------------------------SEE-SSSEEEEE--TTSSEEEEEEE-PPTT-B--HHHHHHHHHHH-S-SSTTS--------EEE-SSB-TTSSBB-SS-EEEEEE-----GGGGHHHHSSPPTTSSHHHHHHHHS----STTGGGSTTTHHHHHHHHHHHHHHHHHHH--EEEEEEEEETTEE----TTT--HHHHTTSTT--S-HHHHHHHHHHHHHHHHTT--B-EEEEEEEESPPTT-B-SSSS-HHHHHHHHHHTSTTEEEEEETTHHHHTTS-HHHH---EEEETTEEEES--TTTTEETTEE-SSPEEEEEEEPPPS--SS-EEEE-TTS-EEEE---S---SBSHHHHHHHHHHHHHHHHHHHHHHHHHHHSSS--SSS-SS-SSGGGGT-TT--

Solvent-accessible surface area (backbone atoms only — not comparable to full-atom values): 35572 Å² total; per-residue (Å²): 108,41,71,35,74,39,87,88,78,71,46,76,49,74,42,63,77,87,60,70,59,51,59,41,93,87,74,64,49,76,49,68,75,78,70,79,76,86,84,77,88,84,84,94,80,86,90,82,87,81,81,90,83,89,84,90,81,92,83,86,83,89,88,89,86,81,90,86,88,82,88,85,88,87,82,91,86,90,83,88,84,92,82,78,74,88,80,44,72,68,58,56,52,55,46,54,52,53,50,52,32,51,75,71,70,62,71,85,83,73,70,89,78,68,77,91,66,70,61,75,54,52,55,52,53,54,52,49,56,58,69,76,57,74,79,92,48,73,75,61,59,55,56,59,61,70,70,46,84,81,79,82,80,72,81,80,70,96,67,89,82,89,84,90,82,89,77,85,86,82,90,79,89,79,93,78,81,93,78,82,84,80,90,77,84,72,77,82,78,80,78,76,81,78,79,75,81,78,79,78,77,90,77,81,56,61,45,68,85,51,35,27,40,33,53,44,49,28,63,70,39,79,28,33,19,25,38,38,32,61,50,64,54,69,45,76,50,43,67,64,61,30,37,53,46,33,55,65,40,39,56,39,84,42,94,65,35,20,81,48,86,63,80,60,57,71,44,78,78,41,30,52,40,98,84,50,41,29,30,60,41,46,55,32,32,38,43,27,69,58,83,82,80,72,75,80,73,41,70,78,53,62,62,39,37,56,62,90,54,62,54,58,62,36,33,73,74,64,74,54,71,55,60,67,71,52,18,67,78,24,76,57,41,50,53,18,49,23,42,50,9,37,56,23,40,50,50,37,34,73,77,57,60,25,46,72,48,43,26,36,44,28,37,74,90,42,58,60,79,76,63,83,89,74,67,48,72,68,42,20,68,69,46,85,47,21,23,64,38,64,72,39,29,52,54,33,46,50,56,43,48,59,29,40,78,71,34,37,44,37,32,28,29,36,35,38,42,29,40,52,43,56,38,59,37,45,31,77,73,84,61,13,36,67,52,48,44,41,53,42,46,58,69,40,79,57,42,79,47,71,37,47,40,38,34,82,64,48,80,76,51,54,66,91,76,49,62,53,56,73,46,80,53,98,89,38,78,44,52,82,47,62,43,55,15,19,42,56,76,25,19,26,63,44,49,51,33,33,34,40,39,32,34,52,46,39,61,67,34,69,49,76,37,80,35,38,27,93,88,70,48,81,44,75,45,68,59,71,78,80,54,35,23,35,53,49,47,45,40,27,50,49,47,32,11,35,48,25,38,46,51,40,16,32,48,52,47,44,48,68,72,64,60,77,55,88,72,95,67,95,81,65,62,53,83,66,62,58,59,80,71,57,85,81,81,128

Mean predicted aligned error: 18.2 Å

Sequence (586 aa):
MTRVFCHYCSARFTVRASTWSGRCEHCGSSFTEILGTNARDQPRGQPARATGGSGSRTNNPTGRIGRQRSTESEEEEEEEEDGALANNPMMMRLFSSLLEDYISGNGGINIDTMGSMGEAWMEQVAAQLMDEYQPTSFPTAARIVSALPTYNVRPRSAKGDPGPGEAFACAGEEEEQCDDKPCHQEPPGLTYKLNYNLIVRATGSTFGNSFRVTTFGESHGGGVGCVVDGVPPRLKITQEDIQYELDRRRPGQSKITTPRKETDTCEILSGMAPDGGTTLGTPICILVRNKDQKSQDYSEMEAAYRPSHADATYDQKYGIRAIAGGGRSSARETIGRVAAGAIAKKLLQEVAGTEVLAYVNRVRDVGCDVDHSTMTMAQIESNPVRCPDAAAAELMYQAIDEVRTRGESCGGEVTCVVRGCPKGLGSPVFDKLEAELAKAVMSLPATKGFEIGSGFSGSRMVGSEHNDPYYMDNGQIRTSSNRSGGVQGGLSNGEDIVLRVAFKPTATIARKQQTVNRNGENIELLARGRHDPCVVPRAVPMVEAMVALVLADQLLQHYAQCELLPRAGALGPDQKANHQFDRQAA

pLDDT: mean 71.95, std 27.85, range [23.12, 98.88]